Protein AF-A0A0C3H280-F1 (afdb_monomer)

Sequence (490 aa):
MEKLNEVYQDPNLNSKFQFIDCTDPHNAKSWKTRRLVHQQAMKEIGMSRRKSGKLRKPKPAKPIPLDLSALQSLSQEFVRDQTIKMLTKPSWWVGTSGIVDPFVSYPIELDHSGRELIALIFQDKGGQRPLRDAWFATALGDEATFHQVLANSALYQDSLQNGGRMPKESVRSVNHNLHAVQSVKRRLLENQGSVSNGIIGALTAMMVGADLVGAFDRWAVHHSGLKDMVSLRGGIECLDEDERLRVTISWCELRGVYPQDIAPHFPVPKVWAELLLFPQMQSSELPRRNAIRRLWSNCMPGKPGWITIYETLTICSQDLFPFSSAGNELCSAEQSQAGAWINPVVHQLLRFRPLEEFGISSESLIQEGCRIGSILYLAPIWRAFGVQPVYTEVFIGKLRDLLTNNCINWGQLWKLHLWVLFMVAMEAEQFTGIHWYAAKIAILLHEHDVFSWDVAIMYVKEVLWVERIFGGRDQALGREVDRELSKELY

Foldseek 3Di:
DDDDDPDDPPPPPDPPDDDQDPPDVVSCVDPVNVVVVVCVVCVVVVVVVVPPDDDDDDDDDDDDPPPCVVVVVVVVVVVPPPPPPLPDDDPPLQPPVLQGDPPDDAPDDDDPLLSVLVSQCRDLLHDQLQLSVLLVVLLRVAQLLVLLSSLLSVQVVQCVVVVQDQGDRDPRSVVSNVVSVVVLVVCCVVVVNQADLRNLSNLLSVLSSCLSNVVLVVNVVSVVVSVVSQVVCVHLVSCLVSVSSSLSSLVSQLSSCQLVLAARPDDDHPSLVVVLVVLVVVCPPPVVPQPLNVVCCVVPPPDCALVVLLVSVQSLQVVLDPDDPDPDPDDSVVVSNRCVNLSVSSNSLSNRQLCVVPNDDLVSLLSLLLSLLVSLVCLLVSSSSNDPDRRNPVSLVVNVCSVPVDDRDCDVNLLVVLLSLQSSLLVCVVPPCNLVSLLVNLVSCVVVVRQALVVSVVSNVSRDDDCVRCPPSCVVSRVSNNVNNVVVVD

Secondary structure (DSSP, 8-state):
----------TT--S-------SSTTGGG-HHHHHHHHHHHHHHHHHHHHS--S--PPPPPPP----THHHHHHHHHTTS--SS-TT-----SB-TTSPBPTT---SS---HHHHHHHHHHHSTTSS-GGGHHHHHHHHHT-HHHHHHHHHHHHHHHHHHHTTTPPPPPPHHHHHHHHHHHHHHHHHHHHTTT---HHHHHHHHHHHHHHHHTT-HHHHHHHHHHHHHHHHHTT-SGGGTTSHHHHHHHHHHHHHHHHHHT---SSPPPHHHHHHHHHHHHH-SSSTTT-HHHHHHHHHSTT--HHHHHHHHHHHHHHHT--S-SS-----HHHHTTTTTTHHHHHHHHHH--HHHHH-S-HHHHHHHHHHHHHHHHHHHHHHHTT------HHHHHHHHHHHHHS----GGGHHHHHHHHHHHHHHHGGGT-HHHHHHHHHHHHHTTT---HHHHHHHHHHHS--HHHHTTTTHHHHHHHHHHHHHTT-

Mean predicted aligned error: 13.66 Å

InterPro domains:
  IPR021858 Fungal transcription factor [PF11951] (121-250)

Organism: Oidiodendron maius (strain Zn) (NCBI:txid913774)

Solvent-accessible surface area (backbone atoms only — not comparable to full-atom values): 28437 Å² total; per-residue (Å²): 140,77,90,88,82,85,75,85,77,72,93,77,71,72,92,78,78,84,87,81,74,68,92,44,80,63,52,69,69,31,70,68,50,48,50,51,53,50,52,60,70,45,46,62,60,55,54,57,66,70,70,75,78,80,90,79,90,78,78,88,77,76,83,76,78,80,70,61,61,64,60,52,51,54,59,57,62,57,65,74,62,73,88,70,66,93,76,71,75,76,75,62,61,45,35,102,80,61,43,64,36,89,81,65,81,62,66,61,92,70,54,73,68,54,49,52,36,52,44,45,53,58,38,99,82,23,44,49,41,36,52,38,72,28,46,51,50,45,20,55,72,17,53,34,14,35,29,20,50,48,15,36,33,39,36,50,51,49,9,55,76,57,77,65,38,76,28,69,94,41,76,68,22,50,52,27,39,48,54,18,53,52,49,46,55,50,48,37,63,73,49,76,64,55,80,49,71,45,50,52,45,22,47,42,35,48,27,44,45,24,47,53,55,64,37,56,73,58,22,49,54,40,49,52,52,47,52,52,53,33,51,76,60,74,32,71,72,71,37,55,87,43,53,37,53,41,48,34,47,50,51,39,47,47,64,55,28,54,53,68,74,41,58,69,86,70,76,81,43,69,73,50,55,51,54,62,48,56,59,62,72,73,45,85,67,55,79,83,64,43,64,65,60,56,53,43,47,71,78,42,68,93,64,67,66,58,60,54,56,49,54,52,48,54,50,53,57,62,68,61,65,89,81,68,96,51,100,61,87,70,61,69,67,66,63,30,46,53,68,45,58,51,58,52,51,52,50,50,52,42,59,59,47,40,50,78,78,70,35,92,43,69,67,24,52,50,39,41,46,49,43,49,22,51,53,46,55,45,46,64,55,43,41,74,45,23,41,71,81,77,68,55,64,57,52,49,48,52,49,50,50,52,62,71,78,40,91,72,83,54,72,95,44,44,55,57,49,52,35,29,51,48,31,42,31,66,63,28,58,82,72,81,47,37,67,66,41,25,46,52,49,27,54,57,28,54,78,66,78,47,92,44,52,78,60,53,52,50,47,32,50,72,72,68,69,49,65,95,80,52,60,80,65,53,55,68,55,37,58,48,21,50,53,44,51,60,58,76,77,111

Nearest PDB structures (foldseek):
  4wnf-assembly1_A  TM=3.048E-01  e=3.417E+00  Homo sapiens
  9boi-assembly1_A  TM=1.238E-01  e=2.922E+00  Aequorea victoria

Radius of gyration: 30.82 Å; Cα contacts (8 Å, |Δi|>4): 485; chains: 1; bounding box: 84×71×96 Å

Structure (mmCIF, N/CA/C/O backbone):
data_AF-A0A0C3H280-F1
#
_entry.id   AF-A0A0C3H280-F1
#
loop_
_atom_site.group_PDB
_atom_site.id
_atom_site.type_symbol
_atom_site.label_atom_id
_atom_site.label_alt_id
_atom_site.label_comp_id
_atom_site.label_asym_id
_atom_site.label_entity_id
_atom_site.label_seq_id
_atom_site.pdbx_PDB_ins_code
_atom_site.Cartn_x
_atom_site.Cartn_y
_atom_site.Cartn_z
_atom_site.occupancy
_atom_site.B_iso_or_equiv
_atom_site.auth_seq_id
_atom_site.auth_comp_id
_atom_site.auth_asym_id
_atom_site.auth_atom_id
_atom_site.pdbx_PDB_model_num
ATOM 1 N N . MET A 1 1 ? 51.012 -33.736 54.745 1.00 32.38 1 MET A N 1
ATOM 2 C CA . MET A 1 1 ? 51.624 -33.753 53.403 1.00 32.38 1 MET A CA 1
ATOM 3 C C . MET A 1 1 ? 50.490 -33.638 52.398 1.00 32.38 1 MET A C 1
ATOM 5 O O . MET A 1 1 ? 49.784 -34.612 52.232 1.00 32.38 1 MET A O 1
ATOM 9 N N . GLU A 1 2 ? 50.149 -32.521 51.774 1.00 30.50 2 GLU A N 1
ATOM 10 C CA . GLU A 1 2 ? 50.566 -31.122 51.832 1.00 30.50 2 GLU A CA 1
ATOM 11 C C . GLU A 1 2 ? 49.542 -30.355 50.958 1.00 30.50 2 GLU A C 1
ATOM 13 O O . GLU A 1 2 ? 49.122 -30.870 49.930 1.00 30.50 2 GLU A O 1
ATOM 18 N N . LYS A 1 3 ? 49.159 -29.154 51.415 1.00 31.69 3 LYS A N 1
ATOM 19 C CA . LYS A 1 3 ? 48.908 -27.904 50.665 1.00 31.69 3 LYS A CA 1
ATOM 20 C C . LYS A 1 3 ? 48.027 -27.906 49.402 1.00 31.69 3 LYS A C 1
ATOM 22 O O . LYS A 1 3 ? 48.429 -28.405 48.364 1.00 31.69 3 LYS A O 1
ATOM 27 N N . LEU A 1 4 ? 46.938 -27.129 49.449 1.00 32.22 4 LEU A N 1
ATOM 28 C CA . LEU A 1 4 ? 46.797 -25.834 48.745 1.00 32.22 4 LEU A CA 1
ATOM 29 C C . LEU A 1 4 ? 45.333 -25.379 48.813 1.00 32.22 4 LEU A C 1
ATOM 31 O O . LEU A 1 4 ? 44.479 -25.944 48.146 1.00 32.22 4 LEU A O 1
ATOM 35 N N . ASN A 1 5 ? 45.059 -24.371 49.639 1.00 30.23 5 ASN A N 1
ATOM 36 C CA . ASN A 1 5 ? 44.021 -23.365 49.400 1.00 30.23 5 ASN A CA 1
ATOM 37 C C . ASN A 1 5 ? 44.271 -22.211 50.375 1.00 30.23 5 ASN A C 1
ATOM 39 O O . ASN A 1 5 ? 43.578 -22.025 51.374 1.00 30.23 5 ASN A O 1
ATOM 43 N N . GLU A 1 6 ? 45.333 -21.461 50.086 1.00 30.77 6 GLU A N 1
ATOM 44 C CA . GLU A 1 6 ? 45.459 -20.081 50.540 1.00 30.77 6 GLU A CA 1
ATOM 45 C C . GLU A 1 6 ? 44.391 -19.265 49.809 1.00 30.77 6 GLU A C 1
ATOM 47 O O . GLU A 1 6 ? 44.540 -18.903 48.643 1.00 30.77 6 GLU A O 1
ATOM 52 N N . VAL A 1 7 ? 43.276 -19.005 50.488 1.00 36.25 7 VAL A N 1
ATOM 53 C CA . VAL A 1 7 ? 42.364 -17.940 50.078 1.00 36.25 7 VAL A CA 1
ATOM 54 C C . VAL A 1 7 ? 42.984 -16.639 50.562 1.00 36.25 7 VAL A C 1
ATOM 56 O O . VAL A 1 7 ? 43.047 -16.372 51.761 1.00 36.25 7 VAL A O 1
ATOM 59 N N . TYR A 1 8 ? 43.465 -15.863 49.598 1.00 30.44 8 TYR A N 1
ATOM 60 C CA . TYR A 1 8 ? 43.887 -14.475 49.726 1.00 30.44 8 TYR A CA 1
ATOM 61 C C . TYR A 1 8 ? 42.850 -13.689 50.557 1.00 30.44 8 TYR A C 1
ATOM 63 O O . TYR A 1 8 ? 41.775 -13.346 50.066 1.00 30.44 8 TYR A O 1
ATOM 71 N N . GLN A 1 9 ? 43.142 -13.427 51.833 1.00 37.28 9 GLN A N 1
ATOM 72 C CA . GLN A 1 9 ? 42.439 -12.402 52.600 1.00 37.28 9 GLN A CA 1
ATOM 73 C C . GLN A 1 9 ? 43.176 -11.090 52.368 1.00 37.28 9 GLN A C 1
ATOM 75 O O . GLN A 1 9 ? 44.204 -10.824 52.985 1.00 37.28 9 GLN A O 1
ATOM 80 N N . ASP A 1 10 ? 42.657 -10.292 51.440 1.00 35.25 10 ASP A N 1
ATOM 81 C CA . ASP A 1 10 ? 43.077 -8.906 51.265 1.00 35.25 10 ASP A CA 1
ATOM 82 C C . ASP A 1 10 ? 42.722 -8.112 52.543 1.00 35.25 10 ASP A C 1
ATOM 84 O O . ASP A 1 10 ? 41.533 -7.953 52.850 1.00 35.25 10 ASP A O 1
ATOM 88 N N . PRO A 1 11 ? 43.706 -7.614 53.321 1.00 37.84 11 PRO A N 1
ATOM 89 C CA . PRO A 1 11 ? 43.444 -6.920 54.579 1.00 37.84 11 PRO A CA 1
ATOM 90 C C . PRO A 1 11 ? 42.924 -5.486 54.385 1.00 37.84 11 PRO A C 1
ATOM 92 O O . PRO A 1 11 ? 42.683 -4.801 55.377 1.00 37.84 11 PRO A O 1
ATOM 95 N N . ASN A 1 12 ? 42.752 -5.013 53.141 1.00 41.56 12 ASN A N 1
ATOM 96 C CA . ASN A 1 12 ? 42.379 -3.627 52.833 1.00 41.56 12 ASN A CA 1
ATOM 97 C C . ASN A 1 12 ? 41.012 -3.444 52.154 1.00 41.56 12 ASN A C 1
ATOM 99 O O . ASN A 1 12 ? 40.673 -2.335 51.725 1.00 41.56 12 ASN A O 1
ATOM 103 N N . LEU A 1 13 ? 40.155 -4.467 52.141 1.00 37.50 13 LEU A N 1
ATOM 104 C CA . LEU A 1 13 ? 38.742 -4.282 51.805 1.00 37.50 13 LEU A CA 1
ATOM 105 C C . LEU A 1 13 ? 38.000 -3.635 52.979 1.00 37.50 13 LEU A C 1
ATOM 107 O O . LEU A 1 13 ? 37.451 -4.284 53.869 1.00 37.50 13 LEU A O 1
ATOM 111 N N . ASN A 1 14 ? 37.983 -2.302 52.947 1.00 39.47 14 ASN A N 1
ATOM 112 C CA . ASN A 1 14 ? 37.040 -1.453 53.665 1.00 39.47 14 ASN A CA 1
ATOM 113 C C . ASN A 1 14 ? 35.663 -2.143 53.740 1.00 39.47 14 ASN A C 1
ATOM 115 O O . ASN A 1 14 ? 35.070 -2.436 52.703 1.00 39.47 14 ASN A O 1
ATOM 119 N N . SER A 1 15 ? 35.186 -2.396 54.964 1.00 47.84 15 SER A N 1
ATOM 120 C CA . SER A 1 15 ? 33.994 -3.174 55.370 1.00 47.84 15 SER A CA 1
ATOM 121 C C . SER A 1 15 ? 32.634 -2.703 54.807 1.00 47.84 15 SER A C 1
ATOM 123 O O . SER A 1 15 ? 31.666 -2.496 55.541 1.00 47.84 15 SER A O 1
ATOM 125 N N . LYS A 1 16 ? 32.525 -2.496 53.494 1.00 49.94 16 LYS A N 1
ATOM 126 C CA . LYS A 1 16 ? 31.354 -1.878 52.865 1.00 49.94 16 LYS A CA 1
ATOM 127 C C . LYS A 1 16 ? 30.357 -2.876 52.287 1.00 49.94 16 LYS A C 1
ATOM 129 O O . LYS A 1 16 ? 29.215 -2.490 52.057 1.00 49.94 16 LYS A O 1
ATOM 134 N N . PHE A 1 17 ? 30.736 -4.142 52.120 1.00 47.59 17 PHE A N 1
ATOM 135 C CA . PHE A 1 17 ? 29.860 -5.155 51.533 1.00 47.59 17 PHE A CA 1
ATOM 136 C C . PHE A 1 17 ? 29.902 -6.459 52.335 1.00 47.59 17 PHE A C 1
ATOM 138 O O . PHE A 1 17 ? 30.967 -7.012 52.590 1.00 47.59 17 PHE A O 1
ATOM 145 N N . GLN A 1 18 ? 28.723 -6.925 52.753 1.00 56.41 18 GLN A N 1
ATOM 146 C CA . GLN A 1 18 ? 28.498 -8.245 53.342 1.00 56.41 18 GLN A CA 1
ATOM 147 C C . GLN A 1 18 ? 27.563 -9.011 52.409 1.00 56.41 18 GLN A C 1
ATOM 149 O O . GLN A 1 18 ? 26.496 -8.505 52.059 1.00 56.41 18 GLN A O 1
ATOM 154 N N . PHE A 1 19 ? 27.973 -10.208 52.001 1.00 54.12 19 PHE A N 1
ATOM 155 C CA . PHE A 1 19 ? 27.204 -11.064 51.101 1.00 54.12 19 PHE A CA 1
ATOM 156 C C . PHE A 1 19 ? 26.408 -12.095 51.905 1.00 54.12 19 PHE A C 1
ATOM 158 O O . PHE A 1 19 ? 26.882 -12.600 52.922 1.00 54.12 19 PHE A O 1
ATOM 165 N N . ILE A 1 20 ? 25.187 -12.384 51.455 1.00 57.56 20 ILE A N 1
ATOM 166 C CA . ILE A 1 20 ? 24.322 -13.418 52.028 1.00 57.56 20 ILE A CA 1
ATOM 167 C C . ILE A 1 20 ? 24.337 -14.596 51.059 1.00 57.56 20 ILE A C 1
ATOM 169 O O . ILE A 1 20 ? 24.013 -14.427 49.886 1.00 57.56 20 ILE A O 1
ATOM 173 N N . ASP A 1 21 ? 24.722 -15.771 51.550 1.00 55.66 21 ASP A N 1
ATOM 174 C CA . ASP A 1 21 ? 24.675 -17.010 50.778 1.00 55.66 21 ASP A CA 1
ATOM 175 C C . ASP A 1 21 ? 23.221 -17.509 50.672 1.00 55.66 21 ASP A C 1
ATOM 177 O O . ASP A 1 21 ? 22.531 -17.685 51.682 1.00 55.66 21 ASP A O 1
ATOM 181 N N . CYS A 1 22 ? 22.750 -17.691 49.436 1.00 54.19 22 CYS A N 1
ATOM 182 C CA . CYS A 1 22 ? 21.376 -18.071 49.093 1.00 54.19 22 CYS A CA 1
ATOM 183 C C . CYS A 1 22 ? 21.261 -19.520 48.596 1.00 54.19 22 CYS A C 1
ATOM 185 O O . CYS A 1 22 ? 20.241 -19.882 48.014 1.00 54.19 22 CYS A O 1
ATOM 187 N N . THR A 1 23 ? 22.283 -20.349 48.812 1.00 56.84 23 THR A N 1
ATOM 188 C CA . THR A 1 23 ? 22.260 -21.773 48.438 1.00 56.84 23 THR A CA 1
ATOM 189 C C . THR A 1 23 ? 21.180 -22.584 49.170 1.00 56.84 23 THR A C 1
ATOM 191 O O . THR A 1 23 ? 20.716 -23.585 48.631 1.00 56.84 23 THR A O 1
ATOM 194 N N . ASP A 1 24 ? 20.702 -22.120 50.332 1.00 55.16 24 ASP A N 1
ATOM 195 C CA . ASP A 1 24 ? 19.516 -22.650 51.021 1.00 55.16 24 ASP A CA 1
ATOM 196 C C . ASP A 1 24 ? 18.435 -21.550 51.186 1.00 55.16 24 ASP A C 1
ATOM 198 O O . ASP A 1 24 ? 18.672 -20.546 51.875 1.00 55.16 24 ASP A O 1
ATOM 202 N N . PRO A 1 25 ? 17.220 -21.717 50.616 1.00 57.47 25 PRO A N 1
ATOM 203 C CA . PRO A 1 25 ? 16.111 -20.763 50.730 1.00 57.47 25 PRO A CA 1
ATOM 204 C C . PRO A 1 25 ? 15.679 -20.428 52.168 1.00 57.47 25 PRO A C 1
ATOM 206 O O . PRO A 1 25 ? 14.998 -19.419 52.397 1.00 57.47 25 PRO A O 1
ATOM 209 N N . HIS A 1 26 ? 16.028 -21.251 53.159 1.00 57.72 26 HIS A N 1
ATOM 210 C CA . HIS A 1 26 ? 15.728 -20.985 54.567 1.00 57.72 26 HIS A CA 1
ATOM 211 C C . HIS A 1 26 ? 16.714 -20.011 55.231 1.00 57.72 26 HIS A C 1
ATOM 213 O O . HIS A 1 26 ? 16.315 -19.279 56.145 1.00 57.72 26 HIS A O 1
ATOM 219 N N . ASN A 1 27 ? 17.941 -19.870 54.717 1.00 59.72 27 ASN A N 1
ATOM 220 C CA . ASN A 1 27 ? 18.931 -18.926 55.252 1.00 59.72 27 ASN A CA 1
ATOM 221 C C . ASN A 1 27 ? 18.555 -17.455 55.011 1.00 59.72 27 ASN A C 1
ATOM 223 O O . ASN A 1 27 ? 18.793 -16.602 55.875 1.00 59.72 27 ASN A O 1
ATOM 227 N N . ALA A 1 28 ? 17.865 -17.155 53.906 1.00 59.34 28 ALA A N 1
ATOM 228 C CA . ALA A 1 28 ? 17.319 -15.822 53.625 1.00 59.34 28 ALA A CA 1
ATOM 229 C C . ALA A 1 28 ? 16.158 -15.436 54.567 1.00 59.34 28 ALA A C 1
ATOM 231 O O . ALA A 1 28 ? 15.903 -14.255 54.818 1.00 59.34 28 ALA A O 1
ATOM 232 N N . LYS A 1 29 ? 15.457 -16.430 55.130 1.00 63.25 29 LYS A N 1
ATOM 233 C CA . LYS A 1 29 ? 14.366 -16.226 56.098 1.00 63.25 29 LYS A CA 1
ATOM 234 C C . LYS A 1 29 ? 14.847 -16.224 57.551 1.00 63.25 29 LYS A C 1
ATOM 236 O O . LYS A 1 29 ? 14.046 -15.921 58.438 1.00 63.25 29 LYS A O 1
ATOM 241 N N . SER A 1 30 ? 16.127 -16.512 57.803 1.00 73.44 30 SER A N 1
ATOM 242 C CA . SER A 1 30 ? 16.679 -16.544 59.156 1.00 73.44 30 SER A CA 1
ATOM 243 C C . SER A 1 30 ? 16.567 -15.173 59.834 1.00 73.44 30 SER A C 1
ATOM 245 O O . SER A 1 30 ? 16.769 -14.115 59.223 1.00 73.44 30 SER A O 1
ATOM 247 N N . TRP A 1 31 ? 16.253 -15.181 61.132 1.00 71.38 31 TRP A N 1
ATOM 248 C CA . TRP A 1 31 ? 16.103 -13.949 61.908 1.00 71.38 31 TRP A CA 1
ATOM 249 C C . TRP A 1 31 ? 17.398 -13.123 61.934 1.00 71.38 31 TRP A C 1
ATOM 251 O O . TRP A 1 31 ? 17.342 -11.893 61.933 1.00 71.38 31 TRP A O 1
ATOM 261 N N . LYS A 1 32 ? 18.561 -13.792 61.920 1.00 71.69 32 LYS A N 1
ATOM 262 C CA . LYS A 1 32 ? 19.880 -13.147 61.925 1.00 71.69 32 LYS A CA 1
ATOM 263 C C . LYS A 1 32 ? 20.107 -12.380 60.626 1.00 71.69 32 LYS A C 1
ATOM 265 O O . LYS A 1 32 ? 20.459 -11.206 60.680 1.00 71.69 32 LYS A O 1
ATOM 270 N N . THR A 1 33 ? 19.809 -13.003 59.485 1.00 68.81 33 THR A N 1
ATOM 271 C CA . THR A 1 33 ? 19.921 -12.392 58.152 1.00 68.81 33 THR A CA 1
ATOM 272 C C . THR A 1 33 ? 18.986 -11.190 58.017 1.00 68.81 33 THR A C 1
ATOM 274 O O . THR A 1 33 ? 19.416 -10.102 57.640 1.00 68.81 33 THR A O 1
ATOM 277 N N . ARG A 1 34 ? 17.716 -11.340 58.421 1.00 72.50 34 ARG A N 1
ATOM 278 C CA . ARG A 1 34 ? 16.727 -10.247 58.392 1.00 72.50 34 ARG A CA 1
ATOM 279 C C . ARG A 1 34 ? 17.127 -9.068 59.276 1.00 72.50 34 ARG A C 1
ATOM 281 O O . ARG A 1 34 ? 16.992 -7.917 58.865 1.00 72.50 34 ARG A O 1
ATOM 288 N N . ARG A 1 35 ? 17.645 -9.340 60.478 1.00 74.00 35 ARG A N 1
ATOM 289 C CA . ARG A 1 35 ? 18.123 -8.300 61.399 1.00 74.00 35 ARG A CA 1
ATOM 290 C C . ARG A 1 35 ? 19.327 -7.550 60.832 1.00 74.00 35 ARG A C 1
ATOM 292 O O . ARG A 1 35 ? 19.383 -6.333 60.986 1.00 74.00 35 ARG A O 1
ATOM 299 N N . LEU A 1 36 ? 20.244 -8.252 60.167 1.00 74.12 36 LEU A N 1
ATOM 300 C CA . LEU A 1 36 ? 21.417 -7.657 59.525 1.00 74.12 36 LEU A CA 1
ATOM 301 C C . LEU A 1 36 ? 21.003 -6.711 58.385 1.00 74.12 36 LEU A C 1
ATOM 303 O O . LEU A 1 36 ? 21.396 -5.548 58.384 1.00 74.12 36 LEU A O 1
ATOM 307 N N . VAL A 1 37 ? 20.116 -7.168 57.490 1.00 69.69 37 VAL A N 1
ATOM 308 C CA . VAL A 1 37 ? 19.558 -6.353 56.392 1.00 69.69 37 VAL A CA 1
ATOM 309 C C . VAL A 1 37 ? 18.848 -5.114 56.937 1.00 69.69 37 VAL A C 1
ATOM 311 O O . VAL A 1 37 ? 19.083 -4.002 56.465 1.00 69.69 37 VAL A O 1
ATOM 314 N N . HIS A 1 38 ? 18.027 -5.278 57.978 1.00 69.94 38 HIS A N 1
ATOM 315 C CA . HIS A 1 38 ? 17.306 -4.164 58.588 1.00 69.94 38 HIS A CA 1
ATOM 316 C C . HIS A 1 38 ? 18.251 -3.150 59.256 1.00 69.94 38 HIS A C 1
ATOM 318 O O . HIS A 1 38 ? 18.049 -1.943 59.133 1.00 69.94 38 HIS A O 1
ATOM 324 N N . GLN A 1 39 ? 19.309 -3.608 59.933 1.00 71.00 39 GLN A N 1
ATOM 325 C CA . GLN A 1 39 ? 20.326 -2.722 60.510 1.00 71.00 39 GLN A CA 1
ATOM 326 C C . GLN A 1 39 ? 21.106 -1.958 59.437 1.00 71.00 39 GLN A C 1
ATOM 328 O O . GLN A 1 39 ? 21.356 -0.768 59.622 1.00 71.00 39 GLN A O 1
ATOM 333 N N . GLN A 1 40 ? 21.448 -2.607 58.321 1.00 69.75 40 GLN A N 1
ATOM 334 C CA . GLN A 1 40 ? 22.143 -1.972 57.200 1.00 69.75 40 GLN A CA 1
ATOM 335 C C . GLN A 1 40 ? 21.262 -0.894 56.547 1.00 69.75 40 GLN A C 1
ATOM 337 O O . GLN A 1 40 ? 21.698 0.246 56.398 1.00 69.75 40 GLN A O 1
ATOM 342 N N . ALA A 1 41 ? 20.002 -1.228 56.240 1.00 68.19 41 ALA A N 1
ATOM 343 C CA . ALA A 1 41 ? 19.046 -0.326 55.593 1.00 68.19 41 ALA A CA 1
ATOM 344 C C . ALA A 1 41 ? 18.674 0.882 56.473 1.00 68.19 41 ALA A C 1
ATOM 346 O O . ALA A 1 41 ? 18.500 1.992 55.978 1.00 68.19 41 ALA A O 1
ATOM 347 N N . MET A 1 42 ? 18.598 0.698 57.796 1.00 68.69 42 MET A N 1
ATOM 348 C CA . MET A 1 42 ? 18.247 1.772 58.737 1.00 68.69 42 MET A CA 1
ATOM 349 C C . MET A 1 42 ? 19.444 2.624 59.185 1.00 68.69 42 MET A C 1
ATOM 351 O O . MET A 1 42 ? 19.256 3.639 59.862 1.00 68.69 42 MET A O 1
ATOM 355 N N . LYS A 1 43 ? 20.677 2.252 58.814 1.00 69.06 43 LYS A N 1
ATOM 356 C CA . LYS A 1 43 ? 21.904 2.938 59.246 1.00 69.06 43 LYS A CA 1
ATOM 357 C C . LYS A 1 43 ? 21.965 4.381 58.741 1.00 69.06 43 LYS A C 1
ATOM 359 O O . LYS A 1 43 ? 22.250 5.285 59.523 1.00 69.06 43 LYS A O 1
ATOM 364 N N . GLU A 1 44 ? 21.652 4.621 57.469 1.00 58.25 44 GLU A N 1
ATOM 365 C CA . GLU A 1 44 ? 21.687 5.970 56.877 1.00 58.25 44 GLU A CA 1
ATOM 366 C C . GLU A 1 44 ? 20.561 6.871 57.398 1.00 58.25 44 GLU A C 1
ATOM 368 O O . GLU A 1 44 ? 20.792 8.040 57.715 1.00 58.25 44 GLU A O 1
ATOM 373 N N . ILE A 1 45 ? 19.371 6.304 57.615 1.00 63.09 45 ILE A N 1
ATOM 374 C CA . ILE A 1 45 ? 18.223 7.004 58.209 1.00 63.09 45 ILE A CA 1
ATOM 375 C C . ILE A 1 45 ? 18.530 7.408 59.662 1.00 63.09 45 ILE A C 1
ATOM 377 O O . ILE A 1 45 ? 18.249 8.536 60.078 1.00 63.09 45 ILE A O 1
ATOM 381 N N . GLY A 1 46 ? 19.169 6.520 60.431 1.00 64.56 46 GLY A N 1
ATOM 382 C CA . GLY A 1 46 ? 19.624 6.814 61.791 1.00 64.56 46 GLY A CA 1
ATOM 383 C C . GLY A 1 46 ? 20.712 7.895 61.845 1.00 64.56 46 GLY A C 1
ATOM 384 O O . GLY A 1 46 ? 20.686 8.752 62.732 1.00 64.56 46 GLY A O 1
ATOM 385 N N . MET A 1 47 ? 21.639 7.904 60.880 1.00 59.00 47 MET A N 1
ATOM 386 C CA . MET A 1 47 ? 22.680 8.936 60.765 1.00 59.00 47 MET A CA 1
ATOM 387 C C . MET A 1 47 ? 22.112 10.305 60.364 1.00 59.00 47 MET A C 1
ATOM 389 O O . MET A 1 47 ? 22.562 11.323 60.892 1.00 59.00 47 MET A O 1
ATOM 393 N N . SER A 1 48 ? 21.091 10.334 59.503 1.00 55.56 48 SER A N 1
ATOM 394 C CA . SER A 1 48 ? 20.366 11.553 59.121 1.00 55.56 48 SER A CA 1
ATOM 395 C C . SER A 1 48 ? 19.681 12.213 60.328 1.00 55.56 48 SER A C 1
ATOM 397 O O . SER A 1 48 ? 19.842 13.411 60.567 1.00 55.56 48 SER A O 1
ATOM 399 N N . ARG A 1 49 ? 19.030 11.417 61.188 1.00 59.12 49 ARG A N 1
ATOM 400 C CA . ARG A 1 49 ? 18.344 11.916 62.396 1.00 59.12 49 ARG A CA 1
ATOM 401 C C . ARG A 1 49 ? 19.282 12.446 63.486 1.00 59.12 49 ARG A C 1
ATOM 403 O O . ARG A 1 49 ? 18.875 13.298 64.268 1.00 59.12 49 ARG A O 1
ATOM 410 N N . ARG A 1 50 ? 20.539 11.985 63.551 1.00 57.09 50 ARG A N 1
ATOM 411 C CA . ARG A 1 50 ? 21.527 12.471 64.538 1.00 57.09 50 ARG A CA 1
ATOM 412 C C . ARG A 1 50 ? 22.170 13.814 64.172 1.00 57.09 50 ARG A C 1
ATOM 414 O O . ARG A 1 50 ? 22.735 14.451 65.055 1.00 57.09 50 ARG A O 1
ATOM 421 N N . LYS A 1 51 ? 22.091 14.264 62.912 1.00 50.59 51 LYS A N 1
ATOM 422 C CA . LYS A 1 51 ? 22.710 15.529 62.464 1.00 50.59 51 LYS A CA 1
ATOM 423 C C . LYS A 1 51 ? 21.830 16.775 62.644 1.00 50.59 51 LYS A C 1
ATOM 425 O O . LYS A 1 51 ? 22.338 17.883 62.494 1.00 50.59 51 LYS A O 1
ATOM 430 N N . SER A 1 52 ? 20.557 16.645 63.022 1.00 49.31 52 SER A N 1
ATOM 431 C CA . SER A 1 52 ? 19.687 17.798 63.296 1.00 49.31 52 SER A CA 1
ATOM 432 C C . SER A 1 52 ? 19.696 18.158 64.785 1.00 49.31 52 SER A C 1
ATOM 434 O O . SER A 1 52 ? 18.803 17.782 65.542 1.00 49.31 52 SER A O 1
ATOM 436 N N . GLY A 1 53 ? 20.725 18.879 65.224 1.00 42.38 53 GLY A N 1
ATOM 437 C CA . GLY A 1 53 ? 20.840 19.270 66.626 1.00 42.38 53 GLY A CA 1
ATOM 438 C C . GLY A 1 53 ? 21.823 20.404 66.883 1.00 42.38 53 GLY A C 1
ATOM 439 O O . GLY A 1 53 ? 22.797 20.182 67.592 1.00 42.38 53 GLY A O 1
ATOM 440 N N . LYS A 1 54 ? 21.583 21.592 66.304 1.00 40.06 54 LYS A N 1
ATOM 441 C CA . LYS A 1 54 ? 21.776 22.939 66.903 1.00 40.06 54 LYS A CA 1
ATOM 442 C C . LYS A 1 54 ? 21.626 24.040 65.837 1.00 40.06 54 LYS A C 1
ATOM 444 O O . LYS A 1 54 ? 22.093 23.909 64.713 1.00 40.06 54 LYS A O 1
ATOM 449 N N . LEU A 1 55 ? 20.916 25.103 66.213 1.00 44.22 55 LEU A N 1
ATOM 450 C CA . LEU A 1 55 ? 20.395 26.180 65.365 1.00 44.22 55 LEU A CA 1
ATOM 451 C C . LEU A 1 55 ? 21.456 27.074 64.696 1.00 44.22 55 LEU A C 1
ATOM 453 O O . LEU A 1 55 ? 22.401 27.518 65.343 1.00 44.22 55 LEU A O 1
ATOM 457 N N . ARG A 1 56 ? 21.141 27.530 63.474 1.00 34.03 56 ARG A N 1
ATOM 458 C CA . ARG A 1 56 ? 21.382 28.911 63.014 1.00 34.03 56 ARG A CA 1
ATOM 459 C C . ARG A 1 56 ? 20.295 29.292 61.996 1.00 34.03 56 ARG A C 1
ATOM 461 O O . ARG A 1 56 ? 20.209 28.683 60.938 1.00 34.03 56 ARG A O 1
ATOM 468 N N . LYS A 1 57 ? 19.428 30.256 62.337 1.00 42.38 57 LYS A N 1
ATOM 469 C CA . LYS A 1 57 ? 18.376 30.781 61.442 1.00 42.38 57 LYS A CA 1
ATOM 470 C C . LYS A 1 57 ? 19.020 31.505 60.242 1.00 42.38 57 LYS A C 1
ATOM 472 O O . LYS A 1 57 ? 19.769 32.451 60.495 1.00 42.38 57 LYS A O 1
ATOM 477 N N . PRO A 1 58 ? 18.722 31.156 58.975 1.00 39.00 58 PRO A N 1
ATOM 478 C CA . PRO A 1 58 ? 18.999 32.030 57.844 1.00 39.00 58 PRO A CA 1
ATOM 479 C C . PRO A 1 58 ? 17.815 32.982 57.591 1.00 39.00 58 PRO A C 1
ATOM 481 O O . PRO A 1 58 ? 16.661 32.664 57.871 1.00 39.00 58 PRO A O 1
ATOM 484 N N . LYS A 1 59 ? 18.140 34.188 57.116 1.00 40.78 59 LYS A N 1
ATOM 485 C CA . LYS A 1 59 ? 17.230 35.310 56.819 1.00 40.78 59 LYS A CA 1
ATOM 486 C C . LYS A 1 59 ? 16.161 34.938 55.771 1.00 40.78 59 LYS A C 1
ATOM 488 O O . LYS A 1 59 ? 16.432 34.071 54.943 1.00 40.78 59 LYS A O 1
ATOM 493 N N . PRO A 1 60 ? 14.991 35.612 55.748 1.00 38.97 60 PRO A N 1
ATOM 494 C CA . PRO A 1 60 ? 13.975 35.361 54.730 1.00 38.97 60 PRO A CA 1
ATOM 495 C C . PRO A 1 60 ? 14.521 35.749 53.350 1.00 38.97 60 PRO A C 1
ATOM 497 O O . PRO A 1 60 ? 14.869 36.907 53.110 1.00 38.97 60 PRO A O 1
ATOM 500 N N . ALA A 1 61 ? 14.628 34.770 52.453 1.00 42.16 61 ALA A N 1
ATOM 501 C CA . ALA A 1 61 ? 14.887 35.021 51.044 1.00 42.16 61 ALA A CA 1
ATOM 502 C C . ALA A 1 61 ? 13.643 35.681 50.432 1.00 42.16 61 ALA A C 1
ATOM 504 O O . ALA A 1 61 ? 12.519 35.234 50.665 1.00 42.16 61 ALA A O 1
ATOM 505 N N . LYS A 1 62 ? 13.846 36.771 49.687 1.00 44.50 62 LYS A N 1
ATOM 506 C CA . LYS A 1 62 ? 12.781 37.431 48.923 1.00 44.50 62 LYS A CA 1
ATOM 507 C C . LYS A 1 62 ? 12.178 36.420 47.935 1.00 44.50 62 LYS A C 1
ATOM 509 O O . LYS A 1 62 ? 12.950 35.664 47.342 1.00 44.50 62 LYS A O 1
ATOM 514 N N . PRO A 1 63 ? 10.848 36.398 47.738 1.00 37.31 63 PRO A N 1
ATOM 515 C CA . PRO A 1 63 ? 10.245 35.559 46.715 1.00 37.31 63 PRO A CA 1
ATOM 516 C C . PRO A 1 63 ? 10.811 35.978 45.358 1.00 37.31 63 PRO A C 1
ATOM 518 O O . PRO A 1 63 ? 10.720 37.143 44.974 1.00 37.31 63 PRO A O 1
ATOM 521 N N . ILE A 1 64 ? 11.448 35.033 44.672 1.00 43.81 64 ILE A N 1
ATOM 522 C CA . ILE A 1 64 ? 11.799 35.171 43.262 1.00 43.81 64 ILE A CA 1
ATOM 523 C C . ILE A 1 64 ? 10.457 35.136 42.525 1.00 43.81 64 ILE A C 1
ATOM 525 O O . ILE A 1 64 ? 9.764 34.120 42.628 1.00 43.81 64 ILE A O 1
ATOM 529 N N . PRO A 1 65 ? 10.029 36.214 41.848 1.00 40.38 65 PRO A N 1
ATOM 530 C CA . PRO A 1 65 ? 8.842 36.145 41.017 1.00 40.38 65 PRO A CA 1
ATOM 531 C C . PRO A 1 65 ? 9.144 35.142 39.904 1.00 40.38 65 PRO A C 1
ATOM 533 O O . PRO A 1 65 ? 10.109 35.324 39.163 1.00 40.38 65 PRO A O 1
ATOM 536 N N . LEU A 1 66 ? 8.361 34.065 39.811 1.00 45.72 66 LEU A N 1
ATOM 537 C CA . LEU A 1 66 ? 8.339 33.272 38.589 1.00 45.72 66 LEU A CA 1
ATOM 538 C C . LEU A 1 66 ? 7.736 34.175 37.515 1.00 45.72 66 LEU A C 1
ATOM 540 O O . LEU A 1 66 ? 6.531 34.426 37.510 1.00 45.72 66 LEU A O 1
ATOM 544 N N . ASP A 1 67 ? 8.593 34.715 36.659 1.00 50.56 67 ASP A N 1
ATOM 545 C CA . ASP A 1 67 ? 8.167 35.532 35.540 1.00 50.56 67 ASP A CA 1
ATOM 546 C C . ASP A 1 67 ? 7.561 34.629 34.457 1.00 50.56 67 ASP A C 1
ATOM 548 O O . ASP A 1 67 ? 8.250 34.050 33.618 1.00 50.56 67 ASP A O 1
ATOM 552 N N . LEU A 1 68 ? 6.238 34.468 34.524 1.00 49.19 68 LEU A N 1
ATOM 553 C CA . LEU A 1 68 ? 5.439 33.726 33.547 1.00 49.19 68 LEU A CA 1
ATOM 554 C C . LEU A 1 68 ? 5.329 34.462 32.199 1.00 49.19 68 LEU A C 1
ATOM 556 O O . LEU A 1 68 ? 4.786 33.895 31.249 1.00 49.19 68 LEU A O 1
ATOM 560 N N . SER A 1 69 ? 5.856 35.687 32.075 1.00 45.25 69 SER A N 1
ATOM 561 C CA . SER A 1 69 ? 5.827 36.427 30.810 1.00 45.25 69 SER A CA 1
ATOM 562 C C . SER A 1 69 ? 6.685 35.765 29.724 1.00 45.25 69 SER A C 1
ATOM 564 O O . SER A 1 69 ? 6.321 35.825 28.552 1.00 45.25 69 SER A O 1
ATOM 566 N N . ALA A 1 70 ? 7.733 35.019 30.101 1.00 47.94 70 ALA A N 1
ATOM 567 C CA . ALA A 1 70 ? 8.536 34.220 29.170 1.00 47.94 70 ALA A CA 1
ATOM 568 C C . ALA A 1 70 ? 7.763 33.024 28.571 1.00 47.94 70 ALA A C 1
ATOM 570 O O . ALA A 1 70 ? 8.027 32.613 27.445 1.00 47.94 70 ALA A O 1
ATOM 571 N N . LEU A 1 71 ? 6.771 32.477 29.288 1.00 43.69 71 LEU A N 1
ATOM 572 C CA . LEU A 1 71 ? 5.853 31.463 28.743 1.00 43.69 71 LEU A CA 1
ATOM 573 C C . LEU A 1 71 ? 4.797 32.093 27.822 1.00 43.69 71 LEU A C 1
ATOM 575 O O . LEU A 1 71 ? 4.358 31.461 26.863 1.00 43.69 71 LEU A O 1
ATOM 579 N N . GLN A 1 72 ? 4.418 33.349 28.075 1.00 43.62 72 GLN A N 1
ATOM 580 C CA . GLN A 1 72 ? 3.500 34.095 27.213 1.00 43.62 72 GLN A CA 1
ATOM 581 C C . GLN A 1 72 ? 4.173 34.584 25.921 1.00 43.62 72 GLN A C 1
ATOM 583 O O . GLN A 1 72 ? 3.544 34.512 24.866 1.00 43.62 72 GLN A O 1
ATOM 588 N N . SER A 1 73 ? 5.448 34.984 25.947 1.00 39.06 73 SER A N 1
ATOM 589 C CA . SER A 1 73 ? 6.198 35.316 24.726 1.00 39.06 73 SER A CA 1
ATOM 590 C C . SER A 1 73 ? 6.483 34.078 23.869 1.00 39.06 73 SER A C 1
ATOM 592 O O . SER A 1 73 ? 6.315 34.138 22.652 1.00 39.06 73 SER A O 1
ATOM 594 N N . LEU A 1 74 ? 6.767 32.926 24.494 1.00 40.94 74 LEU A N 1
ATOM 595 C CA . LEU A 1 74 ? 6.826 31.633 23.802 1.00 40.94 74 LEU A CA 1
ATOM 596 C C . LEU A 1 74 ? 5.484 31.254 23.164 1.00 40.94 74 LEU A C 1
ATOM 598 O O . LEU A 1 74 ? 5.479 30.676 22.086 1.00 40.94 74 LEU A O 1
ATOM 602 N N . SER A 1 75 ? 4.349 31.621 23.773 1.00 43.03 75 SER A N 1
ATOM 603 C CA . SER A 1 75 ? 3.020 31.383 23.187 1.00 43.03 75 SER A CA 1
ATOM 604 C C . SER A 1 75 ? 2.696 32.290 21.991 1.00 43.03 75 SER A C 1
ATOM 606 O O . SER A 1 75 ? 1.870 31.919 21.160 1.00 43.03 75 SER A O 1
ATOM 608 N N . GLN A 1 76 ? 3.357 33.450 21.873 1.00 37.53 76 GLN A N 1
ATOM 609 C CA . GLN A 1 76 ? 3.165 34.401 20.771 1.00 37.53 76 GLN A CA 1
ATOM 610 C C . GLN A 1 76 ? 4.152 34.198 19.613 1.00 37.53 76 GLN A C 1
ATOM 612 O O . GLN A 1 76 ? 3.758 34.384 18.462 1.00 37.53 76 GLN A O 1
ATOM 617 N N . GLU A 1 77 ? 5.378 33.720 19.857 1.00 33.72 77 GLU A N 1
ATOM 618 C CA . GLU A 1 77 ? 6.250 33.223 18.775 1.00 33.72 77 GLU A CA 1
ATOM 619 C C . GLU A 1 77 ? 5.740 31.897 18.180 1.00 33.72 77 GLU A C 1
ATOM 621 O O . GLU A 1 77 ? 5.919 31.649 16.987 1.00 33.72 77 GLU A O 1
ATOM 626 N N . PHE A 1 78 ? 4.969 31.113 18.947 1.00 36.16 78 PHE A N 1
ATOM 627 C CA . PHE A 1 78 ? 4.260 29.909 18.480 1.00 36.16 78 PHE A CA 1
ATOM 628 C C . PHE A 1 78 ? 3.151 30.184 17.444 1.00 36.16 78 PHE A C 1
ATOM 630 O O . PHE A 1 78 ? 2.579 29.256 16.874 1.00 36.16 78 PHE A O 1
ATOM 637 N N . VAL A 1 79 ? 2.813 31.454 17.191 1.00 36.62 79 VAL A N 1
ATOM 638 C CA . VAL A 1 79 ? 1.767 31.839 16.228 1.00 36.62 79 VAL A CA 1
ATOM 639 C C . VAL A 1 79 ? 2.308 31.924 14.793 1.00 36.62 79 VAL A C 1
ATOM 641 O O . VAL A 1 79 ? 1.519 31.920 13.850 1.00 36.62 79 VAL A O 1
ATOM 644 N N . ARG A 1 80 ? 3.635 31.930 14.589 1.00 32.91 80 ARG A N 1
ATOM 645 C CA . ARG A 1 80 ? 4.237 31.993 13.242 1.00 32.91 80 ARG A CA 1
ATOM 646 C C . ARG A 1 80 ? 4.523 30.640 12.597 1.00 32.91 80 ARG A C 1
ATOM 648 O O . ARG A 1 80 ? 4.718 30.603 11.387 1.00 32.91 80 ARG A O 1
ATOM 655 N N . ASP A 1 81 ? 4.483 29.551 13.360 1.00 34.53 81 ASP A N 1
ATOM 656 C CA . ASP A 1 81 ? 4.711 28.198 12.849 1.00 34.53 81 ASP A CA 1
ATOM 657 C C . ASP A 1 81 ? 3.376 27.459 12.657 1.00 34.53 81 ASP A C 1
ATOM 659 O O . ASP A 1 81 ? 3.001 26.536 13.379 1.00 34.53 81 ASP A O 1
ATOM 663 N N . GLN A 1 82 ? 2.578 27.948 11.705 1.00 36.56 82 GLN A N 1
ATOM 664 C CA . GLN A 1 82 ? 1.325 27.304 11.286 1.00 36.56 82 GLN A CA 1
ATOM 665 C C . GLN A 1 82 ? 1.542 26.208 10.231 1.00 36.56 82 GLN A C 1
ATOM 667 O O . GLN A 1 82 ? 0.581 25.592 9.780 1.00 36.56 82 GLN A O 1
ATOM 672 N N . THR A 1 83 ? 2.789 25.932 9.847 1.00 37.88 83 THR A N 1
ATOM 673 C CA . THR A 1 83 ? 3.111 25.079 8.692 1.00 37.88 83 THR A CA 1
ATOM 674 C C . THR A 1 83 ? 3.222 23.594 9.040 1.00 37.88 83 THR A C 1
ATOM 676 O O . THR A 1 83 ? 3.191 22.753 8.149 1.00 37.88 83 THR A O 1
ATOM 679 N N . ILE A 1 84 ? 3.305 23.249 10.328 1.00 42.47 84 ILE A N 1
ATOM 680 C CA . ILE A 1 84 ? 3.387 21.867 10.807 1.00 42.47 84 ILE A CA 1
ATOM 681 C C . ILE A 1 84 ? 2.476 21.740 12.032 1.00 42.47 84 ILE A C 1
ATOM 683 O O . ILE A 1 84 ? 2.931 21.649 13.160 1.00 42.47 84 ILE A O 1
ATOM 687 N N . LYS A 1 85 ? 1.157 21.796 11.836 1.00 36.38 85 LYS A N 1
ATOM 688 C CA . LYS A 1 85 ? 0.170 21.326 12.834 1.00 36.38 85 LYS A CA 1
ATOM 689 C C . LYS A 1 85 ? -0.509 20.023 12.417 1.00 36.38 85 LYS A C 1
ATOM 691 O O . LYS A 1 85 ? -1.333 19.487 13.148 1.00 36.38 85 LYS A O 1
ATOM 696 N N . MET A 1 86 ? -0.120 19.471 11.274 1.00 41.19 86 MET A N 1
ATOM 697 C CA . MET A 1 86 ? -0.809 18.373 10.598 1.00 41.19 86 MET A CA 1
ATOM 698 C C . MET A 1 86 ? -0.472 16.966 11.108 1.00 41.19 86 MET A C 1
ATOM 700 O O . MET A 1 86 ? -0.439 16.050 10.305 1.00 41.19 86 MET A O 1
ATOM 704 N N . LEU A 1 87 ? -0.212 16.826 12.419 1.00 44.41 87 LEU A N 1
ATOM 705 C CA . LEU A 1 87 ? -0.095 15.590 13.240 1.00 44.41 87 LEU A CA 1
ATOM 706 C C . LEU A 1 87 ? 0.860 15.806 14.447 1.00 44.41 87 LEU A C 1
ATOM 708 O O . LEU A 1 87 ? 1.503 14.876 14.940 1.00 44.41 87 LEU A O 1
ATOM 712 N N . THR A 1 88 ? 1.033 17.038 14.940 1.00 44.28 88 THR A N 1
ATOM 713 C CA . THR A 1 88 ? 2.062 17.356 15.948 1.00 44.28 88 THR A CA 1
ATOM 714 C C . THR A 1 88 ? 1.712 16.908 17.375 1.00 44.28 88 THR A C 1
ATOM 716 O O . THR A 1 88 ? 1.244 17.718 18.168 1.00 44.28 88 THR A O 1
ATOM 719 N N . LYS A 1 89 ? 2.071 15.646 17.681 1.00 44.66 89 LYS A N 1
ATOM 720 C CA . LYS A 1 89 ? 2.462 15.038 18.983 1.00 44.66 89 LYS A CA 1
ATOM 721 C C . LYS A 1 89 ? 1.421 14.980 20.132 1.00 44.66 89 LYS A C 1
ATOM 723 O O . LYS A 1 89 ? 0.546 15.833 20.209 1.00 44.66 89 LYS A O 1
ATOM 728 N N . PRO A 1 90 ? 1.535 14.010 21.082 1.00 47.12 90 PRO A N 1
ATOM 729 C CA . PRO A 1 90 ? 2.776 13.333 21.487 1.00 47.12 90 PRO A CA 1
ATOM 730 C C . PRO A 1 90 ? 2.773 11.802 21.399 1.00 47.12 90 PRO A C 1
ATOM 732 O O . PRO A 1 90 ? 1.810 11.130 21.740 1.00 47.12 90 PRO A O 1
ATOM 735 N N . SER A 1 91 ? 3.938 11.239 21.091 1.00 53.75 91 SER A N 1
ATOM 736 C CA . SER A 1 91 ? 4.307 9.872 21.457 1.00 53.75 91 SER A CA 1
ATOM 737 C C . SER A 1 91 ? 4.564 9.791 22.972 1.00 53.75 91 SER A C 1
ATOM 739 O O . SER A 1 91 ? 5.695 9.574 23.397 1.00 53.75 91 SER A O 1
ATOM 741 N N . TRP A 1 92 ? 3.537 10.044 23.793 1.00 52.53 92 TRP A N 1
ATOM 742 C CA . TRP A 1 92 ? 3.590 9.827 25.248 1.00 52.53 92 TRP A CA 1
ATOM 743 C C . TRP A 1 92 ? 3.322 8.365 25.607 1.00 52.53 92 TRP A C 1
ATOM 745 O O . TRP A 1 92 ? 3.769 7.900 26.642 1.00 52.53 92 TRP A O 1
ATOM 755 N N . TRP A 1 93 ? 2.682 7.614 24.706 1.00 57.31 93 TRP A N 1
ATOM 756 C CA . TRP A 1 93 ? 2.445 6.173 24.841 1.00 57.31 93 TRP A CA 1
ATOM 757 C C . TRP A 1 93 ? 3.732 5.345 24.851 1.00 57.31 93 TRP A C 1
ATOM 759 O O . TRP A 1 93 ? 3.686 4.174 25.208 1.00 57.31 93 TRP A O 1
ATOM 769 N N . VAL A 1 94 ? 4.865 5.920 24.439 1.00 52.16 94 VAL A N 1
ATOM 770 C CA . VAL A 1 94 ? 6.171 5.259 24.415 1.00 52.16 94 VAL A CA 1
ATOM 771 C C . VAL A 1 94 ? 7.035 5.917 25.484 1.00 52.16 94 VAL A C 1
ATOM 773 O O . VAL A 1 94 ? 7.444 7.068 25.344 1.00 52.16 94 VAL A O 1
ATOM 776 N N . GLY A 1 95 ? 7.309 5.192 26.566 1.00 50.69 95 GLY A N 1
ATOM 777 C CA . GLY A 1 95 ? 8.307 5.587 27.550 1.00 50.69 95 GLY A CA 1
ATOM 778 C C . GLY A 1 95 ? 9.692 5.724 26.909 1.00 50.69 95 GLY A C 1
ATOM 779 O O . GLY A 1 95 ? 9.948 5.232 25.811 1.00 50.69 95 GLY A O 1
ATOM 780 N N . THR A 1 96 ? 10.625 6.358 27.618 1.00 44.38 96 THR A N 1
ATOM 781 C CA . THR A 1 96 ? 11.994 6.660 27.147 1.00 44.38 96 THR A CA 1
ATOM 782 C C . THR A 1 96 ? 12.828 5.445 26.705 1.00 44.38 96 THR A C 1
ATOM 784 O O . THR A 1 96 ? 13.912 5.626 26.164 1.00 44.38 96 THR A O 1
ATOM 787 N N . SER A 1 97 ? 12.335 4.220 26.902 1.00 47.00 97 SER A N 1
ATOM 788 C CA . SER A 1 97 ? 12.981 2.948 26.557 1.00 47.00 97 SER A CA 1
ATOM 789 C C . SER A 1 97 ? 12.238 2.113 25.500 1.00 47.00 97 SER A C 1
ATOM 791 O O . SER A 1 97 ? 12.535 0.929 25.355 1.00 47.00 97 SER A O 1
ATOM 793 N N . GLY A 1 98 ? 11.246 2.668 24.790 1.00 49.62 98 GLY A N 1
ATOM 794 C CA . GLY A 1 98 ? 10.453 1.898 23.812 1.00 49.62 98 GLY A CA 1
ATOM 795 C C . GLY A 1 98 ? 9.381 0.995 24.441 1.00 49.62 98 GLY A C 1
ATOM 796 O O . GLY A 1 98 ? 8.726 0.220 23.749 1.00 49.62 98 GLY A O 1
ATOM 797 N N . ILE A 1 99 ? 9.197 1.094 25.760 1.00 56.31 99 ILE A N 1
ATOM 798 C CA . ILE A 1 99 ? 8.172 0.381 26.529 1.00 56.31 99 ILE A CA 1
ATOM 799 C C . ILE A 1 99 ? 6.906 1.235 26.571 1.00 56.31 99 ILE A C 1
ATOM 801 O O . ILE A 1 99 ? 6.991 2.455 26.700 1.00 56.31 99 ILE A O 1
ATOM 805 N N . VAL A 1 100 ? 5.736 0.604 26.485 1.00 63.50 100 VAL A N 1
ATOM 806 C CA . VAL A 1 100 ? 4.458 1.321 26.553 1.00 63.50 100 VAL A CA 1
ATOM 807 C C . VAL A 1 100 ? 4.281 1.978 27.921 1.00 63.50 100 VAL A C 1
ATOM 809 O O . VAL A 1 100 ? 4.546 1.344 28.944 1.00 63.50 100 VAL A O 1
ATOM 812 N N . ASP A 1 101 ? 3.867 3.245 27.936 1.00 66.31 101 ASP A N 1
ATOM 813 C CA . ASP A 1 101 ? 3.719 4.037 29.159 1.00 66.31 101 ASP A CA 1
ATOM 814 C C . ASP A 1 101 ? 2.798 3.312 30.171 1.00 66.31 101 ASP A C 1
ATOM 816 O O . ASP A 1 101 ? 1.635 3.017 29.861 1.00 66.31 101 ASP A O 1
ATOM 820 N N . PRO A 1 102 ? 3.299 2.982 31.382 1.00 65.44 102 PRO A N 1
ATOM 821 C CA . PRO A 1 102 ? 2.535 2.247 32.386 1.00 65.44 102 PRO A CA 1
ATOM 822 C C . PRO A 1 102 ? 1.346 3.034 32.956 1.00 65.44 102 PRO A C 1
ATOM 824 O O . PRO A 1 102 ? 0.525 2.436 33.651 1.00 65.44 102 PRO A O 1
ATOM 827 N N . PHE A 1 103 ? 1.245 4.339 32.684 1.00 71.88 103 PHE A N 1
ATOM 828 C CA . PHE A 1 103 ? 0.156 5.206 33.141 1.00 71.88 103 PHE A CA 1
ATOM 829 C C . PHE A 1 103 ? -0.968 5.380 32.107 1.00 71.88 103 PHE A C 1
ATOM 831 O O . PHE A 1 103 ? -1.939 6.089 32.377 1.00 71.88 103 PHE A O 1
ATOM 838 N N . VAL A 1 104 ? -0.880 4.719 30.946 1.00 76.31 104 VAL A N 1
ATOM 839 C CA . VAL A 1 104 ? -1.971 4.692 29.960 1.00 76.31 104 VAL A CA 1
ATOM 840 C C . VAL A 1 104 ? -3.185 3.976 30.556 1.00 76.31 104 VAL A C 1
ATOM 842 O O . VAL A 1 104 ? -3.099 2.827 30.992 1.00 76.31 104 VAL A O 1
ATOM 845 N N . SER A 1 105 ? -4.336 4.651 30.544 1.00 82.25 105 SER A N 1
ATOM 846 C CA . SER A 1 105 ? -5.622 4.041 30.884 1.00 82.25 105 SER A CA 1
ATOM 847 C C . SER A 1 105 ? -6.133 3.242 29.689 1.00 82.25 105 SER A C 1
ATOM 849 O O . SER A 1 105 ? -6.430 3.816 28.641 1.00 82.25 105 SER A O 1
ATOM 851 N N . TYR A 1 106 ? -6.243 1.924 29.844 1.00 89.88 106 TYR A N 1
ATOM 852 C CA . TYR A 1 106 ? -6.735 1.033 28.795 1.00 89.88 106 TYR A CA 1
ATOM 853 C C . TYR A 1 106 ? -8.245 0.789 28.926 1.00 89.88 106 TYR A C 1
ATOM 855 O O . TYR A 1 106 ? -8.751 0.776 30.048 1.00 89.88 106 TYR A O 1
ATOM 863 N N . PRO A 1 107 ? -8.967 0.544 27.813 1.00 92.62 107 PRO A N 1
ATOM 864 C CA . PRO A 1 107 ? -10.405 0.245 27.841 1.00 92.62 107 PRO A CA 1
ATOM 865 C C . PRO A 1 107 ? -10.776 -1.035 28.595 1.00 92.62 107 PRO A C 1
ATOM 867 O O . PRO A 1 107 ? -11.931 -1.209 28.969 1.00 92.62 107 PRO A O 1
ATOM 870 N N . ILE A 1 108 ? -9.807 -1.933 28.793 1.00 93.06 108 ILE A N 1
ATOM 871 C CA . ILE A 1 108 ? -9.967 -3.203 29.503 1.00 93.06 108 ILE A CA 1
ATOM 872 C C . ILE A 1 108 ? -8.826 -3.407 30.495 1.00 93.06 108 ILE A C 1
ATOM 874 O O . ILE A 1 108 ? -7.727 -2.868 30.327 1.00 93.06 108 ILE A O 1
ATOM 878 N N . GLU A 1 109 ? -9.057 -4.262 31.487 1.00 90.38 109 GLU A N 1
ATOM 879 C CA . GLU A 1 109 ? -7.983 -4.758 32.340 1.00 90.38 109 GLU A CA 1
ATOM 880 C C . GLU A 1 109 ? -7.038 -5.663 31.541 1.00 90.38 109 GLU A C 1
ATOM 882 O O . GLU A 1 109 ? -7.453 -6.622 30.890 1.00 90.38 109 GLU A O 1
ATOM 887 N N . LEU A 1 110 ? -5.744 -5.344 31.592 1.00 88.31 110 LEU A N 1
ATOM 888 C CA . LEU A 1 110 ? -4.712 -6.078 30.872 1.00 88.31 110 LEU A CA 1
ATOM 889 C C . LEU A 1 110 ? -4.009 -7.089 31.771 1.00 88.31 110 LEU A C 1
ATOM 891 O O . LEU A 1 110 ? -3.283 -6.712 32.704 1.00 88.31 110 LEU A O 1
ATOM 895 N N . ASP A 1 111 ? -4.148 -8.360 31.408 1.00 89.06 111 ASP A N 1
ATOM 896 C CA . ASP A 1 111 ? -3.302 -9.436 31.902 1.00 89.06 111 ASP A CA 1
ATOM 897 C C . ASP A 1 111 ? -1.891 -9.375 31.279 1.00 89.06 111 ASP A C 1
ATOM 899 O O . ASP A 1 111 ? -1.535 -8.457 30.530 1.00 89.06 111 ASP A O 1
ATOM 903 N N . HIS A 1 112 ? -1.039 -10.342 31.627 1.00 85.75 112 HIS A N 1
ATOM 904 C CA . HIS A 1 112 ? 0.318 -10.403 31.085 1.00 85.75 112 HIS A CA 1
ATOM 905 C C . HIS A 1 112 ? 0.316 -10.533 29.555 1.00 85.75 112 HIS A C 1
ATOM 907 O O . HIS A 1 112 ? 1.040 -9.802 28.882 1.00 85.75 112 HIS A O 1
ATOM 913 N N . SER A 1 113 ? -0.556 -11.390 29.012 1.00 89.50 113 SER A N 1
ATOM 914 C CA . SER A 1 113 ? -0.658 -11.624 27.571 1.00 89.50 113 SER A CA 1
ATOM 915 C C . SER A 1 113 ? -1.081 -10.360 26.819 1.00 89.50 113 SER A C 1
ATOM 917 O O . SER A 1 113 ? -0.505 -10.044 25.783 1.00 89.50 113 SER A O 1
ATOM 919 N N . GLY A 1 114 ? -2.053 -9.602 27.327 1.00 89.62 114 GLY A N 1
ATOM 920 C CA . GLY A 1 114 ? -2.501 -8.353 26.716 1.00 89.62 114 GLY A CA 1
ATOM 921 C C . GLY A 1 114 ? -1.391 -7.302 26.667 1.00 89.62 114 GLY A C 1
ATOM 922 O O . GLY A 1 114 ? -1.225 -6.622 25.655 1.00 89.62 114 GLY A O 1
ATOM 923 N N . ARG A 1 115 ? -0.566 -7.212 27.719 1.00 88.25 115 ARG A N 1
ATOM 924 C CA . ARG A 1 115 ? 0.600 -6.309 27.746 1.00 88.25 115 ARG A CA 1
ATOM 925 C C . ARG A 1 115 ? 1.666 -6.708 26.731 1.00 88.25 115 ARG A C 1
ATOM 927 O O . ARG A 1 115 ? 2.240 -5.825 26.101 1.00 88.25 115 ARG A O 1
ATOM 934 N N . GLU A 1 116 ? 1.910 -8.005 26.542 1.00 88.44 116 GLU A N 1
ATOM 935 C CA . GLU A 1 116 ? 2.824 -8.500 25.502 1.00 88.44 116 GLU A CA 1
ATOM 936 C C . GLU A 1 116 ? 2.341 -8.120 24.094 1.00 88.44 116 GLU A C 1
ATOM 938 O O . GLU A 1 116 ? 3.119 -7.612 23.284 1.00 88.44 116 GLU A O 1
ATOM 943 N N . LEU A 1 117 ? 1.047 -8.306 23.814 1.00 90.62 117 LEU A N 1
ATOM 944 C CA . LEU A 1 117 ? 0.436 -7.965 22.523 1.00 90.62 117 LEU A CA 1
ATOM 945 C C . LEU A 1 117 ? 0.467 -6.461 22.230 1.00 90.62 117 LEU A C 1
ATOM 947 O O . LEU A 1 117 ? 0.612 -6.052 21.078 1.00 90.62 117 LEU A O 1
ATOM 951 N N . ILE A 1 118 ? 0.354 -5.634 23.267 1.00 88.94 118 ILE A N 1
ATOM 952 C CA . ILE A 1 118 ? 0.504 -4.182 23.157 1.00 88.94 118 ILE A CA 1
ATOM 953 C C . ILE A 1 118 ? 1.965 -3.807 22.944 1.00 88.94 118 ILE A C 1
ATOM 955 O O . ILE A 1 118 ? 2.256 -3.009 22.062 1.00 88.94 118 ILE A O 1
ATOM 959 N N . ALA A 1 119 ? 2.901 -4.406 23.680 1.00 84.38 119 ALA A N 1
ATOM 960 C CA . ALA A 1 119 ? 4.324 -4.148 23.479 1.00 84.38 119 ALA A CA 1
ATOM 961 C C . ALA A 1 119 ? 4.753 -4.434 22.030 1.00 84.38 119 ALA A C 1
ATOM 963 O O . ALA A 1 119 ? 5.533 -3.669 21.465 1.00 84.38 119 ALA A O 1
ATOM 964 N N . LEU A 1 120 ? 4.187 -5.469 21.396 1.00 84.69 120 LEU A N 1
ATOM 965 C CA . LEU A 1 120 ? 4.447 -5.808 19.994 1.00 84.69 120 LEU A CA 1
ATOM 966 C C . LEU A 1 120 ? 4.126 -4.665 19.013 1.00 84.69 120 LEU A C 1
ATOM 968 O O . LEU A 1 120 ? 4.837 -4.500 18.027 1.00 84.69 120 LEU A O 1
ATOM 972 N N . ILE A 1 121 ? 3.104 -3.849 19.290 1.00 84.19 121 ILE A N 1
ATOM 973 C CA . ILE A 1 121 ? 2.707 -2.696 18.457 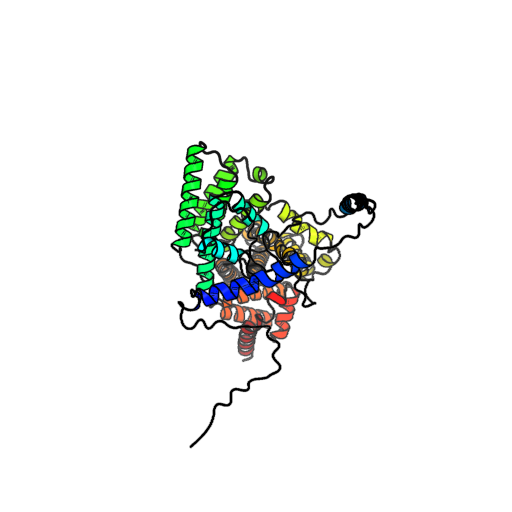1.00 84.19 121 ILE A CA 1
ATOM 974 C C . ILE A 1 121 ? 3.796 -1.611 18.419 1.00 84.19 121 ILE A C 1
ATOM 976 O O . ILE A 1 121 ? 3.923 -0.865 17.442 1.00 84.19 121 ILE A O 1
ATOM 980 N N . PHE A 1 122 ? 4.571 -1.495 19.498 1.00 78.75 122 PHE A N 1
ATOM 981 C CA . PHE A 1 122 ? 5.528 -0.406 19.686 1.00 78.75 122 PHE A CA 1
ATOM 982 C C . PHE A 1 122 ? 6.981 -0.795 19.401 1.00 78.75 122 PHE A C 1
ATOM 984 O O . PHE A 1 122 ? 7.842 0.080 19.390 1.00 78.75 122 PHE A O 1
ATOM 991 N N . GLN A 1 123 ? 7.249 -2.065 19.094 1.00 74.31 123 GLN A N 1
ATOM 992 C CA . GLN A 1 123 ? 8.566 -2.526 18.651 1.00 74.31 123 GLN A CA 1
ATOM 993 C C . GLN A 1 123 ? 8.927 -1.979 17.258 1.00 74.31 123 GLN A C 1
ATOM 995 O O . GLN A 1 123 ? 8.052 -1.743 16.427 1.00 74.31 123 GLN A O 1
ATOM 1000 N N . ASP A 1 124 ? 10.224 -1.848 16.956 1.00 60.28 124 ASP A N 1
ATOM 1001 C CA . ASP A 1 124 ? 10.725 -1.269 15.691 1.00 60.28 124 ASP A CA 1
ATOM 1002 C C . ASP A 1 124 ? 10.253 -1.989 14.419 1.00 60.28 124 ASP A C 1
ATOM 1004 O O . ASP A 1 124 ? 10.189 -1.389 13.344 1.00 60.28 124 ASP A O 1
ATOM 1008 N N . LYS A 1 125 ? 9.911 -3.277 14.537 1.00 60.09 125 LYS A N 1
ATOM 1009 C CA . LYS A 1 125 ? 9.365 -4.115 13.456 1.00 60.09 125 LYS A CA 1
ATOM 1010 C C . LYS A 1 125 ? 7.852 -4.352 13.587 1.00 60.09 125 LYS A C 1
ATOM 1012 O O . LYS A 1 125 ? 7.301 -5.201 12.890 1.00 60.09 125 LYS A O 1
ATOM 1017 N N . GLY A 1 126 ? 7.189 -3.663 14.510 1.00 56.09 126 GLY A N 1
ATOM 1018 C CA . GLY A 1 126 ? 5.781 -3.849 14.838 1.00 56.09 126 GLY A CA 1
ATOM 1019 C C . GLY A 1 126 ? 4.863 -2.840 14.152 1.00 56.09 126 GLY A C 1
ATOM 1020 O O . GLY A 1 126 ? 5.038 -1.636 14.320 1.00 56.09 126 GLY A O 1
ATOM 1021 N N . GLY A 1 127 ? 3.850 -3.347 13.441 1.00 61.25 127 GLY A N 1
ATOM 1022 C CA . GLY A 1 127 ? 2.699 -2.580 12.954 1.00 61.25 127 GLY A CA 1
ATOM 1023 C C . GLY A 1 127 ? 2.996 -1.495 11.912 1.00 61.25 127 GLY A C 1
ATOM 1024 O O . GLY A 1 127 ? 4.138 -1.145 11.625 1.00 61.25 127 GLY A O 1
ATOM 1025 N N . GLN A 1 128 ? 1.932 -0.922 11.341 1.00 69.75 128 GLN A N 1
ATOM 1026 C CA . GLN A 1 128 ? 2.055 0.223 10.440 1.00 69.75 128 GLN A CA 1
ATOM 1027 C C . GLN A 1 128 ? 2.388 1.464 11.280 1.00 69.75 128 GLN A C 1
ATOM 1029 O O . GLN A 1 128 ? 1.522 2.022 11.957 1.00 69.75 128 GLN A O 1
ATOM 1034 N N . ARG A 1 129 ? 3.671 1.844 11.279 1.00 72.56 129 ARG A N 1
ATOM 1035 C CA . ARG A 1 129 ? 4.207 2.937 12.107 1.00 72.56 129 ARG A CA 1
ATOM 1036 C C . ARG A 1 129 ? 3.631 4.308 11.721 1.00 72.56 129 ARG A C 1
ATOM 1038 O O . ARG A 1 129 ? 3.251 5.031 12.639 1.00 72.56 129 ARG A O 1
ATOM 1045 N N . PRO A 1 130 ? 3.485 4.648 10.419 1.00 74.31 130 PRO A N 1
ATOM 1046 C CA . PRO A 1 130 ? 3.063 5.991 10.016 1.00 74.31 130 PRO A CA 1
ATOM 1047 C C . PRO A 1 130 ? 1.670 6.447 10.486 1.00 74.31 130 PRO A C 1
ATOM 1049 O O . PRO A 1 130 ? 1.391 7.638 10.533 1.00 74.31 130 PRO A O 1
ATOM 1052 N N . LEU A 1 131 ? 0.769 5.511 10.789 1.00 81.50 131 LEU A N 1
ATOM 1053 C CA . LEU A 1 131 ? -0.623 5.755 11.182 1.00 81.50 131 LEU A CA 1
ATOM 1054 C C . LEU A 1 131 ? -0.935 5.165 12.561 1.00 81.50 131 LEU A C 1
ATOM 1056 O O . LEU A 1 131 ? -2.100 5.143 12.959 1.00 81.50 131 LEU A O 1
ATOM 1060 N N . ARG A 1 132 ? 0.087 4.697 13.296 1.00 83.50 132 ARG A N 1
ATOM 1061 C CA . ARG A 1 132 ? -0.069 4.071 14.617 1.00 83.50 132 ARG A CA 1
ATOM 1062 C C . ARG A 1 132 ? -0.845 4.931 15.591 1.00 83.50 132 ARG A C 1
ATOM 1064 O O . ARG A 1 132 ? -1.751 4.427 16.247 1.00 83.50 132 ARG A O 1
ATOM 1071 N N . ASP A 1 133 ? -0.547 6.223 15.629 1.00 80.69 133 ASP A N 1
ATOM 1072 C CA . ASP A 1 133 ? -1.250 7.157 16.503 1.00 80.69 133 ASP A CA 1
ATOM 1073 C C . ASP A 1 133 ? -2.747 7.246 16.177 1.00 80.69 133 ASP A C 1
ATOM 1075 O O . ASP A 1 133 ? -3.557 7.368 17.091 1.00 80.69 133 ASP A O 1
ATOM 1079 N N . ALA A 1 134 ? -3.137 7.140 14.902 1.00 86.31 134 ALA A N 1
ATOM 1080 C CA . ALA A 1 134 ? -4.541 7.189 14.507 1.00 86.31 134 ALA A CA 1
ATOM 1081 C C . ALA A 1 134 ? -5.288 5.927 14.954 1.00 86.31 134 ALA A C 1
ATOM 1083 O O . ALA A 1 134 ? -6.226 6.017 15.748 1.00 86.31 134 ALA A O 1
ATOM 1084 N N . TRP A 1 135 ? -4.845 4.748 14.504 1.00 88.56 135 TRP A N 1
ATOM 1085 C CA . TRP A 1 135 ? -5.586 3.510 14.755 1.00 88.56 135 TRP A CA 1
ATOM 1086 C C . TRP A 1 135 ? -5.499 3.042 16.209 1.00 88.56 135 TRP A C 1
ATOM 1088 O O . TRP A 1 135 ? -6.465 2.477 16.727 1.00 88.56 135 TRP A O 1
ATOM 1098 N N . PHE A 1 136 ? -4.391 3.310 16.910 1.00 89.31 136 PHE A N 1
ATOM 1099 C CA . PHE A 1 136 ? -4.271 2.955 18.324 1.00 89.31 136 PHE A CA 1
ATOM 1100 C C . PHE A 1 136 ? -5.125 3.870 19.206 1.00 89.31 136 PHE A C 1
ATOM 1102 O O . PHE A 1 136 ? -5.789 3.391 20.123 1.00 89.31 136 PHE A O 1
ATOM 1109 N N . ALA A 1 137 ? -5.195 5.170 18.902 1.00 88.25 137 ALA A N 1
ATOM 1110 C CA . ALA A 1 137 ? -6.078 6.082 19.624 1.00 88.25 137 ALA A CA 1
ATOM 1111 C C . ALA A 1 137 ? -7.564 5.770 19.380 1.00 88.25 137 ALA A C 1
ATOM 1113 O O . ALA A 1 137 ? -8.352 5.834 20.322 1.00 88.25 137 ALA A O 1
ATOM 1114 N N . THR A 1 138 ? -7.948 5.366 18.162 1.00 91.12 138 THR A N 1
ATOM 1115 C CA . THR A 1 138 ? -9.302 4.848 17.899 1.00 91.12 138 THR A CA 1
ATOM 1116 C C . THR A 1 138 ? -9.601 3.622 18.765 1.00 91.12 138 THR A C 1
ATOM 1118 O O . THR A 1 138 ? -10.690 3.520 19.324 1.00 91.12 138 THR A O 1
ATOM 1121 N N . ALA A 1 139 ? -8.628 2.726 18.948 1.00 93.19 139 ALA A N 1
ATOM 1122 C CA . ALA A 1 139 ? -8.782 1.562 19.814 1.00 93.19 139 ALA A CA 1
ATOM 1123 C C . ALA A 1 139 ? -8.921 1.926 21.298 1.00 93.19 139 ALA A C 1
ATOM 1125 O O . ALA A 1 139 ? -9.750 1.346 21.986 1.00 93.19 139 ALA A O 1
ATOM 1126 N N . LEU A 1 140 ? -8.175 2.915 21.795 1.00 91.56 140 LEU A N 1
ATOM 1127 C CA . LEU A 1 140 ? -8.320 3.401 23.173 1.00 91.56 140 LEU A CA 1
ATOM 1128 C C . LEU A 1 140 ? -9.680 4.067 23.446 1.00 91.56 140 LEU A C 1
ATOM 1130 O O . LEU A 1 140 ? -10.077 4.187 24.602 1.00 91.56 140 LEU A O 1
ATOM 1134 N N . GLY A 1 141 ? -10.397 4.498 22.407 1.00 90.31 141 GLY A N 1
ATOM 1135 C CA . GLY A 1 141 ? -11.725 5.095 22.540 1.00 90.31 141 GLY A CA 1
ATOM 1136 C C . GLY A 1 141 ? -12.866 4.091 22.734 1.00 90.31 141 GLY A C 1
ATOM 1137 O O . GLY A 1 141 ? -13.972 4.508 23.073 1.00 90.31 141 GLY A O 1
ATOM 1138 N N . ASP A 1 142 ? -12.642 2.790 22.507 1.00 94.88 142 ASP A N 1
ATOM 1139 C CA . ASP A 1 142 ? -13.712 1.788 22.502 1.00 94.88 142 ASP A CA 1
ATOM 1140 C C . ASP A 1 142 ? -13.227 0.378 22.872 1.00 94.88 142 ASP A C 1
ATOM 1142 O O . ASP A 1 142 ? -12.324 -0.175 22.252 1.00 94.88 142 ASP A O 1
ATOM 1146 N N . GLU A 1 143 ? -13.906 -0.254 23.830 1.00 95.69 143 GLU A N 1
ATOM 1147 C CA . GLU A 1 143 ? -13.579 -1.593 24.339 1.00 95.69 143 GLU A CA 1
ATOM 1148 C C . GLU A 1 143 ? -13.549 -2.680 23.248 1.00 95.69 143 GLU A C 1
ATOM 1150 O O . GLU A 1 143 ? -12.622 -3.489 23.186 1.00 95.69 143 GLU A O 1
ATOM 1155 N N . ALA A 1 144 ? -14.543 -2.701 22.352 1.00 96.75 144 ALA A N 1
ATOM 1156 C CA . ALA A 1 144 ? -14.617 -3.720 21.304 1.00 96.75 144 ALA A CA 1
ATOM 1157 C C . ALA A 1 144 ? -13.525 -3.514 20.250 1.00 96.75 144 ALA A C 1
ATOM 1159 O O . ALA A 1 144 ? -12.930 -4.478 19.768 1.00 96.75 144 ALA A O 1
ATOM 1160 N N . THR A 1 145 ? -13.237 -2.257 19.917 1.00 97.12 145 THR A N 1
ATOM 1161 C CA . THR A 1 145 ? -12.134 -1.896 19.023 1.00 97.12 145 THR A CA 1
ATOM 1162 C C . THR A 1 145 ? -10.797 -2.302 19.633 1.00 97.12 145 THR A C 1
ATOM 1164 O O . THR A 1 145 ? -9.961 -2.897 18.953 1.00 97.12 145 THR A O 1
ATOM 1167 N N . PHE A 1 146 ? -10.613 -2.066 20.931 1.00 96.62 146 PHE A N 1
ATOM 1168 C CA . PHE A 1 146 ? -9.411 -2.459 21.653 1.00 96.62 146 PHE A CA 1
ATOM 1169 C C . PHE A 1 146 ? -9.206 -3.976 21.676 1.00 96.62 146 PHE A C 1
ATOM 1171 O O . PHE A 1 146 ? -8.113 -4.459 21.379 1.00 96.62 146 PHE A O 1
ATOM 1178 N N . HIS A 1 147 ? -10.267 -4.744 21.932 1.00 97.75 147 HIS A N 1
ATOM 1179 C CA . HIS A 1 147 ? -10.223 -6.197 21.798 1.00 97.75 147 HIS A CA 1
ATOM 1180 C C . HIS A 1 147 ? -9.815 -6.638 20.385 1.00 97.75 147 HIS A C 1
ATOM 1182 O O . HIS A 1 147 ? -8.971 -7.519 20.252 1.00 97.75 147 HIS A O 1
ATOM 1188 N N . GLN A 1 148 ? -10.326 -6.010 19.323 1.00 97.12 148 GLN A N 1
ATOM 1189 C CA . GLN A 1 148 ? -9.894 -6.343 17.959 1.00 97.12 148 GLN A CA 1
ATOM 1190 C C . GLN A 1 148 ? -8.426 -6.006 17.695 1.00 97.12 148 GLN A C 1
ATOM 1192 O O . GLN A 1 148 ? -7.743 -6.782 17.034 1.00 97.12 148 GLN A O 1
ATOM 1197 N N . VAL A 1 149 ? -7.899 -4.909 18.243 1.00 95.00 149 VAL A N 1
ATOM 1198 C CA . VAL A 1 149 ? -6.458 -4.627 18.154 1.00 95.00 149 VAL A CA 1
ATOM 1199 C C . VAL A 1 149 ? -5.639 -5.732 18.818 1.00 95.00 149 VAL A C 1
ATOM 1201 O O . VAL A 1 149 ? -4.673 -6.195 18.219 1.00 95.00 149 VAL A O 1
ATOM 1204 N N . LEU A 1 150 ? -6.046 -6.229 19.990 1.00 96.12 150 LEU A N 1
ATOM 1205 C CA . LEU A 1 150 ? -5.376 -7.371 20.624 1.00 96.12 150 LEU A CA 1
ATOM 1206 C C . LEU A 1 150 ? -5.502 -8.654 19.792 1.00 96.12 150 LEU A C 1
ATOM 1208 O O . LEU A 1 150 ? -4.525 -9.390 19.652 1.00 96.12 150 LEU A O 1
ATOM 1212 N N . ALA A 1 151 ? -6.671 -8.908 19.198 1.00 96.75 151 ALA A N 1
ATOM 1213 C CA . ALA A 1 151 ? -6.872 -10.041 18.297 1.00 96.75 151 ALA A CA 1
ATOM 1214 C C . ALA A 1 151 ? -5.920 -9.977 17.090 1.00 96.75 151 ALA A C 1
ATOM 1216 O O . ALA A 1 151 ? -5.242 -10.956 16.778 1.00 96.75 151 ALA A O 1
ATOM 1217 N N . ASN A 1 152 ? -5.814 -8.803 16.465 1.00 95.06 152 ASN A N 1
ATOM 1218 C CA . ASN A 1 152 ? -4.935 -8.549 15.326 1.00 95.06 152 ASN A CA 1
ATOM 1219 C C . ASN A 1 152 ? -3.455 -8.635 15.718 1.00 95.06 152 ASN A C 1
ATOM 1221 O O . ASN A 1 152 ? -2.665 -9.218 14.978 1.00 95.06 152 ASN A O 1
ATOM 1225 N N . SER A 1 153 ? -3.072 -8.124 16.892 1.00 93.50 153 SER A N 1
ATOM 1226 C CA . SER A 1 153 ? -1.716 -8.280 17.429 1.00 93.50 153 SER A CA 1
ATOM 1227 C C . SER A 1 153 ? -1.359 -9.744 17.665 1.00 93.50 153 SER A C 1
ATOM 1229 O O . SER A 1 153 ? -0.228 -10.135 17.391 1.00 93.50 153 SER A O 1
ATOM 1231 N N . ALA A 1 154 ? -2.301 -10.567 18.140 1.00 94.75 154 ALA A N 1
ATOM 1232 C CA . ALA A 1 154 ? -2.069 -11.998 18.324 1.00 94.75 154 ALA A CA 1
ATOM 1233 C C . ALA A 1 154 ? -1.838 -12.698 16.977 1.00 94.75 154 ALA A C 1
ATOM 1235 O O . ALA A 1 154 ? -0.848 -13.407 16.825 1.00 94.75 154 ALA A O 1
ATOM 1236 N N . LEU A 1 155 ? -2.672 -12.416 15.970 1.00 93.81 155 LEU A N 1
ATOM 1237 C CA . LEU A 1 155 ? -2.467 -12.921 14.607 1.00 93.81 155 LEU A CA 1
ATOM 1238 C C . LEU A 1 155 ? -1.123 -12.465 14.023 1.00 93.81 155 LEU A C 1
ATOM 1240 O O . LEU A 1 155 ? -0.412 -13.249 13.398 1.00 93.81 155 LEU A O 1
ATOM 1244 N N . TYR A 1 156 ? -0.747 -11.205 14.243 1.00 90.31 156 TYR A N 1
ATOM 1245 C CA . TYR A 1 156 ? 0.536 -10.682 13.788 1.00 90.31 156 TYR A CA 1
ATOM 1246 C C . TYR A 1 156 ? 1.714 -11.380 14.480 1.00 90.31 156 TYR A C 1
ATOM 1248 O O . TYR A 1 156 ? 2.679 -11.767 13.821 1.00 90.31 156 TYR A O 1
ATOM 1256 N N . GLN A 1 157 ? 1.620 -11.611 15.791 1.00 90.25 157 GLN A N 1
ATOM 1257 C CA . GLN A 1 157 ? 2.606 -12.382 16.543 1.00 90.25 157 GLN A CA 1
ATOM 1258 C C . GLN A 1 157 ? 2.752 -13.801 15.980 1.00 90.25 157 GLN A C 1
ATOM 1260 O O . GLN A 1 157 ? 3.873 -14.251 15.739 1.00 90.25 157 GLN A O 1
ATOM 1265 N N . ASP A 1 158 ? 1.6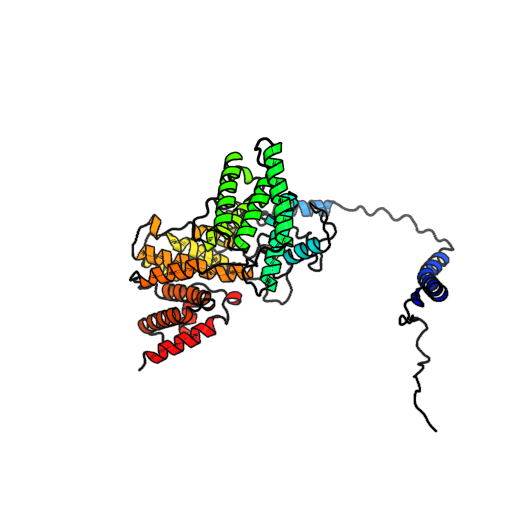30 -14.474 15.720 1.00 90.69 158 ASP A N 1
ATOM 1266 C CA . ASP A 1 158 ? 1.600 -15.815 15.133 1.00 90.69 158 ASP A CA 1
ATOM 1267 C C . ASP A 1 158 ? 2.237 -15.823 13.728 1.00 90.69 158 ASP A C 1
ATOM 1269 O O . ASP A 1 158 ? 2.960 -16.754 13.371 1.00 90.69 158 ASP A O 1
ATOM 1273 N N . SER A 1 159 ? 2.036 -14.769 12.931 1.00 87.56 159 SER A N 1
ATOM 1274 C CA . SER A 1 159 ? 2.681 -14.611 11.621 1.00 87.56 159 SER A CA 1
ATOM 1275 C C . SER A 1 159 ? 4.201 -14.495 11.751 1.00 87.56 159 SER A C 1
ATOM 1277 O O . SER A 1 159 ? 4.941 -15.223 11.084 1.00 87.56 159 SER A O 1
ATOM 1279 N N . LEU A 1 160 ? 4.680 -13.639 12.661 1.00 85.62 160 LEU A N 1
ATOM 1280 C CA . LEU A 1 160 ? 6.110 -13.448 12.913 1.00 85.62 160 LEU A CA 1
ATOM 1281 C C . LEU A 1 160 ? 6.786 -14.746 13.369 1.00 85.62 160 LEU A C 1
ATOM 1283 O O . LEU A 1 160 ? 7.857 -15.091 12.868 1.00 85.62 160 LEU A O 1
ATOM 1287 N N . GLN A 1 161 ? 6.146 -15.492 14.273 1.00 87.06 161 GLN A N 1
ATOM 1288 C CA . GLN A 1 161 ? 6.645 -16.786 14.751 1.00 87.06 161 GLN A CA 1
ATOM 1289 C C . GLN A 1 161 ? 6.733 -17.834 13.633 1.00 87.06 161 GLN A C 1
ATOM 1291 O O . GLN A 1 161 ? 7.594 -18.710 13.678 1.00 87.06 161 GLN A O 1
ATOM 1296 N N . ASN A 1 162 ? 5.899 -17.712 12.599 1.00 84.06 162 ASN A N 1
ATOM 1297 C CA . ASN A 1 162 ? 5.882 -18.596 11.435 1.00 84.06 162 ASN A CA 1
ATOM 1298 C C . ASN A 1 162 ? 6.659 -18.031 10.231 1.00 84.06 162 ASN A C 1
ATOM 1300 O O . ASN A 1 162 ? 6.379 -18.387 9.084 1.00 84.06 162 ASN A O 1
ATOM 1304 N N . GLY A 1 163 ? 7.636 -17.151 10.473 1.00 79.19 163 GLY A N 1
ATOM 1305 C CA . GLY A 1 163 ? 8.509 -16.608 9.429 1.00 79.19 163 GLY A CA 1
ATOM 1306 C C . GLY A 1 163 ? 7.815 -15.618 8.491 1.00 79.19 163 GLY A C 1
ATOM 1307 O O . GLY A 1 163 ? 8.157 -15.560 7.314 1.00 79.19 163 GLY A O 1
ATOM 1308 N N . GLY A 1 164 ? 6.820 -14.876 8.987 1.00 76.38 164 GLY A N 1
ATOM 1309 C CA . GLY A 1 164 ? 6.053 -13.895 8.210 1.00 76.38 164 GLY A CA 1
ATOM 1310 C C . GLY A 1 164 ? 4.991 -14.511 7.297 1.00 76.38 164 GLY A C 1
ATOM 1311 O O . GLY A 1 164 ? 4.459 -13.834 6.421 1.00 76.38 164 GLY A O 1
ATOM 1312 N N . ARG A 1 165 ? 4.682 -15.801 7.476 1.00 79.38 165 ARG A N 1
ATOM 1313 C CA . ARG A 1 165 ? 3.604 -16.480 6.749 1.00 79.38 165 ARG A CA 1
ATOM 1314 C C . ARG A 1 165 ? 2.244 -16.063 7.286 1.00 79.38 165 ARG A C 1
ATOM 1316 O O . ARG A 1 165 ? 2.121 -15.629 8.432 1.00 79.38 165 ARG A O 1
ATOM 1323 N N . MET A 1 166 ? 1.219 -16.249 6.462 1.00 84.56 166 MET A N 1
ATOM 1324 C CA . MET A 1 166 ? -0.162 -16.017 6.867 1.00 84.56 166 MET A CA 1
ATOM 1325 C C . MET A 1 166 ? -0.492 -16.812 8.142 1.00 84.56 166 MET A C 1
ATOM 1327 O O . MET A 1 166 ? -0.314 -18.037 8.159 1.00 84.56 166 MET A O 1
ATOM 1331 N N . PRO A 1 167 ? -0.927 -16.137 9.218 1.00 88.50 167 PRO A N 1
ATOM 1332 C CA . PRO A 1 167 ? -1.290 -16.790 10.458 1.00 88.50 167 PRO A CA 1
ATOM 1333 C C . PRO A 1 167 ? -2.589 -17.579 10.293 1.00 88.50 167 PRO A C 1
ATOM 1335 O O . PRO A 1 167 ? -3.437 -17.282 9.451 1.00 88.50 167 PRO A O 1
ATOM 1338 N N . LYS A 1 168 ? -2.759 -18.580 11.155 1.00 88.19 168 LYS A N 1
ATOM 1339 C CA . LYS A 1 168 ? -4.062 -19.199 11.407 1.00 88.19 168 LYS A CA 1
ATOM 1340 C C . LYS A 1 168 ? -4.670 -18.564 12.648 1.00 88.19 168 LYS A C 1
ATOM 1342 O O . LYS A 1 168 ? -3.942 -18.110 13.525 1.00 88.19 168 LYS A O 1
ATOM 1347 N N . GLU A 1 169 ? -5.994 -18.582 12.738 1.00 88.50 169 GLU A N 1
ATOM 1348 C CA . GLU A 1 169 ? -6.700 -18.123 13.932 1.00 88.50 169 GLU A CA 1
ATOM 1349 C C . GLU A 1 169 ? -6.256 -18.928 15.162 1.00 88.50 169 GLU A C 1
ATOM 1351 O O . GLU A 1 169 ? -6.455 -20.142 15.245 1.00 88.50 169 GLU A O 1
ATOM 1356 N N . SER A 1 170 ? -5.635 -18.246 16.123 1.00 90.06 170 SER A N 1
ATOM 1357 C CA . SER A 1 170 ? -5.251 -18.814 17.413 1.00 90.06 170 SER A CA 1
ATOM 1358 C C . SER A 1 170 ? -6.339 -18.597 18.459 1.00 90.06 170 SER A C 1
ATOM 1360 O O . SER A 1 170 ? -7.111 -17.641 18.379 1.00 90.06 170 SER A O 1
ATOM 1362 N N . VAL A 1 171 ? -6.365 -19.436 19.501 1.00 92.19 171 VAL A N 1
ATOM 1363 C CA . VAL A 1 171 ? -7.319 -19.310 20.623 1.00 92.19 171 VAL A CA 1
ATOM 1364 C C . VAL A 1 171 ? -7.308 -17.896 21.215 1.00 92.19 171 VAL A C 1
ATOM 1366 O O . VAL A 1 171 ? -8.366 -17.350 21.522 1.00 92.19 171 VAL A O 1
ATOM 1369 N N . ARG A 1 172 ? -6.124 -17.274 21.319 1.00 91.69 172 ARG A N 1
ATOM 1370 C CA . ARG A 1 172 ? -5.966 -15.895 21.807 1.00 91.69 172 ARG A CA 1
ATOM 1371 C C . ARG A 1 172 ? -6.671 -14.890 20.897 1.00 91.69 172 ARG A C 1
ATOM 1373 O O . ARG A 1 172 ? -7.470 -14.090 21.382 1.00 91.69 172 ARG A O 1
ATOM 1380 N N . SER A 1 173 ? -6.413 -14.963 19.588 1.00 94.88 173 SER A N 1
ATOM 1381 C CA . SER A 1 173 ? -7.052 -14.078 18.608 1.00 94.88 173 SER A CA 1
ATOM 1382 C C . SER A 1 173 ? -8.576 -14.244 18.588 1.00 94.88 173 SER A C 1
ATOM 1384 O O . SER A 1 173 ? -9.308 -13.256 18.637 1.00 94.88 173 SER A O 1
ATOM 1386 N N . VAL A 1 174 ? -9.061 -15.490 18.622 1.00 95.19 174 VAL A N 1
ATOM 1387 C CA . VAL A 1 174 ? -10.490 -15.826 18.595 1.00 95.19 174 VAL A CA 1
ATOM 1388 C C . VAL A 1 174 ? -11.200 -15.334 19.851 1.00 95.19 174 VAL A C 1
ATOM 1390 O O . VAL A 1 174 ? -12.298 -14.794 19.747 1.00 95.19 174 VAL A O 1
ATOM 1393 N N . ASN A 1 175 ? -10.584 -15.465 21.029 1.00 95.56 175 ASN A N 1
ATOM 1394 C CA . ASN A 1 175 ? -11.197 -15.017 22.277 1.00 95.56 175 ASN A CA 1
ATOM 1395 C C . ASN A 1 175 ? -11.453 -13.503 22.269 1.00 95.56 175 ASN A C 1
ATOM 1397 O O . ASN A 1 175 ? -12.567 -13.049 22.525 1.00 95.56 175 ASN A O 1
ATOM 1401 N N . HIS A 1 176 ? -10.443 -12.710 21.905 1.00 97.00 176 HIS A N 1
ATOM 1402 C CA . HIS A 1 176 ? -10.609 -11.264 21.775 1.00 97.00 176 HIS A CA 1
ATOM 1403 C C . HIS A 1 176 ? -11.590 -10.881 20.661 1.00 97.00 176 HIS A C 1
ATOM 1405 O O . HIS A 1 176 ? -12.416 -9.985 20.851 1.00 97.00 176 HIS A O 1
ATOM 1411 N N . ASN A 1 177 ? -11.559 -11.588 19.528 1.00 96.19 177 ASN A N 1
ATOM 1412 C CA . ASN A 1 177 ? -12.520 -11.359 18.457 1.00 96.19 177 ASN A CA 1
ATOM 1413 C C . ASN A 1 177 ? -13.965 -11.580 18.940 1.00 96.19 177 ASN A C 1
ATOM 1415 O O . ASN A 1 177 ? -14.830 -10.733 18.709 1.00 96.19 177 ASN A O 1
ATOM 1419 N N . LEU A 1 178 ? -14.203 -12.664 19.684 1.00 96.56 178 LEU A N 1
ATOM 1420 C CA . LEU A 1 178 ? -15.509 -13.008 20.235 1.00 96.56 178 LEU A CA 1
ATOM 1421 C C . LEU A 1 178 ? -16.041 -11.920 21.176 1.00 96.56 178 LEU A C 1
ATOM 1423 O O . LEU A 1 178 ? -17.198 -11.522 21.032 1.00 96.56 178 LEU A O 1
ATOM 1427 N N . HIS A 1 179 ? -15.209 -11.395 22.082 1.00 96.50 179 HIS A N 1
ATOM 1428 C CA . HIS A 1 179 ? -15.591 -10.283 22.963 1.00 96.50 179 HIS A CA 1
ATOM 1429 C C . HIS A 1 179 ? -16.056 -9.058 22.169 1.00 96.50 179 HIS A C 1
ATOM 1431 O O . HIS A 1 179 ? -17.116 -8.487 22.441 1.00 96.50 179 HIS A O 1
ATOM 1437 N N . ALA A 1 180 ? -15.304 -8.682 21.136 1.00 96.81 180 ALA A N 1
ATOM 1438 C CA . ALA A 1 180 ? -15.652 -7.548 20.295 1.00 96.81 180 ALA A CA 1
ATOM 1439 C C . ALA A 1 180 ? -16.948 -7.775 19.498 1.00 96.81 180 ALA A C 1
ATOM 1441 O O . ALA A 1 180 ? -17.805 -6.891 19.466 1.00 96.81 180 ALA A O 1
ATOM 1442 N N . VAL A 1 181 ? -17.135 -8.959 18.900 1.00 95.75 181 VAL A N 1
ATOM 1443 C CA . VAL A 1 181 ? -18.366 -9.313 18.168 1.00 95.75 181 VAL A CA 1
ATOM 1444 C C . VAL A 1 181 ? -19.580 -9.293 19.096 1.00 95.75 181 VAL A C 1
ATOM 1446 O O . VAL A 1 181 ? -20.616 -8.726 18.744 1.00 95.75 181 VAL A O 1
ATOM 1449 N N . GLN A 1 182 ? -19.461 -9.863 20.298 1.00 96.38 182 GLN A N 1
ATOM 1450 C CA . GLN A 1 182 ? -20.530 -9.850 21.298 1.00 96.38 182 GLN A CA 1
ATOM 1451 C C . GLN A 1 182 ? -20.874 -8.422 21.736 1.00 96.38 182 GLN A C 1
ATOM 1453 O O . GLN A 1 182 ? -22.053 -8.071 21.794 1.00 96.38 182 GLN A O 1
ATOM 1458 N N . SER A 1 183 ? -19.863 -7.583 21.979 1.00 95.69 183 SER A N 1
ATOM 1459 C CA . SER A 1 183 ? -20.051 -6.176 22.341 1.00 95.69 183 SER A CA 1
ATOM 1460 C C . SER A 1 183 ? -20.738 -5.378 21.229 1.00 95.69 183 SER A C 1
ATOM 1462 O O . SER A 1 183 ? -21.702 -4.659 21.493 1.00 95.69 183 SER A O 1
ATOM 1464 N N . VAL A 1 184 ? -20.311 -5.529 19.970 1.00 94.38 184 VAL A N 1
ATOM 1465 C CA . VAL A 1 184 ? -20.956 -4.873 18.819 1.00 94.38 184 VAL A CA 1
ATOM 1466 C C . VAL A 1 184 ? -22.404 -5.338 18.667 1.00 94.38 184 VAL A C 1
ATOM 1468 O O . VAL A 1 184 ? -23.307 -4.505 18.598 1.00 94.38 184 VAL A O 1
ATOM 1471 N N . LYS A 1 185 ? -22.649 -6.654 18.687 1.00 93.31 185 LYS A N 1
ATOM 1472 C CA . LYS A 1 185 ? -23.997 -7.222 18.553 1.00 93.31 185 LYS A CA 1
ATOM 1473 C C . LYS A 1 185 ? -24.936 -6.713 19.644 1.00 93.31 185 LYS A C 1
ATOM 1475 O O . LYS A 1 185 ? -26.046 -6.285 19.343 1.00 93.31 185 LYS A O 1
ATOM 1480 N N . ARG A 1 186 ? -24.488 -6.741 20.901 1.00 94.81 186 ARG A N 1
ATOM 1481 C CA . ARG A 1 186 ? -25.261 -6.254 22.048 1.00 94.81 186 ARG A CA 1
ATOM 1482 C C . ARG A 1 186 ? -25.625 -4.777 21.883 1.00 94.81 186 ARG A C 1
ATOM 1484 O O . ARG A 1 186 ? -26.795 -4.431 21.991 1.00 94.81 186 ARG A O 1
ATOM 1491 N N . ARG A 1 187 ? -24.652 -3.924 21.548 1.00 93.50 187 ARG A N 1
ATOM 1492 C CA . ARG A 1 187 ? -24.866 -2.474 21.410 1.00 93.50 187 ARG A CA 1
ATOM 1493 C C . ARG A 1 187 ? -25.778 -2.106 20.243 1.00 93.50 187 ARG A C 1
ATOM 1495 O O . ARG A 1 187 ? -26.571 -1.181 20.375 1.00 93.50 187 ARG A O 1
ATOM 1502 N N . LEU A 1 188 ? -25.705 -2.833 19.128 1.00 90.06 188 LEU A N 1
ATOM 1503 C CA . LEU A 1 188 ? -26.625 -2.632 18.003 1.00 90.06 188 LEU A CA 1
ATOM 1504 C C . LEU A 1 188 ? -28.077 -2.967 18.379 1.00 90.06 188 LEU A C 1
ATOM 1506 O O . LEU A 1 188 ? -28.989 -2.262 17.954 1.00 90.06 188 LEU A O 1
ATOM 1510 N N . LEU A 1 189 ? -28.288 -4.006 19.196 1.00 90.88 189 LEU A N 1
ATOM 1511 C CA . LEU A 1 189 ? -29.616 -4.385 19.691 1.00 90.88 189 LEU A CA 1
ATOM 1512 C C . LEU A 1 189 ? -30.153 -3.387 20.727 1.00 90.88 189 LEU A C 1
ATOM 1514 O O . LEU A 1 189 ? -31.308 -2.979 20.640 1.00 90.88 189 LEU A O 1
ATOM 1518 N N . GLU A 1 190 ? -29.322 -2.980 21.689 1.00 90.50 190 GLU A N 1
ATOM 1519 C CA . GLU A 1 190 ? -29.708 -2.055 22.765 1.00 90.50 190 GLU A CA 1
ATOM 1520 C C . GLU A 1 190 ? -30.009 -0.644 22.244 1.00 90.50 190 GLU A C 1
ATOM 1522 O O . GLU A 1 190 ? -30.987 -0.026 22.658 1.00 90.50 190 GLU A O 1
ATOM 1527 N N . ASN A 1 191 ? -29.209 -0.144 21.298 1.00 84.12 191 ASN A N 1
ATOM 1528 C CA . ASN A 1 191 ? -29.334 1.221 20.784 1.00 84.12 191 ASN A CA 1
ATOM 1529 C C . ASN A 1 191 ? -30.302 1.345 19.595 1.00 84.12 191 ASN A C 1
ATOM 1531 O O . ASN A 1 191 ? -30.205 2.309 18.836 1.00 84.12 191 ASN A O 1
ATOM 1535 N N . GLN A 1 192 ? -31.198 0.369 19.394 1.00 81.00 192 GLN A N 1
ATOM 1536 C CA . GLN A 1 192 ? -32.173 0.341 18.291 1.00 81.00 192 GLN A CA 1
ATOM 1537 C C . GLN A 1 192 ? -31.537 0.598 16.908 1.00 81.00 192 GLN A C 1
ATOM 1539 O O . GLN A 1 192 ? -32.103 1.290 16.066 1.00 81.00 192 GLN A O 1
ATOM 1544 N N . GLY A 1 193 ? -30.332 0.068 16.677 1.00 75.06 193 GLY A N 1
ATOM 1545 C CA . GLY A 1 193 ? -29.597 0.257 15.425 1.00 75.06 193 GLY A CA 1
ATOM 1546 C C . GLY A 1 193 ? -28.794 1.558 15.307 1.00 75.06 193 GLY A C 1
ATOM 1547 O O . GLY A 1 193 ? -28.175 1.772 14.268 1.00 75.06 193 GLY A O 1
ATOM 1548 N N . SER A 1 194 ? -28.736 2.409 16.340 1.00 86.62 194 SER A N 1
ATOM 1549 C CA . SER A 1 194 ? -27.843 3.577 16.339 1.00 86.62 194 SER A CA 1
ATOM 1550 C C . SER A 1 194 ? -26.368 3.155 16.344 1.00 86.62 194 SER A C 1
ATOM 1552 O O . SER A 1 194 ? -25.937 2.306 17.132 1.00 86.62 194 SER A O 1
ATOM 1554 N N . VAL A 1 195 ? -25.584 3.764 15.451 1.00 91.31 195 VAL A N 1
ATOM 1555 C CA . VAL A 1 195 ? -24.199 3.378 15.153 1.00 91.31 195 VAL A CA 1
ATOM 1556 C C . VAL A 1 195 ? -23.219 4.388 15.754 1.00 91.31 195 VAL A C 1
ATOM 1558 O O . VAL A 1 195 ? -23.072 5.506 15.264 1.00 91.31 195 VAL A O 1
ATOM 1561 N N . SER A 1 196 ? -22.484 4.005 16.796 1.00 92.69 196 SER A N 1
ATOM 1562 C CA . SER A 1 196 ? -21.439 4.860 17.379 1.00 92.69 196 SER A CA 1
ATOM 1563 C C . SER A 1 196 ? -20.105 4.762 16.622 1.00 92.69 196 SER A C 1
ATOM 1565 O O . SER A 1 196 ? -19.847 3.787 15.914 1.00 92.69 196 SER A O 1
ATOM 1567 N N . ASN A 1 197 ? -19.214 5.743 16.821 1.00 93.81 197 ASN A N 1
ATOM 1568 C CA . ASN A 1 197 ? -17.833 5.689 16.313 1.00 93.81 197 ASN A CA 1
ATOM 1569 C C . ASN A 1 197 ? -17.093 4.432 16.798 1.00 93.81 197 ASN A C 1
ATOM 1571 O O . ASN A 1 197 ? -16.354 3.828 16.031 1.00 93.81 197 ASN A O 1
ATOM 1575 N N . GLY A 1 198 ? -17.347 3.992 18.035 1.00 93.94 198 GLY A N 1
ATOM 1576 C CA . GLY A 1 198 ? -16.768 2.763 18.580 1.00 93.94 198 GLY A CA 1
ATOM 1577 C C . GLY A 1 198 ? -17.244 1.489 17.872 1.00 93.94 198 GLY A C 1
ATOM 1578 O O . GLY A 1 198 ? -16.449 0.584 17.639 1.00 93.94 198 GLY A O 1
ATOM 1579 N N . ILE A 1 199 ? -18.515 1.420 17.451 1.00 95.31 199 ILE A N 1
ATOM 1580 C CA . ILE A 1 199 ? -19.016 0.294 16.641 1.00 95.31 199 ILE A CA 1
ATOM 1581 C C . ILE A 1 199 ? -18.326 0.270 15.270 1.00 95.31 199 ILE A C 1
ATOM 1583 O O . ILE A 1 199 ? -17.886 -0.790 14.822 1.00 95.31 199 ILE A O 1
ATOM 1587 N N . ILE A 1 200 ? -18.187 1.438 14.634 1.00 96.62 200 ILE A N 1
ATOM 1588 C CA . ILE A 1 200 ? -17.491 1.584 13.347 1.00 96.62 200 ILE A CA 1
ATOM 1589 C C . ILE A 1 200 ? -16.015 1.198 13.485 1.00 96.62 200 ILE A C 1
ATOM 1591 O O . ILE A 1 200 ? -15.507 0.436 12.664 1.00 96.62 200 ILE A O 1
ATOM 1595 N N . GLY A 1 201 ? -15.339 1.668 14.537 1.00 96.44 201 GLY A N 1
ATOM 1596 C CA . GLY A 1 201 ? -13.952 1.319 14.847 1.00 96.44 201 GLY A CA 1
ATOM 1597 C C . GLY A 1 201 ? -13.761 -0.187 15.020 1.00 96.44 201 GLY A C 1
ATOM 1598 O O . GLY A 1 201 ? -12.861 -0.767 14.413 1.00 96.44 201 GLY A O 1
ATOM 1599 N N . ALA A 1 202 ? -14.657 -0.847 15.757 1.00 96.88 202 ALA A N 1
ATOM 1600 C CA . ALA A 1 202 ? -14.583 -2.284 15.991 1.00 96.88 202 ALA A CA 1
ATOM 1601 C C . ALA A 1 202 ? -14.748 -3.086 14.694 1.00 96.88 202 ALA A C 1
ATOM 1603 O O . ALA A 1 202 ? -13.959 -3.993 14.434 1.00 96.88 202 ALA A O 1
ATOM 1604 N N . LEU A 1 203 ? -15.723 -2.730 13.850 1.00 96.56 203 LEU A N 1
ATOM 1605 C CA . LEU A 1 203 ? -15.916 -3.377 12.548 1.00 96.56 203 LEU A CA 1
ATOM 1606 C C . LEU A 1 203 ? -14.724 -3.134 11.606 1.00 96.56 203 LEU A C 1
ATOM 1608 O O . LEU A 1 203 ? -14.250 -4.055 10.944 1.00 96.56 203 LEU A O 1
ATOM 1612 N N . THR A 1 204 ? -14.195 -1.911 11.605 1.00 96.56 204 THR A N 1
ATOM 1613 C CA . THR A 1 204 ? -13.000 -1.527 10.842 1.00 96.56 204 THR A CA 1
ATOM 1614 C C . THR A 1 204 ? -11.776 -2.347 11.268 1.00 96.56 204 THR A C 1
ATOM 1616 O O . THR A 1 204 ? -10.987 -2.777 10.430 1.00 96.56 204 THR A O 1
ATOM 1619 N N . ALA A 1 205 ? -11.621 -2.628 12.564 1.00 96.06 205 ALA A N 1
ATOM 1620 C CA . ALA A 1 205 ? -10.545 -3.472 13.077 1.00 96.06 205 ALA A CA 1
ATOM 1621 C C . ALA A 1 205 ? -10.759 -4.972 12.778 1.00 96.06 205 ALA A C 1
ATOM 1623 O O . ALA A 1 205 ? -9.780 -5.678 12.532 1.00 96.06 205 ALA A O 1
ATOM 1624 N N . MET A 1 206 ? -12.010 -5.455 12.717 1.00 96.25 206 MET A N 1
ATOM 1625 C CA . MET A 1 206 ? -12.333 -6.828 12.279 1.00 96.25 206 MET A CA 1
ATOM 1626 C C . MET A 1 206 ? -11.910 -7.091 10.829 1.00 96.25 206 MET A C 1
ATOM 1628 O O . MET A 1 206 ? -11.454 -8.190 10.512 1.00 96.25 206 MET A O 1
ATOM 1632 N N . MET A 1 207 ? -12.016 -6.086 9.952 1.00 96.31 207 MET A N 1
ATOM 1633 C CA . MET A 1 207 ? -11.533 -6.183 8.570 1.00 96.31 207 MET A CA 1
ATOM 1634 C C . MET A 1 207 ? -10.034 -6.501 8.518 1.00 96.31 207 MET A C 1
ATOM 1636 O O . MET A 1 207 ? -9.621 -7.352 7.737 1.00 96.31 207 MET A O 1
ATOM 1640 N N . VAL A 1 208 ? -9.222 -5.879 9.380 1.00 93.50 208 VAL A N 1
ATOM 1641 C CA . VAL A 1 208 ? -7.779 -6.167 9.453 1.00 93.50 208 VAL A CA 1
ATOM 1642 C C . VAL A 1 208 ? -7.529 -7.615 9.869 1.00 93.50 208 VAL A C 1
ATOM 1644 O O . VAL A 1 208 ? -6.676 -8.272 9.284 1.00 93.50 208 VAL A O 1
ATOM 1647 N N . GLY A 1 209 ? -8.302 -8.147 10.818 1.00 93.81 209 GLY A N 1
ATOM 1648 C CA . GLY A 1 209 ? -8.205 -9.555 11.207 1.00 93.81 209 GLY A CA 1
ATOM 1649 C C . GLY A 1 209 ? -8.479 -10.507 10.041 1.00 93.81 209 GLY A C 1
ATOM 1650 O O . GLY A 1 209 ? -7.735 -11.465 9.845 1.00 93.81 209 GLY A O 1
ATOM 1651 N N . ALA A 1 210 ? -9.503 -10.216 9.228 1.00 94.38 210 ALA A N 1
ATOM 1652 C CA . ALA A 1 210 ? -9.819 -10.992 8.028 1.00 94.38 210 ALA A CA 1
ATOM 1653 C C . ALA A 1 210 ? -8.712 -10.909 6.958 1.00 94.38 210 ALA A C 1
ATOM 1655 O O . ALA A 1 210 ? -8.366 -11.928 6.366 1.00 94.38 210 ALA A O 1
ATOM 1656 N N . ASP A 1 211 ? -8.128 -9.726 6.748 1.00 92.81 211 ASP A N 1
ATOM 1657 C CA . ASP A 1 211 ? -6.989 -9.504 5.842 1.00 92.81 211 ASP A CA 1
ATOM 1658 C C . ASP A 1 211 ? -5.727 -10.270 6.280 1.00 92.81 211 ASP A C 1
ATOM 1660 O O . ASP A 1 211 ? -5.087 -10.945 5.469 1.00 92.81 211 ASP A O 1
ATOM 1664 N N . LEU A 1 212 ? -5.394 -10.236 7.576 1.00 91.62 212 LEU A N 1
ATOM 1665 C CA . LEU A 1 212 ? -4.221 -10.928 8.118 1.00 91.62 212 LEU A CA 1
ATOM 1666 C C . LEU A 1 212 ? -4.253 -12.430 7.810 1.00 91.62 212 LEU A C 1
ATOM 1668 O O . LEU A 1 212 ? -3.224 -12.990 7.450 1.00 91.62 212 LEU A O 1
ATOM 1672 N N . VAL A 1 213 ? -5.422 -13.068 7.900 1.00 92.75 213 VAL A N 1
ATOM 1673 C CA . VAL A 1 213 ? -5.600 -14.501 7.594 1.00 92.75 213 VAL A CA 1
ATOM 1674 C C . VAL A 1 213 ? -5.998 -14.774 6.135 1.00 92.75 213 VAL A C 1
ATOM 1676 O O . VAL A 1 213 ? -6.247 -15.925 5.783 1.00 92.75 213 VAL A O 1
ATOM 1679 N N . GLY A 1 214 ? -6.083 -13.742 5.284 1.00 91.06 214 GLY A N 1
ATOM 1680 C CA . GLY A 1 214 ? -6.473 -13.837 3.866 1.00 91.06 214 GLY A CA 1
ATOM 1681 C C . GLY A 1 214 ? -7.910 -14.267 3.607 1.00 91.06 214 GLY A C 1
ATOM 1682 O O . GLY A 1 214 ? -8.222 -14.765 2.528 1.00 91.06 214 GLY A O 1
ATOM 1683 N N . ALA A 1 215 ? -8.801 -14.098 4.581 1.00 93.75 215 ALA A N 1
ATOM 1684 C CA . ALA A 1 215 ? -10.217 -14.404 4.438 1.00 93.75 215 ALA A CA 1
ATOM 1685 C C . ALA A 1 215 ? -10.947 -13.244 3.739 1.00 93.75 215 ALA A C 1
ATOM 1687 O O . ALA A 1 215 ? -11.770 -12.560 4.353 1.00 93.75 215 ALA A O 1
ATOM 1688 N N . PHE A 1 216 ? -10.651 -13.009 2.456 1.00 94.00 216 PHE A N 1
ATOM 1689 C CA . PHE A 1 216 ? -11.194 -11.863 1.712 1.00 94.00 216 PHE A CA 1
ATOM 1690 C C . PHE A 1 216 ? -12.719 -11.902 1.537 1.00 94.00 216 PHE A C 1
ATOM 1692 O O . PHE A 1 216 ? -13.350 -10.848 1.562 1.00 94.00 216 PHE A O 1
ATOM 1699 N N . ASP A 1 217 ? -13.336 -13.086 1.515 1.00 95.50 217 ASP A N 1
ATOM 1700 C CA . ASP A 1 217 ? -14.801 -13.216 1.561 1.00 95.50 217 ASP A CA 1
ATOM 1701 C C . ASP A 1 217 ? -15.378 -12.636 2.862 1.00 95.50 217 ASP A C 1
ATOM 1703 O O . ASP A 1 217 ? -16.374 -11.911 2.865 1.00 95.50 217 ASP A O 1
ATOM 1707 N N . ARG A 1 218 ? -14.715 -12.903 3.995 1.00 95.19 218 ARG A N 1
ATOM 1708 C CA . ARG A 1 218 ? -15.101 -12.353 5.302 1.00 95.19 218 ARG A CA 1
ATOM 1709 C C . ARG A 1 218 ? -14.817 -10.856 5.373 1.00 95.19 218 ARG A C 1
ATOM 1711 O O . ARG A 1 218 ? -15.628 -10.103 5.910 1.00 95.19 218 ARG A O 1
ATOM 1718 N N . TRP A 1 219 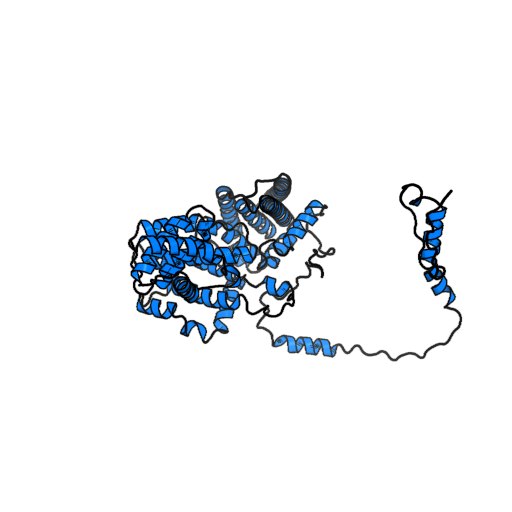? -13.688 -10.420 4.816 1.00 96.44 219 TRP A N 1
ATOM 1719 C CA . TRP A 1 219 ? -13.371 -9.002 4.688 1.00 96.44 219 TRP A CA 1
ATOM 1720 C C . TRP A 1 219 ? -14.466 -8.264 3.908 1.00 96.44 219 TRP A C 1
ATOM 1722 O O . TRP A 1 219 ? -14.921 -7.220 4.367 1.00 96.44 219 TRP A O 1
ATOM 1732 N N . ALA A 1 220 ? -14.955 -8.830 2.799 1.00 96.75 220 ALA A N 1
ATOM 1733 C CA . ALA A 1 220 ? -16.007 -8.232 1.978 1.00 96.75 220 ALA A CA 1
ATOM 1734 C C . ALA A 1 220 ? -17.331 -8.081 2.744 1.00 96.75 220 ALA A C 1
ATOM 1736 O O . ALA A 1 220 ? -17.986 -7.042 2.646 1.00 96.75 220 ALA A O 1
ATOM 1737 N N . VAL A 1 221 ? -17.696 -9.066 3.574 1.00 96.81 221 VAL A N 1
ATOM 1738 C CA . VAL A 1 221 ? -18.863 -8.963 4.469 1.00 96.81 221 VAL A CA 1
ATOM 1739 C C . VAL A 1 221 ? -18.695 -7.807 5.462 1.00 96.81 221 VAL A C 1
ATOM 1741 O O . VAL A 1 221 ? -19.610 -6.998 5.626 1.00 96.81 221 VAL A O 1
ATOM 1744 N N . HIS A 1 222 ? -17.528 -7.688 6.102 1.00 96.38 222 HIS A N 1
ATOM 1745 C CA . HIS A 1 222 ? -17.256 -6.586 7.029 1.00 96.38 222 HIS A CA 1
ATOM 1746 C C . HIS A 1 222 ? -17.217 -5.221 6.326 1.00 96.38 222 HIS A C 1
ATOM 1748 O O . HIS A 1 222 ? -17.757 -4.253 6.857 1.00 96.38 222 HIS A O 1
ATOM 1754 N N . HIS A 1 223 ? -16.640 -5.145 5.125 1.00 97.31 223 HIS A N 1
ATOM 1755 C CA . HIS A 1 223 ? -16.591 -3.929 4.311 1.00 97.31 223 HIS A CA 1
ATOM 1756 C C . HIS A 1 223 ? -17.987 -3.474 3.877 1.00 97.31 223 HIS A C 1
ATOM 1758 O O . HIS A 1 223 ? -18.307 -2.293 4.000 1.00 97.31 223 HIS A O 1
ATOM 1764 N N . SER A 1 224 ? -18.855 -4.402 3.461 1.00 97.75 224 SER A N 1
ATOM 1765 C CA . SER A 1 224 ? -20.258 -4.089 3.165 1.00 97.75 224 SER A CA 1
ATOM 1766 C C . SER A 1 224 ? -20.973 -3.534 4.396 1.00 97.75 224 SER A C 1
ATOM 1768 O O . SER A 1 224 ? -21.588 -2.474 4.319 1.00 97.75 224 SER A O 1
ATOM 1770 N N . GLY A 1 225 ? -20.821 -4.187 5.553 1.00 95.69 225 GLY A N 1
ATOM 1771 C CA . GLY A 1 225 ? -21.399 -3.691 6.803 1.00 95.69 225 GLY A CA 1
ATOM 1772 C C . GLY A 1 225 ? -20.868 -2.308 7.197 1.00 95.69 225 GLY A C 1
ATOM 1773 O O . GLY A 1 225 ? -21.622 -1.479 7.702 1.00 95.69 225 GLY A O 1
ATOM 1774 N N . LEU A 1 226 ? -19.589 -2.023 6.926 1.00 96.88 226 LEU A N 1
ATOM 1775 C CA . LEU A 1 226 ? -18.988 -0.715 7.178 1.00 96.88 226 LEU A CA 1
ATOM 1776 C C . LEU A 1 226 ? -19.624 0.363 6.295 1.00 96.88 226 LEU A C 1
ATOM 1778 O O . LEU A 1 226 ? -19.947 1.440 6.791 1.00 96.88 226 LEU A O 1
ATOM 1782 N N . LYS A 1 227 ? -19.859 0.072 5.012 1.00 97.50 227 LYS A N 1
ATOM 1783 C CA . LYS A 1 227 ? -20.562 0.988 4.103 1.00 97.50 227 LYS A CA 1
ATOM 1784 C C . LYS A 1 227 ? -21.981 1.291 4.576 1.00 97.50 227 LYS A C 1
ATOM 1786 O O . LYS A 1 227 ? -22.379 2.457 4.572 1.00 97.50 227 LYS A O 1
ATOM 1791 N N . ASP A 1 228 ? -22.714 0.277 5.025 1.00 95.62 228 ASP A N 1
ATOM 1792 C CA . ASP A 1 228 ? -24.072 0.450 5.549 1.00 95.62 228 ASP A CA 1
ATOM 1793 C C . ASP A 1 228 ? -24.060 1.321 6.814 1.00 95.62 228 ASP A C 1
ATOM 1795 O O . ASP A 1 228 ? -24.816 2.284 6.924 1.00 95.62 228 ASP A O 1
ATOM 1799 N N . MET A 1 229 ? -23.135 1.052 7.741 1.00 94.94 229 MET A N 1
ATOM 1800 C CA . MET A 1 229 ? -22.960 1.827 8.974 1.00 94.94 229 MET A CA 1
ATOM 1801 C C . MET A 1 229 ? -22.580 3.291 8.723 1.00 94.94 229 MET A C 1
ATOM 1803 O O . MET A 1 229 ? -23.116 4.187 9.376 1.00 94.94 229 MET A O 1
ATOM 1807 N N . VAL A 1 230 ? -21.678 3.548 7.774 1.00 96.06 230 VAL A N 1
ATOM 1808 C CA . VAL A 1 230 ? -21.303 4.910 7.361 1.00 96.06 230 VAL A CA 1
ATOM 1809 C C . VAL A 1 230 ? -22.490 5.622 6.707 1.00 96.06 230 VAL A C 1
ATOM 1811 O O . VAL A 1 230 ? -22.746 6.791 6.994 1.00 96.06 230 VAL A O 1
ATOM 1814 N N . SER A 1 231 ? -23.269 4.913 5.889 1.00 95.50 231 SER A N 1
ATOM 1815 C CA . SER A 1 231 ? -24.473 5.464 5.255 1.00 95.50 231 SER A CA 1
ATOM 1816 C C . SER A 1 231 ? -25.537 5.840 6.292 1.00 95.50 231 SER A C 1
ATOM 1818 O O . SER A 1 231 ? -26.105 6.927 6.221 1.00 95.50 231 SER A O 1
ATOM 1820 N N . LEU A 1 232 ? -25.745 5.003 7.316 1.00 92.94 232 LEU A N 1
ATOM 1821 C CA . LEU A 1 232 ? -26.640 5.298 8.446 1.00 92.94 232 LEU A CA 1
ATOM 1822 C C . LEU A 1 232 ? -26.205 6.528 9.256 1.00 92.94 232 LEU A C 1
ATOM 1824 O O . LEU A 1 232 ? -27.034 7.157 9.910 1.00 92.94 232 LEU A O 1
ATOM 1828 N N . ARG A 1 233 ? -24.919 6.888 9.207 1.00 92.75 233 ARG A N 1
ATOM 1829 C CA . ARG A 1 233 ? -24.374 8.095 9.844 1.00 92.75 233 ARG A CA 1
ATOM 1830 C C . ARG A 1 233 ? -24.487 9.358 8.998 1.00 92.75 233 ARG A C 1
ATOM 1832 O O . ARG A 1 233 ? -24.111 10.416 9.489 1.00 92.75 233 ARG A O 1
ATOM 1839 N N . GLY A 1 234 ? -25.039 9.258 7.790 1.00 92.88 234 GLY A N 1
ATOM 1840 C CA . GLY A 1 234 ? -25.211 10.386 6.876 1.00 92.88 234 GLY A CA 1
ATOM 1841 C C . GLY A 1 234 ? -24.074 10.561 5.870 1.00 92.88 234 GLY A C 1
ATOM 1842 O O . GLY A 1 234 ? -24.066 11.559 5.158 1.00 92.88 234 GLY A O 1
ATOM 1843 N N . GLY A 1 235 ? -23.144 9.603 5.782 1.00 94.94 235 GLY A N 1
ATOM 1844 C CA . GLY A 1 235 ? -22.004 9.656 4.867 1.00 94.94 235 GLY A CA 1
ATOM 1845 C C . GLY A 1 235 ? -20.657 9.610 5.583 1.00 94.94 235 GLY A C 1
ATOM 1846 O O . GLY A 1 235 ? -20.565 9.678 6.811 1.00 94.94 235 GLY A O 1
ATOM 1847 N N . ILE A 1 236 ? -19.590 9.466 4.798 1.00 95.56 236 ILE A N 1
ATOM 1848 C CA . ILE A 1 236 ? -18.221 9.354 5.321 1.00 95.56 236 ILE A CA 1
ATOM 1849 C C . ILE A 1 236 ? -17.717 10.695 5.869 1.00 95.56 236 ILE A C 1
ATOM 1851 O O . ILE A 1 236 ? -16.925 10.728 6.807 1.00 95.56 236 ILE A O 1
ATOM 1855 N N . GLU A 1 237 ? -18.229 11.797 5.327 1.00 94.06 237 GLU A N 1
ATOM 1856 C CA . GLU A 1 237 ? -17.923 13.174 5.704 1.00 94.06 237 GLU A CA 1
ATOM 1857 C C . GLU A 1 237 ? -18.378 13.482 7.137 1.00 94.06 237 GLU A C 1
ATOM 1859 O O . GLU A 1 237 ? -17.737 14.265 7.833 1.00 94.06 237 GLU A O 1
ATOM 1864 N N . CYS A 1 238 ? -19.430 12.815 7.627 1.00 92.25 238 CYS A N 1
ATOM 1865 C CA . CYS A 1 238 ? -19.883 12.926 9.018 1.00 92.25 238 CYS A CA 1
ATOM 1866 C C . CYS A 1 238 ? -18.880 12.351 10.031 1.00 92.25 238 CYS A C 1
ATOM 1868 O O . CYS A 1 238 ? -19.046 12.543 11.235 1.00 92.25 238 CYS A O 1
ATOM 1870 N N . LEU A 1 239 ? -17.860 11.624 9.567 1.00 92.81 239 LEU A N 1
ATOM 1871 C CA . LEU A 1 239 ? -16.782 11.096 10.402 1.00 92.81 239 LEU A CA 1
ATOM 1872 C C . LEU A 1 239 ? -15.512 11.954 10.336 1.00 92.81 239 LEU A C 1
ATOM 1874 O O . LEU A 1 239 ? -14.554 11.641 11.036 1.00 92.81 239 LEU A O 1
ATOM 1878 N N . ASP A 1 240 ? -15.489 13.036 9.548 1.00 89.19 240 ASP A N 1
ATOM 1879 C CA . ASP A 1 240 ? -14.312 13.908 9.425 1.00 89.19 240 ASP A CA 1
ATOM 1880 C C . ASP A 1 240 ? -13.990 14.672 10.725 1.00 89.19 240 ASP A C 1
ATOM 1882 O O . ASP A 1 240 ? -12.849 15.089 10.910 1.00 89.19 240 ASP A O 1
ATOM 1886 N N . GLU A 1 241 ? -14.959 14.840 11.635 1.00 88.19 241 GLU A N 1
ATOM 1887 C CA . GLU A 1 241 ? -14.719 15.410 12.974 1.00 88.19 241 GLU A CA 1
ATOM 1888 C C . GLU A 1 241 ? -13.803 14.515 13.830 1.00 88.19 241 GLU A C 1
ATOM 1890 O O . GLU A 1 241 ? -13.068 15.005 14.687 1.00 88.19 241 GLU A O 1
ATOM 1895 N N . ASP A 1 242 ? -13.816 13.203 13.577 1.00 91.25 242 ASP A N 1
ATOM 1896 C CA . ASP A 1 242 ? -12.924 12.221 14.191 1.00 91.25 242 ASP A CA 1
ATOM 1897 C C . ASP A 1 242 ? -11.865 11.784 13.170 1.00 91.25 242 ASP A C 1
ATOM 1899 O O . ASP A 1 242 ? -11.911 10.694 12.593 1.00 91.25 242 ASP A O 1
ATOM 1903 N N . GLU A 1 243 ? -10.888 12.665 12.937 1.00 89.62 243 GLU A N 1
ATOM 1904 C CA . GLU A 1 243 ? -9.814 12.459 11.957 1.00 89.62 243 GLU A CA 1
ATOM 1905 C C . GLU A 1 243 ? -9.100 11.107 12.135 1.00 89.62 243 GLU A C 1
ATOM 1907 O O . GLU A 1 243 ? -8.771 10.430 11.158 1.00 89.62 243 GLU A O 1
ATOM 1912 N N . ARG A 1 244 ? -8.908 10.663 13.383 1.00 90.12 244 ARG A N 1
ATOM 1913 C CA . ARG A 1 244 ? -8.244 9.391 13.702 1.00 90.12 244 ARG A CA 1
ATOM 1914 C C . ARG A 1 244 ? -9.053 8.197 13.218 1.00 90.12 244 ARG A C 1
ATOM 1916 O O . ARG A 1 244 ? -8.503 7.310 12.560 1.00 90.12 244 ARG A O 1
ATOM 1923 N N . LEU A 1 245 ? -10.358 8.192 13.487 1.00 93.81 245 LEU A N 1
ATOM 1924 C CA . LEU A 1 245 ? -11.253 7.170 12.954 1.00 93.81 245 LEU A CA 1
ATOM 1925 C C . LEU A 1 245 ? -11.288 7.222 11.422 1.00 93.81 245 LEU A C 1
ATOM 1927 O O . LEU A 1 245 ? -11.194 6.182 10.771 1.00 93.81 245 LEU A O 1
ATOM 1931 N N . ARG A 1 246 ? -11.355 8.420 10.833 1.00 94.81 246 ARG A N 1
ATOM 1932 C CA . ARG A 1 246 ? -11.401 8.617 9.378 1.00 94.81 246 ARG A CA 1
ATOM 1933 C C . ARG A 1 246 ? -10.164 8.067 8.659 1.00 94.81 246 ARG A C 1
ATOM 1935 O O . ARG A 1 246 ? -10.288 7.410 7.617 1.00 94.81 246 ARG A O 1
ATOM 1942 N N . VAL A 1 247 ? -8.980 8.303 9.222 1.00 92.44 247 VAL A N 1
ATOM 1943 C CA . VAL A 1 247 ? -7.705 7.733 8.758 1.00 92.44 247 VAL A CA 1
ATOM 1944 C C . VAL A 1 247 ? -7.696 6.215 8.920 1.00 92.44 247 VAL A C 1
ATOM 1946 O O . VAL A 1 247 ? -7.324 5.506 7.985 1.00 92.44 247 VAL A O 1
ATOM 1949 N N . THR A 1 248 ? -8.157 5.712 10.066 1.00 93.75 248 THR A N 1
ATOM 1950 C CA . THR A 1 248 ? -8.206 4.272 10.363 1.00 93.75 248 THR A CA 1
ATOM 1951 C C . THR A 1 248 ? -9.109 3.519 9.388 1.00 93.75 248 THR A C 1
ATOM 1953 O O . THR A 1 248 ? -8.681 2.518 8.822 1.00 93.75 248 THR A O 1
ATOM 1956 N N . ILE A 1 249 ? -10.313 4.034 9.112 1.00 96.44 249 ILE A N 1
ATOM 1957 C CA . ILE A 1 249 ? -11.243 3.487 8.107 1.00 96.44 249 ILE A CA 1
ATOM 1958 C C . ILE A 1 249 ? -10.558 3.361 6.748 1.00 96.44 249 ILE A C 1
ATOM 1960 O O . ILE A 1 249 ? -10.579 2.295 6.135 1.00 96.44 249 ILE A O 1
ATOM 1964 N N . SER A 1 250 ? -9.914 4.438 6.300 1.00 95.38 250 SER A N 1
ATOM 1965 C CA . SER A 1 250 ? -9.291 4.489 4.973 1.00 95.38 250 SER A CA 1
ATOM 1966 C C . SER A 1 250 ? -8.115 3.527 4.864 1.00 95.38 250 SER A C 1
ATOM 1968 O O . SER A 1 250 ? -7.945 2.871 3.843 1.00 95.38 250 SER A O 1
ATOM 1970 N N . TRP A 1 251 ? -7.311 3.407 5.922 1.00 93.12 251 TRP A N 1
ATOM 1971 C CA . TRP A 1 251 ? -6.198 2.465 5.965 1.00 93.12 251 TRP A CA 1
ATOM 1972 C C . TRP A 1 251 ? -6.664 1.006 5.977 1.00 93.12 251 TRP A C 1
ATOM 1974 O O . TRP A 1 251 ? -6.154 0.199 5.201 1.00 93.12 251 TRP A O 1
ATOM 1984 N N . CYS A 1 252 ? -7.650 0.662 6.807 1.00 94.31 252 CYS A N 1
ATOM 1985 C CA . CYS A 1 252 ? -8.184 -0.697 6.875 1.00 94.31 252 CYS A CA 1
ATOM 1986 C C . CYS A 1 252 ? -8.916 -1.108 5.590 1.00 94.31 252 CYS A C 1
ATOM 1988 O O . CYS A 1 252 ? -8.825 -2.267 5.184 1.00 94.31 252 CYS A O 1
ATOM 1990 N N . GLU A 1 253 ? -9.606 -0.173 4.926 1.00 96.69 253 GLU A N 1
ATOM 1991 C CA . GLU A 1 253 ? -10.133 -0.404 3.580 1.00 96.69 253 GLU A CA 1
ATOM 1992 C C . GLU A 1 253 ? -8.987 -0.685 2.608 1.00 96.69 253 GLU A C 1
ATOM 1994 O O . GLU A 1 253 ? -8.995 -1.726 1.952 1.00 96.69 253 GLU A O 1
ATOM 1999 N N . LEU A 1 254 ? -7.982 0.200 2.570 1.00 95.31 254 LEU A N 1
ATOM 2000 C CA . LEU A 1 254 ? -6.846 0.108 1.654 1.00 95.31 254 LEU A CA 1
ATOM 2001 C C . LEU A 1 254 ? -6.143 -1.252 1.741 1.00 95.31 254 LEU A C 1
ATOM 2003 O O . LEU A 1 254 ? -5.811 -1.837 0.712 1.00 95.31 254 LEU A O 1
ATOM 2007 N N . ARG A 1 255 ? -5.973 -1.780 2.961 1.00 92.50 255 ARG A N 1
ATOM 2008 C CA . ARG A 1 255 ? -5.374 -3.101 3.200 1.00 92.50 255 ARG A CA 1
ATOM 2009 C C . ARG A 1 255 ? -6.109 -4.237 2.503 1.00 92.50 255 ARG A C 1
ATOM 2011 O O . ARG A 1 255 ? -5.450 -5.118 1.976 1.00 92.50 255 ARG A O 1
ATOM 2018 N N . GLY A 1 256 ? -7.440 -4.227 2.490 1.00 94.56 256 GLY A N 1
ATOM 2019 C CA . GLY A 1 256 ? -8.202 -5.312 1.874 1.00 94.56 256 GLY A CA 1
ATOM 2020 C C . GLY A 1 256 ? -8.481 -5.115 0.389 1.00 94.56 256 GLY A C 1
ATOM 2021 O O . GLY A 1 256 ? -8.529 -6.096 -0.349 1.00 94.56 256 GLY A O 1
ATOM 2022 N N . VAL A 1 257 ? -8.607 -3.873 -0.085 1.00 96.81 257 VAL A N 1
ATOM 2023 C CA . VAL A 1 257 ? -8.806 -3.602 -1.522 1.00 96.81 257 VAL A CA 1
ATOM 2024 C C . VAL A 1 257 ? -7.528 -3.796 -2.341 1.00 96.81 257 VAL A C 1
ATOM 2026 O O . VAL A 1 257 ? -7.599 -4.217 -3.493 1.00 96.81 257 VAL A O 1
ATOM 2029 N N . TYR A 1 258 ? -6.361 -3.536 -1.743 1.00 96.56 258 TYR A N 1
ATOM 2030 C CA . TYR A 1 258 ? -5.051 -3.707 -2.374 1.00 96.56 258 TYR A CA 1
ATOM 2031 C C . TYR A 1 258 ? -4.801 -5.124 -2.921 1.00 96.56 258 TYR A C 1
ATOM 2033 O O . TYR A 1 258 ? -4.607 -5.244 -4.127 1.00 96.56 258 TYR A O 1
ATOM 2041 N N . PRO A 1 259 ? -4.851 -6.206 -2.117 1.00 94.88 259 PRO A N 1
ATOM 2042 C CA . PRO A 1 259 ? -4.594 -7.569 -2.591 1.00 94.88 259 PRO A CA 1
ATOM 2043 C C . PRO A 1 259 ? -5.586 -8.042 -3.656 1.00 94.88 259 PRO A C 1
ATOM 2045 O O . PRO A 1 259 ? -5.274 -8.941 -4.426 1.00 94.88 259 PRO A O 1
ATOM 2048 N N . GLN A 1 260 ? -6.775 -7.440 -3.706 1.00 95.38 260 GLN A N 1
ATOM 2049 C CA . GLN A 1 260 ? -7.826 -7.765 -4.669 1.00 95.38 260 GLN A CA 1
ATOM 2050 C C . GLN A 1 260 ? -7.759 -6.884 -5.932 1.00 95.38 260 GLN A C 1
ATOM 2052 O O . GLN A 1 260 ? -8.483 -7.130 -6.89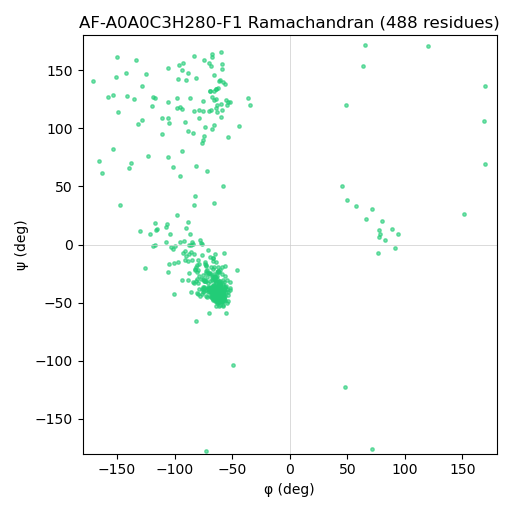4 1.00 95.38 260 GLN A O 1
ATOM 2057 N N . ASP A 1 261 ? -6.891 -5.864 -5.941 1.00 96.69 261 ASP A N 1
ATOM 2058 C CA . ASP A 1 261 ? -6.812 -4.810 -6.956 1.00 96.69 261 ASP A CA 1
ATOM 2059 C C . ASP A 1 261 ? -8.193 -4.242 -7.328 1.00 96.69 261 ASP A C 1
ATOM 2061 O O . ASP A 1 261 ? -8.547 -4.137 -8.503 1.00 96.69 261 ASP A O 1
ATOM 2065 N N . ILE A 1 262 ? -8.971 -3.872 -6.308 1.00 95.69 262 ILE A N 1
ATOM 2066 C CA . ILE A 1 262 ? -10.259 -3.183 -6.463 1.00 95.69 262 ILE A CA 1
ATOM 2067 C C . ILE A 1 262 ? -10.124 -1.709 -6.074 1.00 95.69 262 ILE A C 1
ATOM 2069 O O . ILE A 1 262 ? -9.267 -1.330 -5.273 1.00 95.69 262 ILE A O 1
ATOM 2073 N N . ALA A 1 263 ? -10.951 -0.850 -6.668 1.00 96.25 263 ALA A N 1
ATOM 2074 C CA . ALA A 1 263 ? -10.956 0.568 -6.330 1.00 96.25 263 ALA A CA 1
ATOM 2075 C C . ALA A 1 263 ? -11.508 0.782 -4.901 1.00 96.25 263 ALA A C 1
ATOM 2077 O O . ALA A 1 263 ? -12.573 0.245 -4.583 1.00 96.25 263 ALA A O 1
ATOM 2078 N N . PRO A 1 264 ? -10.828 1.572 -4.044 1.00 96.88 264 PRO A N 1
ATOM 2079 C CA . PRO A 1 264 ? -11.356 1.966 -2.740 1.00 96.88 264 PRO A CA 1
ATOM 2080 C C . PRO A 1 264 ? -12.720 2.656 -2.873 1.00 96.88 264 PRO A C 1
ATOM 2082 O O . PRO A 1 264 ? -12.906 3.492 -3.763 1.00 96.88 264 PRO A O 1
ATOM 2085 N N . HIS A 1 265 ? -13.664 2.336 -1.984 1.00 96.56 265 HIS A N 1
ATOM 2086 C CA . HIS A 1 265 ? -14.988 2.953 -1.985 1.00 96.56 265 HIS A CA 1
ATOM 2087 C C . HIS A 1 265 ? -14.955 4.337 -1.337 1.00 96.56 265 HIS A C 1
ATOM 2089 O O . HIS A 1 265 ? -15.558 5.276 -1.864 1.00 96.56 265 HIS A O 1
ATOM 2095 N N . PHE A 1 266 ? -14.245 4.487 -0.215 1.00 96.50 266 PHE A N 1
ATOM 2096 C CA . PHE A 1 266 ? -14.189 5.763 0.485 1.00 96.50 266 PHE A CA 1
ATOM 2097 C C . PHE A 1 266 ? -13.163 6.717 -0.158 1.00 96.50 266 PHE A C 1
ATOM 2099 O O . PHE A 1 266 ? -12.096 6.297 -0.625 1.00 96.50 266 PHE A O 1
ATOM 2106 N N . PRO A 1 267 ? -13.447 8.033 -0.197 1.00 95.38 267 PRO A N 1
ATOM 2107 C CA . PRO A 1 267 ? -12.471 9.027 -0.628 1.00 95.38 267 PRO A CA 1
ATOM 2108 C C . PRO A 1 267 ? -11.313 9.124 0.374 1.00 95.38 267 PRO A C 1
ATOM 2110 O O . PRO A 1 267 ? -11.444 8.726 1.536 1.00 95.38 267 PRO A O 1
ATOM 2113 N N . VAL A 1 268 ? -10.185 9.690 -0.060 1.00 92.06 268 VAL A N 1
ATOM 2114 C CA . VAL A 1 268 ? -9.053 9.950 0.840 1.00 92.06 268 VAL A CA 1
ATOM 2115 C C . VAL A 1 268 ? -9.460 10.908 1.974 1.00 92.06 268 VAL A C 1
ATOM 2117 O O . VAL A 1 268 ? -10.224 11.845 1.730 1.00 92.06 268 VAL A O 1
ATOM 2120 N N . PRO A 1 269 ? -8.974 10.704 3.211 1.00 91.94 269 PRO A N 1
ATOM 2121 C CA . PRO A 1 269 ? -9.098 11.688 4.286 1.00 91.94 269 PRO A CA 1
ATOM 2122 C C . PRO A 1 269 ? -8.447 13.026 3.917 1.00 91.94 269 PRO A C 1
ATOM 2124 O O . PRO A 1 269 ? -7.435 13.040 3.213 1.00 91.94 269 PRO A O 1
ATOM 2127 N N . LYS A 1 270 ? -8.959 14.136 4.464 1.00 88.31 270 LYS A N 1
ATOM 2128 C CA . LYS A 1 270 ? -8.396 15.488 4.261 1.00 88.31 270 LYS A CA 1
ATOM 2129 C C . LYS A 1 270 ? -6.908 15.550 4.609 1.00 88.31 270 LYS A C 1
ATOM 2131 O O . LYS A 1 270 ? -6.100 15.906 3.759 1.00 88.31 270 LYS A O 1
ATOM 2136 N N . VAL A 1 271 ? -6.538 15.019 5.776 1.00 84.19 271 VAL A N 1
ATOM 2137 C CA . VAL A 1 271 ? -5.138 14.912 6.213 1.00 84.19 271 VAL A CA 1
ATOM 2138 C C . VAL A 1 271 ? -4.246 14.183 5.202 1.00 84.19 271 VAL A C 1
ATOM 2140 O O . VAL A 1 271 ? -3.119 14.599 4.963 1.00 84.19 271 VAL A O 1
ATOM 2143 N N . TRP A 1 272 ? -4.740 13.135 4.537 1.00 86.50 272 TRP A N 1
ATOM 2144 C CA . TRP A 1 272 ? -3.975 12.430 3.503 1.00 86.50 272 TRP A CA 1
ATOM 2145 C C . TRP A 1 272 ? -3.873 13.212 2.196 1.00 86.50 272 TRP A C 1
ATOM 2147 O O . TRP A 1 272 ? -2.838 13.148 1.537 1.00 86.50 272 TRP A O 1
ATOM 2157 N N . ALA A 1 273 ? -4.926 13.933 1.812 1.00 85.50 273 ALA A N 1
ATOM 2158 C CA . ALA A 1 273 ? -4.873 14.817 0.654 1.00 85.50 273 ALA A CA 1
ATOM 2159 C C . ALA A 1 273 ? -3.841 15.931 0.875 1.00 85.50 273 ALA A C 1
ATOM 2161 O O . ALA A 1 273 ? -3.025 16.204 -0.000 1.00 85.50 273 ALA A O 1
ATOM 2162 N N . GLU A 1 274 ? -3.822 16.510 2.073 1.00 82.19 274 GLU A N 1
ATOM 2163 C CA . GLU A 1 274 ? -2.873 17.549 2.463 1.00 82.19 274 GLU A CA 1
ATOM 2164 C C . GLU A 1 274 ? -1.428 17.018 2.471 1.00 82.19 274 GLU A C 1
ATOM 2166 O O . GLU A 1 274 ? -0.546 17.683 1.928 1.00 82.19 274 GLU A O 1
ATOM 2171 N N . LEU A 1 275 ? -1.188 15.780 2.933 1.00 76.44 275 LEU A N 1
ATOM 2172 C CA . LEU A 1 275 ? 0.129 15.118 2.855 1.00 76.44 275 LEU A CA 1
ATOM 2173 C C . LEU A 1 275 ? 0.718 15.062 1.435 1.00 76.44 275 LEU A C 1
ATOM 2175 O O . LEU A 1 275 ? 1.939 15.085 1.293 1.00 76.44 275 LEU A O 1
ATOM 2179 N N . LEU A 1 276 ? -0.113 14.992 0.391 1.00 76.06 276 LEU A N 1
ATOM 2180 C CA . LEU A 1 276 ? 0.365 15.002 -0.996 1.00 76.06 276 LEU A CA 1
ATOM 2181 C C . LEU A 1 276 ? 0.711 16.408 -1.508 1.00 76.06 276 LEU A C 1
ATOM 2183 O O . LEU A 1 276 ? 1.492 16.538 -2.449 1.00 76.06 276 LEU A O 1
ATOM 2187 N N . LEU A 1 277 ? 0.154 17.459 -0.900 1.00 70.50 277 LEU A N 1
ATOM 2188 C CA . LEU A 1 277 ? 0.347 18.847 -1.328 1.00 70.50 277 LEU A CA 1
ATOM 2189 C C . LEU A 1 277 ? 1.649 19.452 -0.781 1.00 70.50 277 LEU A C 1
ATOM 2191 O O . LEU A 1 277 ? 2.282 20.255 -1.466 1.00 70.50 277 LEU A O 1
ATOM 2195 N N . PHE A 1 278 ? 2.084 19.070 0.425 1.00 60.50 278 PHE A N 1
ATOM 2196 C CA . PHE A 1 278 ? 3.284 19.654 1.050 1.00 60.50 278 PHE A CA 1
ATOM 2197 C C . PHE A 1 278 ? 4.574 19.471 0.245 1.00 60.50 278 PHE A C 1
ATOM 2199 O O . PHE A 1 278 ? 5.263 20.472 0.022 1.00 60.50 278 PHE A O 1
ATOM 2206 N N . PRO A 1 279 ? 4.901 18.259 -0.243 1.00 59.59 279 PRO A N 1
ATOM 2207 C CA . PRO A 1 279 ? 6.119 18.052 -1.019 1.00 59.59 279 PRO A CA 1
ATOM 2208 C C . PRO A 1 279 ? 6.105 18.862 -2.321 1.00 59.59 279 PRO A C 1
ATOM 2210 O O . PRO A 1 279 ? 7.121 19.419 -2.734 1.00 59.59 279 PRO A O 1
ATOM 2213 N N . GLN A 1 280 ? 4.928 19.009 -2.940 1.00 56.41 280 GLN A N 1
ATOM 2214 C CA . GLN A 1 280 ? 4.737 19.755 -4.188 1.00 56.41 280 GLN A CA 1
ATOM 2215 C C . GLN A 1 280 ? 4.954 21.268 -4.020 1.00 56.41 280 GLN A C 1
ATOM 2217 O O . GLN A 1 280 ? 5.417 21.928 -4.947 1.00 56.41 280 GLN A O 1
ATOM 2222 N N . MET A 1 281 ? 4.666 21.825 -2.838 1.00 53.62 281 MET A N 1
ATOM 2223 C CA . MET A 1 281 ? 4.886 23.250 -2.554 1.00 53.62 281 MET A CA 1
ATOM 2224 C C . MET A 1 281 ? 6.363 23.602 -2.326 1.00 53.62 281 MET A C 1
ATOM 2226 O O . MET A 1 281 ? 6.775 24.721 -2.628 1.00 53.62 281 MET A O 1
ATOM 2230 N N . GLN A 1 282 ? 7.166 22.668 -1.807 1.00 54.47 282 GLN A N 1
ATOM 2231 C CA . GLN A 1 282 ? 8.593 22.894 -1.531 1.00 54.47 282 GLN A CA 1
ATOM 2232 C C . GLN A 1 282 ? 9.494 22.593 -2.744 1.00 54.47 282 GLN A C 1
ATOM 2234 O O . GLN A 1 282 ? 10.572 23.171 -2.883 1.00 54.47 282 GLN A O 1
ATOM 2239 N N . SER A 1 283 ? 9.045 21.735 -3.663 1.00 55.62 283 SER A N 1
ATOM 2240 C CA . SER A 1 283 ? 9.834 21.221 -4.791 1.00 55.62 283 SER A CA 1
ATOM 2241 C C . SER A 1 283 ? 9.625 22.003 -6.103 1.00 55.62 283 SER A C 1
ATOM 2243 O O . SER A 1 283 ? 9.264 21.450 -7.139 1.00 55.62 283 SER A O 1
ATOM 2245 N N . SER A 1 284 ? 9.902 23.312 -6.114 1.00 51.06 284 SER A N 1
ATOM 2246 C CA . SER A 1 284 ? 9.666 24.170 -7.299 1.00 51.06 284 SER A CA 1
ATOM 2247 C C . SER A 1 284 ? 10.551 23.861 -8.533 1.00 51.06 284 SER A C 1
ATOM 2249 O O . SER A 1 284 ? 10.250 24.305 -9.647 1.00 51.06 284 SER A O 1
ATOM 2251 N N . GLU A 1 285 ? 11.620 23.073 -8.369 1.00 51.31 285 GLU A N 1
ATOM 2252 C CA . GLU A 1 285 ? 12.624 22.762 -9.408 1.00 51.31 285 GLU A CA 1
ATOM 2253 C C . GLU A 1 285 ? 12.520 21.337 -9.995 1.00 51.31 285 GLU A C 1
ATOM 2255 O O . GLU A 1 285 ? 12.967 21.096 -11.119 1.00 51.31 285 GLU A O 1
ATOM 2260 N N . LEU A 1 286 ? 11.938 20.380 -9.264 1.00 52.97 286 LEU A N 1
ATOM 2261 C CA . LEU A 1 286 ? 12.033 18.941 -9.565 1.00 52.97 286 LEU A CA 1
ATOM 2262 C C . LEU A 1 286 ? 11.121 18.451 -10.706 1.00 52.97 286 LEU A C 1
ATOM 2264 O O . LEU A 1 286 ? 11.628 17.759 -11.597 1.00 52.97 286 LEU A O 1
ATOM 2268 N N . PRO A 1 287 ? 9.832 18.849 -10.793 1.00 50.66 287 PRO A N 1
ATOM 2269 C CA . PRO A 1 287 ? 8.953 18.413 -11.884 1.00 50.66 287 PRO A CA 1
ATOM 2270 C C . PRO A 1 287 ? 9.495 18.783 -13.274 1.00 50.66 287 PRO A C 1
ATOM 2272 O O . PRO A 1 287 ? 9.308 18.052 -14.245 1.00 50.66 287 PRO A O 1
ATOM 2275 N N . ARG A 1 288 ? 10.245 19.893 -13.367 1.00 47.88 288 ARG A N 1
ATOM 2276 C CA . ARG A 1 288 ? 10.851 20.380 -14.618 1.00 47.88 288 ARG A CA 1
ATOM 2277 C C . ARG A 1 288 ? 12.037 19.531 -15.100 1.00 47.88 288 ARG A C 1
ATOM 2279 O O . ARG A 1 288 ? 12.383 19.616 -16.278 1.00 47.88 288 ARG A O 1
ATOM 2286 N N . ARG A 1 289 ? 12.661 18.712 -14.239 1.00 54.88 289 ARG A N 1
ATOM 2287 C CA . ARG A 1 289 ? 13.854 17.909 -14.585 1.00 54.88 289 ARG A CA 1
ATOM 2288 C C . ARG A 1 289 ? 13.561 16.440 -14.899 1.00 54.88 289 ARG A C 1
ATOM 2290 O O . ARG A 1 289 ? 14.392 15.810 -15.557 1.00 54.88 289 ARG A O 1
ATOM 2297 N N . ASN A 1 290 ? 12.389 15.915 -14.537 1.00 75.38 290 ASN A N 1
ATOM 2298 C CA . ASN A 1 290 ? 12.044 14.504 -14.741 1.00 75.38 290 ASN A CA 1
ATOM 2299 C C . ASN A 1 290 ? 12.092 14.116 -16.233 1.00 75.38 290 ASN A C 1
ATOM 2301 O O . ASN A 1 290 ? 11.262 14.536 -17.042 1.00 75.38 290 ASN A O 1
ATOM 2305 N N . ALA A 1 291 ? 13.089 13.310 -16.617 1.00 85.06 291 ALA A N 1
ATOM 2306 C CA . ALA A 1 291 ? 13.270 12.840 -17.993 1.00 85.06 291 ALA A CA 1
ATOM 2307 C C . ALA A 1 291 ? 12.051 12.041 -18.481 1.00 85.06 291 ALA A C 1
ATOM 2309 O O . ALA A 1 291 ? 11.581 12.258 -19.597 1.00 85.06 291 ALA A O 1
ATOM 2310 N N . ILE A 1 292 ? 11.474 11.214 -17.604 1.00 89.81 292 ILE A N 1
ATOM 2311 C CA . ILE A 1 292 ? 10.264 10.434 -17.889 1.00 89.81 292 ILE A CA 1
ATOM 2312 C C . ILE A 1 292 ? 9.064 11.333 -18.192 1.00 89.81 292 ILE A C 1
ATOM 2314 O O . ILE A 1 292 ? 8.341 11.063 -19.143 1.00 89.81 292 ILE A O 1
ATOM 2318 N N . ARG A 1 293 ? 8.886 12.457 -17.485 1.00 88.69 293 ARG A N 1
ATOM 2319 C CA . ARG A 1 293 ? 7.797 13.414 -17.761 1.00 88.69 293 ARG A CA 1
ATOM 2320 C C . ARG A 1 293 ? 7.898 14.040 -19.151 1.00 88.69 293 ARG A C 1
ATOM 2322 O O . ARG A 1 293 ? 6.885 14.189 -19.841 1.00 88.69 293 ARG A O 1
ATOM 2329 N N . ARG A 1 294 ? 9.117 14.389 -19.567 1.00 89.00 294 ARG A N 1
ATOM 2330 C CA . ARG A 1 294 ? 9.388 14.946 -20.900 1.00 89.00 294 ARG A CA 1
ATOM 2331 C C . ARG A 1 294 ? 9.137 13.907 -21.991 1.00 89.00 294 ARG A C 1
ATOM 2333 O O . ARG A 1 294 ? 8.409 14.193 -22.934 1.00 89.00 294 ARG A O 1
ATOM 2340 N N . LEU A 1 295 ? 9.662 12.692 -21.820 1.00 91.31 295 LEU A N 1
ATOM 2341 C CA . LEU A 1 295 ? 9.423 11.582 -22.749 1.00 91.31 295 LEU A CA 1
ATOM 2342 C C . LEU A 1 295 ? 7.934 11.230 -22.843 1.00 91.31 295 LEU A C 1
ATOM 2344 O O . LEU A 1 295 ? 7.419 11.061 -23.945 1.00 91.31 295 LEU A O 1
ATOM 2348 N N . TRP A 1 296 ? 7.229 11.202 -21.710 1.00 92.12 296 TRP A N 1
ATOM 2349 C CA . TRP A 1 296 ? 5.790 10.958 -21.661 1.00 92.12 296 TRP A CA 1
ATOM 2350 C C . TRP A 1 296 ? 5.014 11.994 -22.466 1.00 92.12 296 TRP A C 1
ATOM 2352 O O . TRP A 1 296 ? 4.192 11.633 -23.296 1.00 92.12 296 TRP A O 1
ATOM 2362 N N . SER A 1 297 ? 5.302 13.281 -22.264 1.00 90.69 297 SER A N 1
ATOM 2363 C CA . SER A 1 297 ? 4.618 14.367 -22.982 1.00 90.69 297 SER A CA 1
ATOM 2364 C C . SER A 1 297 ? 4.837 14.298 -24.496 1.00 90.69 297 SER A C 1
ATOM 2366 O O . SER A 1 297 ? 3.937 14.652 -25.252 1.00 90.69 297 SER A O 1
ATOM 2368 N N . ASN A 1 298 ? 6.003 13.811 -24.932 1.00 89.88 298 ASN A N 1
ATOM 2369 C CA . ASN A 1 298 ? 6.310 13.615 -26.348 1.00 89.88 298 ASN A CA 1
ATOM 2370 C C . ASN A 1 298 ? 5.598 12.388 -26.936 1.00 89.88 298 ASN A C 1
ATOM 2372 O O . ASN A 1 298 ? 5.110 12.449 -28.060 1.00 89.88 298 ASN A O 1
ATOM 2376 N N . CYS A 1 299 ? 5.543 11.280 -26.191 1.00 90.06 299 CYS A N 1
ATOM 2377 C CA . CYS A 1 299 ? 4.937 10.031 -26.662 1.00 90.06 299 CYS A CA 1
ATOM 2378 C C . CYS A 1 299 ? 3.405 10.031 -26.546 1.00 90.06 299 CYS A C 1
ATOM 2380 O O . CYS A 1 299 ? 2.737 9.352 -27.317 1.00 90.06 299 CYS A O 1
ATOM 2382 N N . MET A 1 300 ? 2.853 10.761 -25.573 1.00 88.69 300 MET A N 1
ATOM 2383 C CA . MET A 1 300 ? 1.430 10.776 -25.211 1.00 88.69 300 MET A CA 1
ATOM 2384 C C . MET A 1 300 ? 0.955 12.210 -24.896 1.00 88.69 300 MET A C 1
ATOM 2386 O O . MET A 1 300 ? 0.626 12.532 -23.744 1.00 88.69 300 MET A O 1
ATOM 2390 N N . PRO A 1 301 ? 0.936 13.113 -25.894 1.00 85.25 301 PRO A N 1
ATOM 2391 C CA . PRO A 1 301 ? 0.567 14.508 -25.681 1.00 85.25 301 PRO A CA 1
ATOM 2392 C C . PRO A 1 301 ? -0.883 14.641 -25.192 1.00 85.25 301 PRO A C 1
ATOM 2394 O O . PRO A 1 301 ? -1.802 14.023 -25.725 1.00 85.25 301 PRO A O 1
ATOM 2397 N N . GLY A 1 302 ? -1.095 15.471 -24.166 1.00 79.31 302 GLY A N 1
ATOM 2398 C CA . GLY A 1 302 ? -2.432 15.775 -23.637 1.00 79.31 302 GLY A CA 1
ATOM 2399 C C . GLY A 1 302 ? -3.050 14.709 -22.724 1.00 79.31 302 GLY A C 1
ATOM 2400 O O . GLY A 1 302 ? -4.214 14.849 -22.358 1.00 79.31 302 GLY A O 1
ATOM 2401 N N . LYS A 1 303 ? -2.302 13.671 -22.318 1.00 79.38 303 LYS A N 1
ATOM 2402 C CA . LYS A 1 303 ? -2.795 12.600 -21.431 1.00 79.38 303 LYS A CA 1
ATOM 2403 C C . LYS A 1 303 ? -2.143 12.665 -20.042 1.00 79.38 303 LYS A C 1
ATOM 2405 O O . LYS A 1 303 ? -1.048 12.125 -19.859 1.00 79.38 303 LYS A O 1
ATOM 2410 N N . PRO A 1 304 ? -2.784 13.310 -19.044 1.00 77.31 304 PRO A N 1
ATOM 2411 C CA . PRO A 1 304 ? -2.218 13.475 -17.704 1.00 77.31 304 PRO A CA 1
ATOM 2412 C C . PRO A 1 304 ? -2.304 12.225 -16.808 1.00 77.31 304 PRO A C 1
ATOM 2414 O O . PRO A 1 304 ? -1.883 12.327 -15.664 1.00 77.31 304 PRO A O 1
ATOM 2417 N N . GLY A 1 305 ? -2.803 11.079 -17.299 1.00 86.88 305 GLY A N 1
ATOM 2418 C CA . GLY A 1 305 ? -3.196 9.890 -16.518 1.00 86.88 305 GLY A CA 1
ATOM 2419 C C . GLY A 1 305 ? -2.177 9.384 -15.487 1.00 86.88 305 GLY A C 1
ATOM 2420 O O . GLY A 1 305 ? -2.039 9.967 -14.418 1.00 86.88 305 GLY A O 1
ATOM 2421 N N . TRP A 1 306 ? -1.455 8.294 -15.761 1.00 94.44 306 TRP A N 1
ATOM 2422 C CA . TRP A 1 306 ? -0.500 7.750 -14.772 1.00 94.44 306 TRP A CA 1
ATOM 2423 C C . TRP A 1 306 ? 0.614 8.746 -14.396 1.00 94.44 306 TRP A C 1
ATOM 2425 O O . TRP A 1 306 ? 1.100 8.764 -13.266 1.00 94.44 306 TRP A O 1
ATOM 2435 N N . ILE A 1 307 ? 1.013 9.603 -15.337 1.00 92.69 307 ILE A N 1
ATOM 2436 C CA . ILE A 1 307 ? 2.179 10.476 -15.183 1.00 92.69 307 ILE A CA 1
ATOM 2437 C C . ILE A 1 307 ? 2.051 11.492 -14.034 1.00 92.69 307 ILE A C 1
ATOM 2439 O O . ILE A 1 307 ? 3.056 11.838 -13.421 1.00 92.69 307 ILE A O 1
ATOM 2443 N N . THR A 1 308 ? 0.840 11.942 -13.701 1.00 90.81 308 THR A N 1
ATOM 2444 C CA . THR A 1 308 ? 0.613 12.840 -12.550 1.00 90.81 308 THR A CA 1
ATOM 2445 C C . THR A 1 308 ? 0.836 12.131 -11.213 1.00 90.81 308 THR A C 1
ATOM 2447 O O . THR A 1 308 ? 1.411 12.696 -10.278 1.00 90.81 308 THR A O 1
ATOM 2450 N N . ILE A 1 309 ? 0.447 10.856 -11.135 1.00 92.94 309 ILE A N 1
ATOM 2451 C CA . ILE A 1 309 ? 0.715 10.002 -9.975 1.00 92.94 309 ILE A CA 1
ATOM 2452 C C . ILE A 1 309 ? 2.220 9.734 -9.874 1.00 92.94 309 ILE A C 1
ATOM 2454 O O . ILE A 1 309 ? 2.787 9.826 -8.787 1.00 92.94 309 ILE A O 1
ATOM 2458 N N . TYR A 1 310 ? 2.888 9.476 -11.004 1.00 92.12 310 TYR A N 1
ATOM 2459 C CA . TYR A 1 310 ? 4.342 9.312 -11.058 1.00 92.12 310 TYR A CA 1
ATOM 2460 C C . TYR A 1 310 ? 5.092 10.541 -10.532 1.00 92.12 310 TYR A C 1
ATOM 2462 O O . TYR A 1 310 ? 6.015 10.382 -9.744 1.00 92.12 310 TYR A O 1
ATOM 2470 N N . GLU A 1 311 ? 4.687 11.759 -10.901 1.00 87.94 311 GLU A N 1
ATOM 2471 C CA . GLU A 1 311 ? 5.311 12.986 -10.381 1.00 87.94 311 GLU A CA 1
ATOM 2472 C C . GLU A 1 311 ? 5.203 13.071 -8.854 1.00 87.94 311 GLU A C 1
ATOM 2474 O O . GLU A 1 311 ? 6.196 13.345 -8.179 1.00 87.94 311 GLU A O 1
ATOM 2479 N N . THR A 1 312 ? 4.023 12.764 -8.308 1.00 87.00 312 THR A N 1
ATOM 2480 C CA . THR A 1 312 ? 3.804 12.706 -6.855 1.00 87.00 312 THR A CA 1
ATOM 2481 C C . THR A 1 312 ? 4.697 11.645 -6.211 1.00 87.00 312 THR A C 1
ATOM 2483 O O . THR A 1 312 ? 5.368 11.917 -5.219 1.00 87.00 312 THR A O 1
ATOM 2486 N N . LEU A 1 313 ? 4.772 10.458 -6.818 1.00 88.75 313 LEU A N 1
ATOM 2487 C CA . LEU A 1 313 ? 5.616 9.357 -6.367 1.00 88.75 313 LEU A CA 1
ATOM 2488 C C . LEU A 1 313 ? 7.103 9.739 -6.366 1.00 88.75 313 LEU A C 1
ATOM 2490 O O . LEU A 1 313 ? 7.792 9.459 -5.393 1.00 88.75 313 LEU A O 1
ATOM 2494 N N . THR A 1 314 ? 7.601 10.410 -7.408 1.00 86.19 314 THR A N 1
ATOM 2495 C CA . THR A 1 314 ? 8.997 10.865 -7.479 1.00 86.19 314 THR A CA 1
ATOM 2496 C C . THR A 1 314 ? 9.330 11.843 -6.361 1.00 86.19 314 THR A C 1
ATOM 2498 O O . THR A 1 314 ? 10.354 11.669 -5.704 1.00 86.19 314 THR A O 1
ATOM 2501 N N . ILE A 1 315 ? 8.474 12.842 -6.129 1.00 81.12 315 ILE A N 1
ATOM 2502 C CA . ILE A 1 315 ? 8.703 13.851 -5.089 1.00 81.12 315 ILE A CA 1
ATOM 2503 C C . ILE A 1 315 ? 8.691 13.177 -3.711 1.00 81.12 315 ILE A C 1
ATOM 2505 O O . ILE A 1 315 ? 9.662 13.268 -2.961 1.00 81.12 315 ILE A O 1
ATOM 2509 N N . CYS A 1 316 ? 7.639 12.414 -3.404 1.00 80.06 316 CYS A N 1
ATOM 2510 C CA . CYS A 1 316 ? 7.516 11.756 -2.108 1.00 80.06 316 CYS A CA 1
ATOM 2511 C C . CYS A 1 316 ? 8.630 10.729 -1.852 1.00 80.06 316 CYS A C 1
ATOM 2513 O O . CYS A 1 316 ? 9.109 10.619 -0.725 1.00 80.06 316 CYS A O 1
ATOM 2515 N N . SER A 1 317 ? 9.074 9.996 -2.879 1.00 79.62 317 SER A N 1
ATOM 2516 C CA . SER A 1 317 ? 10.156 9.015 -2.746 1.00 79.62 317 SER A CA 1
ATOM 2517 C C . SER A 1 317 ? 11.535 9.636 -2.524 1.00 79.62 317 SER A C 1
ATOM 2519 O O . SER A 1 317 ? 12.406 8.976 -1.961 1.00 79.62 317 SER A O 1
ATOM 2521 N N . GLN A 1 318 ? 11.753 10.882 -2.945 1.00 71.88 318 GLN A N 1
ATOM 2522 C CA . GLN A 1 318 ? 12.990 11.619 -2.671 1.00 71.88 318 GLN A CA 1
ATOM 2523 C C . GLN A 1 318 ? 12.993 12.184 -1.245 1.00 71.88 318 GLN A C 1
ATOM 2525 O O . GLN A 1 318 ? 14.004 12.094 -0.546 1.00 71.88 318 GLN A O 1
ATOM 2530 N N . ASP A 1 319 ? 11.835 12.655 -0.780 1.00 62.22 319 ASP A N 1
ATOM 2531 C CA . ASP A 1 319 ? 11.636 13.172 0.579 1.00 62.22 319 ASP A CA 1
ATOM 2532 C C . ASP A 1 319 ? 11.546 12.068 1.644 1.00 62.22 319 ASP A C 1
ATOM 2534 O O . ASP A 1 319 ? 11.584 12.344 2.843 1.00 62.22 319 ASP A O 1
ATOM 2538 N N . LEU A 1 320 ? 11.472 10.797 1.231 1.00 59.53 320 LEU A N 1
ATOM 2539 C CA . LEU A 1 320 ? 11.423 9.646 2.132 1.00 59.53 320 LEU A CA 1
ATOM 2540 C C . LEU A 1 320 ? 12.609 9.572 3.113 1.00 59.53 320 LEU A C 1
ATOM 2542 O O . LEU A 1 320 ? 12.450 8.950 4.164 1.00 59.53 320 LEU A O 1
ATOM 2546 N N . PHE A 1 321 ? 13.791 10.119 2.783 1.00 55.38 321 PHE A N 1
ATOM 2547 C CA . PHE A 1 321 ? 15.024 9.818 3.531 1.00 55.38 321 PHE A CA 1
ATOM 2548 C C . PHE A 1 321 ? 16.114 10.912 3.668 1.00 55.38 321 PHE A C 1
ATOM 2550 O O . PHE A 1 321 ? 17.284 10.540 3.795 1.00 55.38 321 PHE A O 1
ATOM 2557 N N . PRO A 1 322 ? 15.851 12.228 3.761 1.00 42.91 322 PRO A N 1
ATOM 2558 C CA . PRO A 1 322 ? 16.902 13.169 4.145 1.00 42.91 322 PRO A CA 1
ATOM 2559 C C . PRO A 1 322 ? 17.115 13.245 5.675 1.00 42.91 322 PRO A C 1
ATOM 2561 O O . PRO A 1 322 ? 17.316 14.331 6.184 1.00 42.91 322 PRO A O 1
ATOM 2564 N N . PHE A 1 323 ? 17.106 12.135 6.435 1.00 39.22 323 PHE A N 1
ATOM 2565 C CA . PHE A 1 323 ? 17.495 12.131 7.865 1.00 39.22 323 PHE A CA 1
ATOM 2566 C C . PHE A 1 323 ? 18.030 10.764 8.343 1.00 39.22 323 PHE A C 1
ATOM 2568 O O . PHE A 1 323 ? 17.304 9.954 8.911 1.00 39.22 323 PHE A O 1
ATOM 2575 N N . SER A 1 324 ? 19.316 10.499 8.085 1.00 40.16 324 SER A N 1
ATOM 2576 C CA . SER A 1 324 ? 20.288 9.864 9.008 1.00 40.16 324 SER A CA 1
ATOM 2577 C C . SER A 1 324 ? 21.561 9.509 8.224 1.00 40.16 324 SER A C 1
ATOM 2579 O O . SER A 1 324 ? 21.877 8.355 7.955 1.00 40.16 324 SER A O 1
ATOM 2581 N N . SER A 1 325 ? 22.299 10.540 7.813 1.00 36.41 325 SER A N 1
ATOM 2582 C CA . SER A 1 325 ? 23.732 10.437 7.502 1.00 36.41 325 SER A CA 1
ATOM 2583 C C . SER A 1 325 ? 24.603 10.659 8.749 1.00 36.41 325 SER A C 1
ATOM 2585 O O . SER A 1 325 ? 25.824 10.556 8.685 1.00 36.41 325 SER A O 1
ATOM 2587 N N . ALA A 1 326 ? 23.983 10.908 9.904 1.00 35.62 326 ALA A N 1
ATOM 2588 C CA . ALA A 1 326 ? 24.629 10.899 11.205 1.00 35.62 326 ALA A CA 1
ATOM 2589 C C . ALA A 1 326 ? 23.962 9.813 12.051 1.00 35.62 326 ALA A C 1
ATOM 2591 O O . ALA A 1 326 ? 22.737 9.806 12.182 1.00 35.62 326 ALA A O 1
ATOM 2592 N N . GLY A 1 327 ? 24.764 8.903 12.607 1.00 36.66 327 GLY A N 1
ATOM 2593 C CA . GLY A 1 327 ? 24.350 7.784 13.461 1.00 36.66 327 GLY A CA 1
ATOM 2594 C C . GLY A 1 327 ? 23.752 8.183 14.814 1.00 36.66 327 GLY A C 1
ATOM 2595 O O . GLY A 1 327 ? 23.977 7.492 15.799 1.00 36.66 327 GLY A O 1
ATOM 2596 N N . ASN A 1 328 ? 23.004 9.284 14.868 1.00 34.59 328 ASN A N 1
ATOM 2597 C CA . ASN A 1 328 ? 22.122 9.599 15.974 1.00 34.59 328 ASN A CA 1
ATOM 2598 C C . ASN A 1 328 ? 20.720 9.109 15.617 1.00 34.59 328 ASN A C 1
ATOM 2600 O O . ASN A 1 328 ? 20.117 9.562 14.643 1.00 34.59 328 ASN A O 1
ATOM 2604 N N . GLU A 1 329 ? 20.220 8.184 16.429 1.00 40.19 329 GLU A N 1
ATOM 2605 C CA . GLU A 1 329 ? 18.814 7.804 16.511 1.00 40.19 329 GLU A CA 1
ATOM 2606 C C . GLU A 1 329 ? 17.966 9.065 16.744 1.00 40.19 329 GLU A C 1
ATOM 2608 O O . GLU A 1 329 ? 17.787 9.533 17.867 1.00 40.19 329 GLU A O 1
ATOM 2613 N N . LEU A 1 330 ? 17.484 9.673 15.660 1.00 34.56 330 LEU A N 1
ATOM 2614 C CA . LEU A 1 330 ? 16.487 10.734 15.730 1.00 34.56 330 LEU A CA 1
ATOM 2615 C C . LEU A 1 330 ? 15.195 10.156 16.314 1.00 34.56 330 LEU A C 1
ATOM 2617 O O . LEU A 1 330 ? 14.748 9.082 15.906 1.00 34.56 330 LEU A O 1
ATOM 2621 N N . CYS A 1 331 ? 14.625 10.889 17.271 1.00 36.88 331 CYS A N 1
ATOM 2622 C CA . CYS A 1 331 ? 13.414 10.576 18.019 1.00 36.88 331 CYS A CA 1
ATOM 2623 C C . CYS A 1 331 ? 12.346 9.861 17.171 1.00 36.88 331 CYS A C 1
ATOM 2625 O O . CYS A 1 331 ? 11.877 10.381 16.158 1.00 36.88 331 CYS A O 1
ATOM 2627 N N . SER A 1 332 ? 11.893 8.705 17.661 1.00 47.72 332 SER A N 1
ATOM 2628 C CA . SER A 1 332 ? 10.875 7.814 17.075 1.00 47.72 332 SER A CA 1
ATOM 2629 C C . SER A 1 332 ? 9.596 8.498 16.563 1.00 47.72 332 SER A C 1
ATOM 2631 O O . SER A 1 332 ? 8.912 7.956 15.699 1.00 47.72 332 SER A O 1
ATOM 2633 N N . ALA A 1 333 ? 9.276 9.696 17.054 1.00 37.75 333 ALA A N 1
ATOM 2634 C CA . ALA A 1 333 ? 8.093 10.455 16.669 1.00 37.75 333 ALA A CA 1
ATOM 2635 C C . ALA A 1 333 ? 8.167 11.103 15.270 1.00 37.75 333 ALA A C 1
ATOM 2637 O O . ALA A 1 333 ? 7.137 11.226 14.620 1.00 37.75 333 ALA A O 1
ATOM 2638 N N . GLU A 1 334 ? 9.350 11.494 14.782 1.00 40.69 334 GLU A N 1
ATOM 2639 C CA . GLU A 1 334 ? 9.515 12.056 13.422 1.00 40.69 334 GLU A CA 1
ATOM 2640 C C . GLU A 1 334 ? 9.578 10.940 12.363 1.00 40.69 334 GLU A C 1
ATOM 2642 O O . GLU A 1 334 ? 9.044 11.071 11.263 1.00 40.69 334 GLU A O 1
ATOM 2647 N N . GLN A 1 335 ? 10.107 9.769 12.739 1.00 48.56 335 GLN A N 1
ATOM 2648 C CA . GLN A 1 335 ? 10.032 8.541 11.935 1.00 48.56 335 GLN A CA 1
ATOM 2649 C C . GLN A 1 335 ? 8.602 7.976 11.841 1.00 48.56 335 GLN A C 1
ATOM 2651 O O . GLN A 1 335 ? 8.302 7.210 10.928 1.00 48.56 335 GLN A O 1
ATOM 2656 N N . SER A 1 336 ? 7.713 8.366 12.762 1.00 48.38 336 SER A N 1
ATOM 2657 C CA . SER A 1 336 ? 6.321 7.906 12.838 1.00 48.38 336 SER A CA 1
ATOM 2658 C C . SER A 1 336 ? 5.387 8.559 11.815 1.00 48.38 336 SER A C 1
ATOM 2660 O O . SER A 1 336 ? 4.201 8.267 11.844 1.00 48.38 336 SER A O 1
ATOM 2662 N N . GLN A 1 337 ? 5.871 9.442 10.936 1.00 52.81 337 GLN A N 1
ATOM 2663 C CA . GLN A 1 337 ? 5.075 10.026 9.839 1.00 52.81 337 GLN A CA 1
ATOM 2664 C C . GLN A 1 337 ? 5.726 9.832 8.466 1.00 52.81 337 GLN A C 1
ATOM 2666 O O . GLN A 1 337 ? 5.035 9.859 7.443 1.00 52.81 337 GLN A O 1
ATOM 2671 N N . ALA A 1 338 ? 7.039 9.576 8.434 1.00 58.09 338 ALA A N 1
ATOM 2672 C CA . ALA A 1 338 ? 7.735 9.143 7.232 1.00 58.09 338 ALA A CA 1
ATOM 2673 C C . ALA A 1 338 ? 6.996 7.932 6.638 1.00 58.09 338 ALA A C 1
ATOM 2675 O O . ALA A 1 338 ? 6.759 6.949 7.329 1.00 58.09 338 ALA A O 1
ATOM 2676 N N . GLY A 1 339 ? 6.558 8.027 5.381 1.00 71.06 339 GLY A N 1
ATOM 2677 C CA . GLY A 1 339 ? 5.804 6.965 4.705 1.00 71.06 339 GLY A CA 1
ATOM 2678 C C . GLY A 1 339 ? 4.274 7.047 4.811 1.00 71.06 339 GLY A C 1
ATOM 2679 O O . GLY A 1 339 ? 3.595 6.252 4.163 1.00 71.06 339 GLY A O 1
ATOM 2680 N N . ALA A 1 340 ? 3.689 8.004 5.545 1.00 76.62 340 ALA A N 1
ATOM 2681 C CA . ALA A 1 340 ? 2.229 8.186 5.565 1.00 76.62 340 ALA A CA 1
ATOM 2682 C C . ALA A 1 340 ? 1.659 8.524 4.173 1.00 76.62 340 ALA A C 1
ATOM 2684 O O . ALA A 1 340 ? 0.561 8.074 3.841 1.00 76.62 340 ALA A O 1
ATOM 2685 N N . TRP A 1 341 ? 2.444 9.223 3.343 1.00 84.38 341 TRP A N 1
ATOM 2686 C CA . TRP A 1 341 ? 2.142 9.569 1.949 1.00 84.38 341 TRP A CA 1
ATOM 2687 C C . TRP A 1 341 ? 1.930 8.345 1.039 1.00 84.38 341 TRP A C 1
ATOM 2689 O O . TRP A 1 341 ? 1.260 8.455 0.015 1.00 84.38 341 TRP A O 1
ATOM 2699 N N . ILE A 1 342 ? 2.444 7.164 1.410 1.00 88.25 342 ILE A N 1
ATOM 2700 C CA . ILE A 1 342 ? 2.291 5.940 0.608 1.00 88.25 342 ILE A CA 1
ATOM 2701 C C . ILE A 1 342 ? 0.809 5.599 0.465 1.00 88.25 342 ILE A C 1
ATOM 2703 O O . ILE A 1 342 ? 0.358 5.251 -0.619 1.00 88.25 342 ILE A O 1
ATOM 2707 N N . ASN A 1 343 ? 0.034 5.736 1.544 1.00 90.75 343 ASN A N 1
ATOM 2708 C CA . ASN A 1 343 ? -1.371 5.336 1.558 1.00 90.75 343 ASN A CA 1
ATOM 2709 C C . ASN A 1 343 ? -2.231 6.129 0.552 1.00 90.75 343 ASN A C 1
ATOM 2711 O O . ASN A 1 343 ? -2.923 5.490 -0.242 1.00 90.75 343 ASN A O 1
ATOM 2715 N N . PRO A 1 344 ? -2.186 7.478 0.498 1.00 92.12 344 PRO A N 1
ATOM 2716 C CA . PRO A 1 344 ? -2.906 8.214 -0.535 1.00 92.12 344 PRO A CA 1
ATOM 2717 C C . PRO A 1 344 ? -2.382 7.966 -1.957 1.00 92.12 344 PRO A C 1
ATOM 2719 O O . PRO A 1 344 ? -3.188 7.970 -2.883 1.00 92.12 344 PRO A O 1
ATOM 2722 N N . VAL A 1 345 ? -1.088 7.681 -2.161 1.00 93.56 345 VAL A N 1
ATOM 2723 C CA . VAL A 1 345 ? -0.586 7.311 -3.502 1.00 93.56 345 VAL A CA 1
ATOM 2724 C C . VAL A 1 345 ? -1.097 5.933 -3.935 1.00 93.56 345 VAL A C 1
ATOM 2726 O O . VAL A 1 345 ? -1.564 5.779 -5.062 1.00 93.56 345 VAL A O 1
ATOM 2729 N N . VAL A 1 346 ? -1.080 4.933 -3.047 1.00 95.31 346 VAL A N 1
ATOM 2730 C CA . VAL A 1 346 ? -1.678 3.614 -3.324 1.00 95.31 346 VAL A CA 1
ATOM 2731 C C . VAL A 1 346 ? -3.175 3.760 -3.605 1.00 95.31 346 VAL A C 1
ATOM 2733 O O . VAL A 1 346 ? -3.681 3.146 -4.540 1.00 95.31 346 VAL A O 1
ATOM 2736 N N . HIS A 1 347 ? -3.882 4.613 -2.858 1.00 96.25 347 HIS A N 1
ATOM 2737 C CA . HIS A 1 347 ? -5.293 4.913 -3.117 1.00 96.25 347 HIS A CA 1
ATOM 2738 C C . HIS A 1 347 ? -5.510 5.472 -4.531 1.00 96.25 347 HIS A C 1
ATOM 2740 O O . HIS A 1 347 ? -6.354 4.953 -5.262 1.00 96.25 347 HIS A O 1
ATOM 2746 N N . GLN A 1 348 ? -4.702 6.449 -4.962 1.00 95.50 348 GLN A N 1
ATOM 2747 C CA . GLN A 1 348 ? -4.749 6.985 -6.329 1.00 95.50 348 GLN A CA 1
ATOM 2748 C C . GLN A 1 348 ? -4.474 5.908 -7.388 1.00 95.50 348 GLN A C 1
ATOM 2750 O O . GLN A 1 348 ? -5.223 5.803 -8.357 1.00 95.50 348 GLN A O 1
ATOM 2755 N N . LEU A 1 349 ? -3.453 5.069 -7.187 1.00 97.38 349 LEU A N 1
ATOM 2756 C CA . LEU A 1 349 ? -3.101 3.979 -8.106 1.00 97.38 349 LEU A CA 1
ATOM 2757 C C . LEU A 1 349 ? -4.188 2.902 -8.212 1.00 97.38 349 LEU A C 1
ATOM 2759 O O . LEU A 1 349 ? -4.342 2.297 -9.268 1.00 97.38 349 LEU A O 1
ATOM 2763 N N . LEU A 1 350 ? -4.938 2.638 -7.141 1.00 97.31 350 LEU A N 1
ATOM 2764 C CA . LEU A 1 350 ? -6.056 1.691 -7.171 1.00 97.31 350 LEU A CA 1
ATOM 2765 C C . LEU A 1 350 ? -7.345 2.308 -7.727 1.00 97.31 350 LEU A C 1
ATOM 2767 O O . LEU A 1 350 ? -8.229 1.573 -8.166 1.00 97.31 350 LEU A O 1
ATOM 2771 N N . ARG A 1 351 ? -7.490 3.635 -7.703 1.00 96.25 351 ARG A N 1
ATOM 2772 C CA . ARG A 1 351 ? -8.626 4.319 -8.338 1.00 96.25 351 ARG A CA 1
ATOM 2773 C C . ARG A 1 351 ? -8.423 4.564 -9.823 1.00 96.25 351 ARG A C 1
ATOM 2775 O O . ARG A 1 351 ? -9.406 4.563 -10.547 1.00 96.25 351 ARG A O 1
ATOM 2782 N N . PHE A 1 352 ? -7.187 4.779 -10.253 1.00 96.38 352 PHE A N 1
ATOM 2783 C CA . PHE A 1 352 ? -6.857 4.983 -11.655 1.00 96.38 352 PHE A CA 1
ATOM 2784 C C . PHE A 1 352 ? -7.027 3.674 -12.436 1.00 96.38 352 PHE A C 1
ATOM 2786 O O . PHE A 1 352 ? -6.303 2.713 -12.182 1.00 96.38 352 PHE A O 1
ATOM 2793 N N . ARG A 1 353 ? -7.979 3.612 -13.376 1.00 95.50 353 ARG A N 1
ATOM 2794 C CA . ARG A 1 353 ? -8.296 2.392 -14.142 1.00 95.50 353 ARG A CA 1
ATOM 2795 C C . ARG A 1 353 ? -8.175 2.652 -15.644 1.00 95.50 353 ARG A C 1
ATOM 2797 O O . ARG A 1 353 ? -9.186 2.771 -16.331 1.00 95.50 353 ARG A O 1
ATOM 2804 N N . PRO A 1 354 ? -6.953 2.715 -16.203 1.00 94.06 354 PRO A N 1
ATOM 2805 C CA . PRO A 1 354 ? -6.743 3.173 -17.577 1.00 94.06 354 PRO A CA 1
ATOM 2806 C C . PRO A 1 354 ? -7.447 2.314 -18.634 1.00 94.06 354 PRO A C 1
ATOM 2808 O O . PRO A 1 354 ? -7.893 2.849 -19.647 1.00 94.06 354 PRO A O 1
ATOM 2811 N N . LEU A 1 355 ? -7.565 1.000 -18.417 1.00 94.00 355 LEU A N 1
ATOM 2812 C CA . LEU A 1 355 ? -8.264 0.111 -19.352 1.00 94.00 355 LEU A CA 1
ATOM 2813 C C . LEU A 1 355 ? -9.790 0.274 -19.301 1.00 94.00 355 LEU A C 1
ATOM 2815 O O . LEU A 1 355 ? -10.448 0.109 -20.325 1.00 94.00 355 LEU A O 1
ATOM 2819 N N . GLU A 1 356 ? -10.346 0.611 -18.135 1.00 93.31 356 GLU A N 1
ATOM 2820 C CA . GLU A 1 356 ? -11.786 0.840 -17.952 1.00 93.31 356 GLU A CA 1
ATOM 2821 C C . GLU A 1 356 ? -12.183 2.248 -18.416 1.00 93.31 356 GLU A C 1
ATOM 2823 O O . GLU A 1 356 ? -13.193 2.420 -19.093 1.00 93.31 356 GLU A O 1
ATOM 2828 N N . GLU A 1 357 ? -11.364 3.252 -18.094 1.00 90.81 357 GLU A N 1
ATOM 2829 C CA . GLU A 1 357 ? -11.620 4.665 -18.390 1.00 90.81 357 GLU A CA 1
ATOM 2830 C C . GLU A 1 357 ? -11.398 5.016 -19.868 1.00 90.81 357 GLU A C 1
ATOM 2832 O O . GLU A 1 357 ? -12.142 5.820 -20.430 1.00 90.81 357 GLU A O 1
ATOM 2837 N N . PHE A 1 358 ? -10.378 4.430 -20.508 1.00 88.56 358 PHE A N 1
ATOM 2838 C CA . PHE A 1 358 ? -9.960 4.802 -21.869 1.00 88.56 358 PHE A CA 1
ATOM 2839 C C . PHE A 1 358 ? -10.098 3.670 -22.897 1.00 88.56 358 PHE A C 1
ATOM 2841 O O . PHE A 1 358 ? -9.778 3.872 -24.070 1.00 88.56 358 PHE A O 1
ATOM 2848 N N . GLY A 1 359 ? -10.564 2.487 -22.485 1.00 89.75 359 GLY A N 1
ATOM 2849 C CA . GLY A 1 359 ? -10.633 1.299 -23.335 1.00 89.75 359 GLY A CA 1
ATOM 2850 C C . GLY A 1 359 ? -9.259 0.698 -23.648 1.00 89.75 359 GLY A C 1
ATOM 2851 O O . GLY A 1 359 ? -8.225 1.142 -23.146 1.00 89.75 359 GLY A O 1
ATOM 2852 N N . ILE A 1 360 ? -9.228 -0.335 -24.493 1.00 92.25 360 ILE A N 1
ATOM 2853 C CA . ILE A 1 360 ? -7.988 -1.024 -24.879 1.00 92.25 360 ILE A CA 1
ATOM 2854 C C . ILE A 1 360 ? -7.299 -0.250 -26.009 1.00 92.25 360 ILE A C 1
ATOM 2856 O O . ILE A 1 360 ? -7.809 -0.152 -27.122 1.00 92.25 360 ILE A O 1
ATOM 2860 N N . SER A 1 361 ? -6.117 0.285 -25.719 1.00 91.88 361 SER A N 1
ATOM 2861 C CA . SER A 1 361 ? -5.239 0.988 -26.657 1.00 91.88 361 SER A CA 1
ATOM 2862 C C . SER A 1 361 ? -3.784 0.792 -26.228 1.00 91.88 361 SER A C 1
ATOM 2864 O O . SER A 1 361 ? -3.522 0.488 -25.066 1.00 91.88 361 SER A O 1
ATOM 2866 N N . SER A 1 362 ? -2.813 1.013 -27.121 1.00 91.12 362 SER A N 1
ATOM 2867 C CA . SER A 1 362 ? -1.390 0.915 -26.743 1.00 91.12 362 SER A CA 1
ATOM 2868 C C . SER A 1 362 ? -1.039 1.829 -25.561 1.00 91.12 362 SER A C 1
ATOM 2870 O O . SER A 1 362 ? -0.246 1.463 -24.701 1.00 91.12 362 SER A O 1
ATOM 2872 N N . GLU A 1 363 ? -1.650 3.012 -25.484 1.00 92.25 363 GLU A N 1
ATOM 2873 C CA . GLU A 1 363 ? -1.365 3.992 -24.433 1.00 92.25 363 GLU A CA 1
ATOM 2874 C C . GLU A 1 363 ? -2.011 3.616 -23.096 1.00 92.25 363 GLU A C 1
ATOM 2876 O O . GLU A 1 363 ? -1.404 3.812 -22.045 1.00 92.25 363 GLU A O 1
ATOM 2881 N N . SER A 1 364 ? -3.233 3.074 -23.107 1.00 94.12 364 SER A N 1
ATOM 2882 C CA . SER A 1 364 ? -3.882 2.583 -21.885 1.00 94.12 364 SER A CA 1
ATOM 2883 C C . SER A 1 364 ? -3.217 1.308 -21.362 1.00 94.12 364 SER A C 1
ATOM 2885 O O . SER A 1 364 ? -3.088 1.162 -20.151 1.00 94.12 364 SER A O 1
ATOM 2887 N N . LEU A 1 365 ? -2.699 0.446 -22.246 1.00 96.12 365 LEU A N 1
ATOM 2888 C CA . LEU A 1 365 ? -1.887 -0.718 -21.874 1.00 96.12 365 LEU A CA 1
ATOM 2889 C C . LEU A 1 365 ? -0.566 -0.305 -21.203 1.00 96.12 365 LEU A C 1
ATOM 2891 O O . LEU A 1 365 ? -0.211 -0.858 -20.165 1.00 96.12 365 LEU A O 1
ATOM 2895 N N . ILE A 1 366 ? 0.135 0.699 -21.744 1.00 96.12 366 ILE A N 1
ATOM 2896 C CA . ILE A 1 366 ? 1.339 1.262 -21.106 1.00 96.12 366 ILE A CA 1
ATOM 2897 C C . ILE A 1 366 ? 0.987 1.860 -19.741 1.00 96.12 366 ILE A C 1
ATOM 2899 O O . ILE A 1 366 ? 1.652 1.557 -18.754 1.00 96.12 366 ILE A O 1
ATOM 2903 N N . GLN A 1 367 ? -0.078 2.664 -19.660 1.00 96.56 367 GLN A N 1
ATOM 2904 C CA . GLN A 1 367 ? -0.532 3.246 -18.393 1.00 96.56 367 GLN A CA 1
ATOM 2905 C C . GLN A 1 367 ? -0.889 2.181 -17.354 1.00 96.56 367 GLN A C 1
ATOM 2907 O O . GLN A 1 367 ? -0.563 2.361 -16.183 1.00 96.56 367 GLN A O 1
ATOM 2912 N N . GLU A 1 368 ? -1.503 1.072 -17.767 1.00 97.25 368 GLU A N 1
ATOM 2913 C CA . GLU A 1 368 ? -1.800 -0.053 -16.879 1.00 97.25 368 GLU A CA 1
ATOM 2914 C C . GLU A 1 368 ? -0.525 -0.752 -16.402 1.00 97.25 368 GLU A C 1
ATOM 2916 O O . GLU A 1 368 ? -0.367 -1.003 -15.207 1.00 97.25 368 GLU A O 1
ATOM 2921 N N . GLY A 1 369 ? 0.431 -0.994 -17.305 1.00 97.38 369 GLY A N 1
ATOM 2922 C CA . GLY A 1 369 ? 1.736 -1.548 -16.948 1.00 97.38 369 GLY A CA 1
ATOM 2923 C C . GLY A 1 369 ? 2.479 -0.664 -15.943 1.00 97.38 369 GLY A C 1
ATOM 2924 O O . GLY A 1 369 ? 3.010 -1.157 -14.948 1.00 97.38 369 GLY A O 1
ATOM 2925 N N . CYS A 1 370 ? 2.453 0.654 -16.147 1.00 97.62 370 CYS A N 1
ATOM 2926 C CA . CYS A 1 370 ? 3.050 1.618 -15.231 1.00 97.62 370 CYS A CA 1
ATOM 2927 C C . CYS A 1 370 ? 2.310 1.693 -13.889 1.00 97.62 370 CYS A C 1
ATOM 2929 O O . CYS A 1 370 ? 2.962 1.739 -12.847 1.00 97.62 370 CYS A O 1
ATOM 2931 N N . ARG A 1 371 ? 0.970 1.648 -13.884 1.00 97.75 371 ARG A N 1
ATOM 2932 C CA . ARG A 1 371 ? 0.151 1.595 -12.662 1.00 97.75 371 ARG A CA 1
ATOM 2933 C C . ARG A 1 371 ? 0.522 0.381 -11.812 1.00 97.75 371 ARG A C 1
ATOM 2935 O O . ARG A 1 371 ? 0.836 0.541 -10.633 1.00 97.75 371 ARG A O 1
ATOM 2942 N N . ILE A 1 372 ? 0.539 -0.810 -12.414 1.00 98.25 372 ILE A N 1
ATOM 2943 C CA . ILE A 1 372 ? 0.903 -2.049 -11.718 1.00 98.25 372 ILE A CA 1
ATOM 2944 C C . ILE A 1 372 ? 2.370 -2.003 -11.262 1.00 98.25 372 ILE A C 1
ATOM 2946 O O . ILE A 1 372 ? 2.664 -2.329 -10.113 1.00 98.25 372 ILE A O 1
ATOM 2950 N N . GLY A 1 373 ? 3.287 -1.521 -12.107 1.00 97.75 373 GLY A N 1
ATOM 2951 C CA . GLY A 1 373 ? 4.694 -1.329 -11.744 1.00 97.75 373 GLY A CA 1
ATOM 2952 C C . GLY A 1 373 ? 4.884 -0.400 -10.538 1.00 97.75 373 GLY A C 1
ATOM 2953 O O . GLY A 1 373 ? 5.654 -0.717 -9.635 1.00 97.75 373 GLY A O 1
ATOM 2954 N N . SER A 1 374 ? 4.135 0.707 -10.458 1.00 97.94 374 SER A N 1
ATOM 2955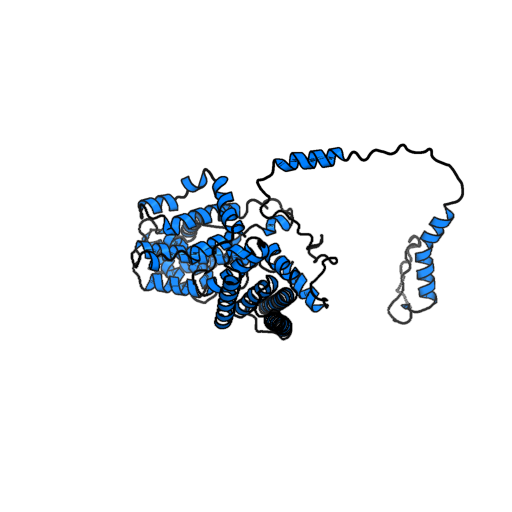 C CA . SER A 1 374 ? 4.127 1.610 -9.295 1.00 97.94 374 SER A CA 1
ATOM 2956 C C . SER A 1 374 ? 3.594 0.950 -8.028 1.00 97.94 374 SER A C 1
ATOM 2958 O O . SER A 1 374 ? 4.142 1.171 -6.949 1.00 97.94 374 SER A O 1
ATOM 2960 N N . ILE A 1 375 ? 2.563 0.115 -8.144 1.00 97.88 375 ILE A N 1
ATOM 2961 C CA . ILE A 1 375 ? 2.026 -0.650 -7.016 1.00 97.88 375 ILE A CA 1
ATOM 2962 C C . ILE A 1 375 ? 3.069 -1.641 -6.476 1.00 97.88 375 ILE A C 1
ATOM 2964 O O . ILE A 1 375 ? 3.258 -1.731 -5.260 1.00 97.88 375 ILE A O 1
ATOM 2968 N N . LEU A 1 376 ? 3.772 -2.339 -7.370 1.00 96.44 376 LEU A N 1
ATOM 2969 C CA . LEU A 1 376 ? 4.835 -3.286 -7.020 1.00 96.44 376 LEU A CA 1
ATOM 2970 C C . LEU A 1 376 ? 6.064 -2.576 -6.438 1.00 96.44 376 LEU A C 1
ATOM 2972 O O . LEU A 1 376 ? 6.638 -3.053 -5.465 1.00 96.44 376 LEU A O 1
ATOM 2976 N N . TYR A 1 377 ? 6.413 -1.394 -6.949 1.00 95.56 377 TYR A N 1
ATOM 2977 C CA . TYR A 1 377 ? 7.444 -0.531 -6.366 1.00 95.56 377 TYR A CA 1
ATOM 2978 C C . TYR A 1 377 ? 7.118 -0.112 -4.923 1.00 95.56 377 TYR A C 1
ATOM 2980 O O . TYR A 1 377 ? 7.995 -0.104 -4.057 1.00 95.56 377 TYR A O 1
ATOM 2988 N N . LEU A 1 378 ? 5.856 0.222 -4.636 1.00 94.31 378 LEU A N 1
ATOM 2989 C CA . LEU A 1 378 ? 5.441 0.641 -3.297 1.00 94.31 378 LEU A CA 1
ATOM 2990 C C . LEU A 1 378 ? 5.399 -0.518 -2.293 1.00 94.31 378 LEU A C 1
ATOM 2992 O O . LEU A 1 378 ? 5.564 -0.267 -1.101 1.00 94.31 378 LEU A O 1
ATOM 2996 N N . ALA A 1 379 ? 5.233 -1.770 -2.731 1.00 93.56 379 ALA A N 1
ATOM 2997 C CA . ALA A 1 379 ? 5.091 -2.915 -1.829 1.00 93.56 379 ALA A CA 1
ATOM 2998 C C . ALA A 1 379 ? 6.288 -3.107 -0.866 1.00 93.56 379 ALA A C 1
ATOM 3000 O O . ALA A 1 379 ? 6.065 -3.126 0.351 1.00 93.56 379 ALA A O 1
ATOM 3001 N N . PRO A 1 380 ? 7.560 -3.175 -1.322 1.00 90.12 380 PRO A N 1
ATOM 3002 C CA . PRO A 1 380 ? 8.723 -3.201 -0.431 1.00 90.12 380 PRO A CA 1
ATOM 3003 C C . PRO A 1 380 ? 8.803 -2.010 0.525 1.00 90.12 380 PRO A C 1
ATOM 3005 O O . PRO A 1 380 ? 9.177 -2.176 1.687 1.00 90.12 380 PRO A O 1
ATOM 3008 N N . ILE A 1 381 ? 8.440 -0.816 0.052 1.00 88.06 381 ILE A N 1
ATOM 3009 C CA . ILE A 1 381 ? 8.468 0.409 0.856 1.00 88.06 381 ILE A CA 1
ATOM 3010 C C . ILE A 1 381 ? 7.417 0.308 1.969 1.00 88.06 381 ILE A C 1
ATOM 3012 O O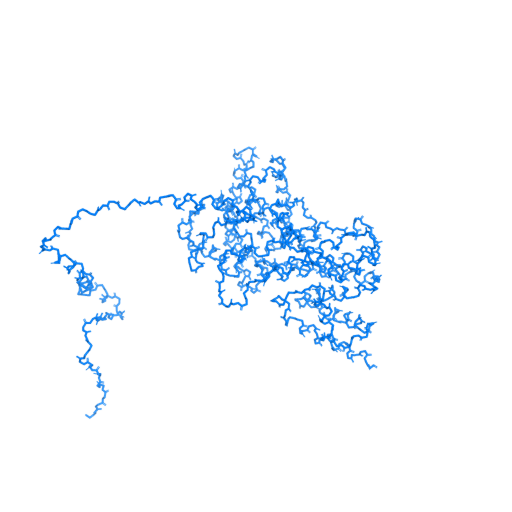 . ILE A 1 381 ? 7.713 0.570 3.133 1.00 88.06 381 ILE A O 1
ATOM 3016 N N . TRP A 1 382 ? 6.211 -0.161 1.649 1.00 87.31 382 TRP A N 1
ATOM 3017 C CA . TRP A 1 382 ? 5.129 -0.346 2.613 1.00 87.31 382 TRP A CA 1
ATOM 3018 C C . TRP A 1 382 ? 5.496 -1.371 3.696 1.00 87.31 382 TRP A C 1
ATOM 3020 O O . TRP A 1 382 ? 5.284 -1.115 4.886 1.00 87.31 382 TRP A O 1
ATOM 3030 N N . ARG A 1 383 ? 6.153 -2.476 3.303 1.00 86.69 383 ARG A N 1
ATOM 3031 C CA . ARG A 1 383 ? 6.720 -3.465 4.238 1.00 86.69 383 ARG A CA 1
ATOM 3032 C C . ARG A 1 383 ? 7.781 -2.852 5.151 1.00 86.6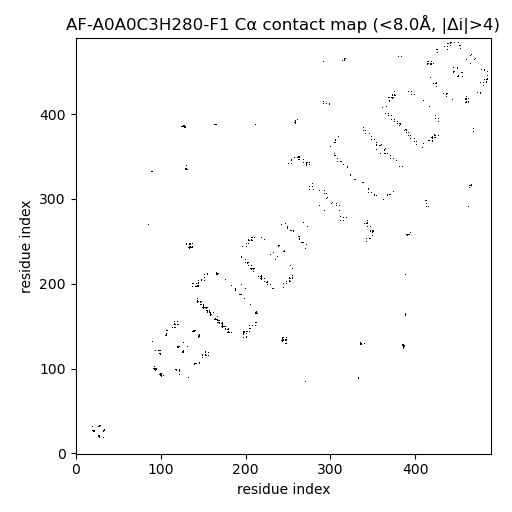9 383 ARG A C 1
ATOM 3034 O O . ARG A 1 383 ? 7.791 -3.142 6.346 1.00 86.69 383 ARG A O 1
ATOM 3041 N N . ALA A 1 384 ? 8.638 -1.971 4.633 1.00 82.88 384 ALA A N 1
ATOM 3042 C CA . ALA A 1 384 ? 9.652 -1.285 5.435 1.00 82.88 384 ALA A CA 1
ATOM 3043 C C . ALA A 1 384 ? 9.047 -0.343 6.492 1.00 82.88 384 ALA A C 1
ATOM 3045 O O . ALA A 1 384 ? 9.639 -0.146 7.554 1.00 82.88 384 ALA A O 1
ATOM 3046 N N . PHE A 1 385 ? 7.842 0.183 6.262 1.00 79.62 385 PHE A N 1
ATOM 3047 C CA . PHE A 1 385 ? 7.078 0.954 7.252 1.00 79.62 385 PHE A CA 1
ATOM 3048 C C . PHE A 1 385 ? 6.203 0.095 8.183 1.00 79.62 385 PHE A C 1
ATOM 3050 O O . PHE A 1 385 ? 5.453 0.640 8.995 1.00 79.62 385 PHE A O 1
ATOM 3057 N N . GLY A 1 386 ? 6.359 -1.232 8.125 1.00 78.06 386 GLY A N 1
ATOM 3058 C CA . GLY A 1 386 ? 5.757 -2.191 9.051 1.00 78.06 386 GLY A CA 1
ATOM 3059 C C . GLY A 1 386 ? 4.364 -2.683 8.649 1.00 78.06 386 GLY A C 1
ATOM 3060 O O . GLY A 1 386 ? 3.676 -3.319 9.447 1.00 78.06 386 GLY A O 1
ATOM 3061 N N . VAL A 1 387 ? 3.935 -2.440 7.404 1.00 83.06 387 VAL A N 1
ATOM 3062 C CA . VAL A 1 387 ? 2.754 -3.124 6.858 1.00 83.06 387 VAL A CA 1
ATOM 3063 C C . VAL A 1 387 ? 3.128 -4.551 6.508 1.00 83.06 387 VAL A C 1
ATOM 3065 O O . VAL A 1 387 ? 3.931 -4.787 5.610 1.00 83.06 387 VAL A O 1
ATOM 3068 N N . GLN A 1 388 ? 2.529 -5.508 7.206 1.00 81.00 388 GLN A N 1
ATOM 3069 C CA . GLN A 1 388 ? 2.613 -6.920 6.865 1.00 81.00 388 GLN A CA 1
ATOM 3070 C C . GLN A 1 388 ? 1.263 -7.611 7.136 1.00 81.00 388 GLN A C 1
ATOM 3072 O O . GLN A 1 388 ? 0.540 -7.190 8.050 1.00 81.00 388 GLN A O 1
ATOM 3077 N N . PRO A 1 389 ? 0.899 -8.637 6.347 1.00 85.75 389 PRO A N 1
ATOM 3078 C CA . PRO A 1 389 ? 1.477 -8.968 5.040 1.00 85.75 389 PRO A CA 1
ATOM 3079 C C . PRO A 1 389 ? 1.153 -7.891 3.981 1.00 85.75 389 PRO A C 1
ATOM 3081 O O . PRO A 1 389 ? 0.288 -7.043 4.186 1.00 85.75 389 PRO A O 1
ATOM 3084 N N . VAL A 1 390 ? 1.886 -7.906 2.863 1.00 89.38 390 VAL A N 1
ATOM 3085 C CA . VAL A 1 390 ? 1.585 -7.122 1.649 1.00 89.38 390 VAL A CA 1
ATOM 3086 C C . VAL A 1 390 ? 1.602 -8.103 0.485 1.00 89.38 390 VAL A C 1
ATOM 3088 O O . VAL A 1 390 ? 2.678 -8.582 0.114 1.00 89.38 390 VAL A O 1
ATOM 3091 N N . TYR A 1 391 ? 0.419 -8.419 -0.034 1.00 91.00 391 TYR A N 1
ATOM 3092 C CA . TYR A 1 391 ? 0.208 -9.412 -1.087 1.00 91.00 391 TYR A CA 1
ATOM 3093 C C . TYR A 1 391 ? 0.377 -8.780 -2.469 1.00 91.00 391 TYR A C 1
ATOM 3095 O O . TYR A 1 391 ? -0.273 -7.782 -2.780 1.00 91.00 391 TYR A O 1
ATOM 3103 N N . THR A 1 392 ? 1.243 -9.348 -3.301 1.00 93.81 392 THR A N 1
ATOM 3104 C CA . THR A 1 392 ? 1.572 -8.820 -4.637 1.00 93.81 392 THR A CA 1
ATOM 3105 C C . THR A 1 392 ? 1.233 -9.784 -5.773 1.00 93.81 392 THR A C 1
ATOM 3107 O O . THR A 1 392 ? 1.356 -9.430 -6.945 1.00 93.81 392 THR A O 1
ATOM 3110 N N . GLU A 1 393 ? 0.722 -10.972 -5.452 1.00 92.25 393 GLU A N 1
ATOM 3111 C CA . GLU A 1 393 ? 0.473 -12.079 -6.376 1.00 92.25 393 GLU A CA 1
ATOM 3112 C C . GLU A 1 393 ? -0.498 -11.697 -7.500 1.00 92.25 393 GLU A C 1
ATOM 3114 O O . GLU A 1 393 ? -0.236 -11.977 -8.671 1.00 92.25 393 GLU A O 1
ATOM 3119 N N . VAL A 1 394 ? -1.587 -10.995 -7.166 1.00 94.69 394 VAL A N 1
ATOM 3120 C CA . VAL A 1 394 ? -2.579 -10.528 -8.150 1.00 94.69 394 VAL A CA 1
ATOM 3121 C C . VAL A 1 394 ? -1.956 -9.557 -9.152 1.00 94.69 394 VAL A C 1
ATOM 3123 O O . VAL A 1 394 ? -2.229 -9.644 -10.347 1.00 94.69 394 VAL A O 1
ATOM 3126 N N . PHE A 1 395 ? -1.082 -8.662 -8.694 1.00 96.56 395 PHE A N 1
ATOM 3127 C CA . PHE A 1 395 ? -0.408 -7.685 -9.548 1.00 96.56 395 PHE A CA 1
ATOM 3128 C C . PHE A 1 395 ? 0.639 -8.336 -10.454 1.00 96.56 395 PHE A C 1
ATOM 3130 O O . PHE A 1 395 ? 0.708 -8.013 -11.639 1.00 96.56 395 PHE A O 1
ATOM 3137 N N . ILE A 1 396 ? 1.409 -9.292 -9.923 1.00 95.19 396 ILE A N 1
ATOM 3138 C CA . ILE A 1 396 ? 2.369 -10.090 -10.700 1.00 95.19 396 ILE A CA 1
ATOM 3139 C C . ILE A 1 396 ? 1.637 -10.841 -11.823 1.00 95.19 396 ILE A C 1
ATOM 3141 O O . ILE A 1 396 ? 2.050 -10.766 -12.983 1.00 95.19 396 ILE A O 1
ATOM 3145 N N . GLY A 1 397 ? 0.528 -11.515 -11.492 1.00 94.25 397 GLY A N 1
ATOM 3146 C CA . GLY A 1 397 ? -0.311 -12.232 -12.455 1.00 94.25 397 GLY A CA 1
ATOM 3147 C C . GLY A 1 397 ? -0.891 -11.308 -13.525 1.00 94.25 397 GLY A C 1
ATOM 3148 O O . GLY A 1 397 ? -0.660 -11.527 -14.712 1.00 94.25 397 GLY A O 1
ATOM 3149 N N . LYS A 1 398 ? -1.546 -10.214 -13.116 1.00 95.81 398 LYS A N 1
ATOM 3150 C CA . LYS A 1 398 ? -2.134 -9.231 -14.041 1.00 95.81 398 LYS A CA 1
ATOM 3151 C C . LYS A 1 398 ? -1.108 -8.632 -14.997 1.00 95.81 398 LYS A C 1
ATOM 3153 O O . LYS A 1 398 ? -1.384 -8.525 -16.188 1.00 95.81 398 LYS A O 1
ATOM 3158 N N . LEU A 1 399 ? 0.078 -8.264 -14.511 1.00 95.25 399 LEU A N 1
ATOM 3159 C CA . LEU A 1 399 ? 1.123 -7.715 -15.375 1.00 95.25 399 LEU A CA 1
ATOM 3160 C C . LEU A 1 399 ? 1.685 -8.772 -16.330 1.00 95.25 399 LEU A C 1
ATOM 3162 O O . LEU A 1 399 ? 1.948 -8.469 -17.492 1.00 95.25 399 LEU A O 1
ATOM 3166 N N . ARG A 1 400 ? 1.834 -10.022 -15.878 1.00 93.56 400 ARG A N 1
ATOM 3167 C CA . ARG A 1 400 ? 2.228 -11.130 -16.757 1.00 93.56 400 ARG A CA 1
ATOM 3168 C C . ARG A 1 400 ? 1.210 -11.340 -17.876 1.00 93.56 400 ARG A C 1
ATOM 3170 O O . ARG A 1 400 ? 1.612 -11.455 -19.034 1.00 93.56 400 ARG A O 1
ATOM 3177 N N . ASP A 1 401 ? -0.077 -11.351 -17.547 1.00 94.62 401 ASP A N 1
ATOM 3178 C CA . ASP A 1 401 ? -1.159 -11.502 -18.521 1.00 94.62 401 ASP A CA 1
ATOM 3179 C C . ASP A 1 401 ? -1.203 -10.313 -19.487 1.00 94.62 401 ASP A C 1
ATOM 3181 O O . ASP A 1 401 ? -1.313 -10.506 -20.698 1.00 94.62 401 ASP A O 1
ATOM 3185 N N . LEU A 1 402 ? -1.032 -9.089 -18.975 1.00 95.44 402 LEU A N 1
ATOM 3186 C CA . LEU A 1 402 ? -0.961 -7.865 -19.772 1.00 95.44 402 LEU A CA 1
ATOM 3187 C C . LEU A 1 402 ? 0.156 -7.947 -20.824 1.00 95.44 402 LEU A C 1
ATOM 3189 O O . LEU A 1 402 ? -0.093 -7.663 -21.994 1.00 95.44 402 LEU A O 1
ATOM 3193 N N . LEU A 1 403 ? 1.358 -8.370 -20.419 1.00 92.25 403 LEU A N 1
ATOM 3194 C CA . LEU A 1 403 ? 2.541 -8.473 -21.282 1.00 92.25 403 LEU A CA 1
ATOM 3195 C C . LEU A 1 403 ? 2.510 -9.681 -22.231 1.00 92.25 403 LEU A C 1
ATOM 3197 O O . LEU A 1 403 ? 3.166 -9.658 -23.270 1.00 92.25 403 LEU A O 1
ATOM 3201 N N . THR A 1 404 ? 1.799 -10.752 -21.872 1.00 92.50 404 THR A N 1
ATOM 3202 C CA . THR A 1 404 ? 1.727 -11.976 -22.690 1.00 92.50 404 THR A CA 1
ATOM 3203 C C . THR A 1 404 ? 0.640 -11.874 -23.753 1.00 92.50 404 THR A C 1
ATOM 3205 O O . THR A 1 404 ? 0.849 -12.291 -24.889 1.00 92.50 404 THR A O 1
ATOM 3208 N N . ASN A 1 405 ? -0.511 -11.306 -23.394 1.00 93.44 405 ASN A N 1
ATOM 3209 C CA . ASN A 1 405 ? -1.690 -11.286 -24.258 1.00 93.44 405 ASN A CA 1
ATOM 3210 C C . ASN A 1 405 ? -1.755 -10.054 -25.170 1.00 93.44 405 ASN A C 1
ATOM 3212 O O . ASN A 1 405 ? -2.596 -10.010 -26.064 1.00 93.44 405 ASN A O 1
ATOM 3216 N N . ASN A 1 406 ? -0.889 -9.055 -24.964 1.00 91.31 406 ASN A N 1
ATOM 3217 C CA . ASN A 1 406 ? -0.881 -7.825 -25.751 1.00 91.31 406 ASN A CA 1
ATOM 3218 C C . ASN A 1 406 ? 0.522 -7.524 -26.287 1.00 91.31 406 ASN A C 1
ATOM 3220 O O . ASN A 1 406 ? 1.507 -7.566 -25.553 1.00 91.31 406 ASN A O 1
ATOM 3224 N N . CYS A 1 407 ? 0.611 -7.130 -27.558 1.00 86.25 407 CYS A N 1
ATOM 3225 C CA . CYS A 1 407 ? 1.838 -6.581 -28.131 1.00 86.25 407 CYS A CA 1
ATOM 3226 C C . CYS A 1 407 ? 1.922 -5.083 -27.809 1.00 86.25 407 CYS A C 1
ATOM 3228 O O . CYS A 1 407 ? 1.322 -4.260 -28.500 1.00 86.25 407 CYS A O 1
ATOM 3230 N N . ILE A 1 408 ? 2.644 -4.727 -26.745 1.00 90.94 408 ILE A N 1
ATOM 3231 C CA . ILE A 1 408 ? 2.798 -3.333 -26.309 1.00 90.94 408 ILE A CA 1
ATOM 3232 C C . ILE A 1 408 ? 4.073 -2.745 -26.918 1.00 90.94 408 ILE A C 1
ATOM 3234 O O . ILE A 1 408 ? 5.174 -3.193 -26.604 1.00 90.94 408 ILE A O 1
ATOM 3238 N N . ASN A 1 409 ? 3.937 -1.716 -27.758 1.00 91.06 409 ASN A N 1
ATOM 3239 C CA . ASN A 1 409 ? 5.084 -0.969 -28.269 1.00 91.06 409 ASN A CA 1
ATOM 3240 C C . ASN A 1 409 ? 5.396 0.218 -27.348 1.00 91.06 409 ASN A C 1
ATOM 3242 O O . ASN A 1 409 ? 4.692 1.227 -27.361 1.00 91.06 409 ASN A O 1
ATOM 3246 N N . TRP A 1 410 ? 6.467 0.096 -26.566 1.00 93.81 410 TRP A N 1
ATOM 3247 C CA . TRP A 1 410 ? 6.903 1.135 -25.631 1.00 93.81 410 TRP A CA 1
ATOM 3248 C C . TRP A 1 410 ? 7.718 2.252 -26.300 1.00 93.81 410 TRP A C 1
ATOM 3250 O O . TRP A 1 410 ? 7.823 3.341 -25.737 1.00 93.81 410 TRP A O 1
ATOM 3260 N N . GLY A 1 411 ? 8.279 2.028 -27.494 1.00 93.19 411 GLY A N 1
ATOM 3261 C CA . GLY A 1 411 ? 9.063 3.021 -28.234 1.00 93.19 411 GLY A CA 1
ATOM 3262 C C . GLY A 1 411 ? 10.130 3.714 -27.375 1.00 93.19 411 GLY A C 1
ATOM 3263 O O . GLY A 1 411 ? 10.974 3.074 -26.753 1.00 93.19 411 GLY A O 1
ATOM 3264 N N . GLN A 1 412 ? 10.076 5.047 -27.292 1.00 93.75 412 GLN A N 1
ATOM 3265 C CA . GLN A 1 412 ? 11.023 5.837 -26.486 1.00 93.75 412 GLN A CA 1
ATOM 3266 C C . GLN A 1 412 ? 10.858 5.648 -24.964 1.00 93.75 412 GLN A C 1
ATOM 3268 O O . GLN A 1 412 ? 11.714 6.087 -24.197 1.00 93.75 412 GLN A O 1
ATOM 3273 N N . LEU A 1 413 ? 9.785 4.991 -24.512 1.00 94.88 413 LEU A N 1
ATOM 3274 C CA . LEU A 1 413 ? 9.521 4.668 -23.107 1.00 94.88 413 LEU A CA 1
ATOM 3275 C C . LEU A 1 413 ? 10.102 3.305 -22.693 1.00 94.88 413 LEU A C 1
ATOM 3277 O O . LEU A 1 413 ? 9.760 2.797 -21.629 1.00 94.88 413 LEU A O 1
ATOM 3281 N N . TRP A 1 414 ? 10.993 2.700 -23.480 1.00 95.44 414 TRP A N 1
ATOM 3282 C CA . TRP A 1 414 ? 11.583 1.395 -23.158 1.00 95.44 414 TRP A CA 1
ATOM 3283 C C . TRP A 1 414 ? 12.298 1.352 -21.793 1.00 95.44 414 TRP A C 1
ATOM 3285 O O . TRP A 1 414 ? 12.237 0.340 -21.105 1.00 95.44 414 TRP A O 1
ATOM 3295 N N . LYS A 1 415 ? 12.905 2.456 -21.328 1.00 95.88 415 LYS A N 1
ATOM 3296 C CA . LYS A 1 415 ? 13.484 2.530 -19.969 1.00 95.88 415 LYS A CA 1
ATOM 3297 C C . LYS A 1 415 ? 12.421 2.372 -18.879 1.00 95.88 415 LYS A C 1
ATOM 3299 O O . LYS A 1 415 ? 12.667 1.771 -17.838 1.00 95.88 415 LYS A O 1
ATOM 3304 N N . LEU A 1 416 ? 11.223 2.901 -19.128 1.00 95.81 416 LEU A N 1
ATOM 3305 C CA . LEU A 1 416 ? 10.076 2.727 -18.245 1.00 95.81 416 LEU A CA 1
ATOM 3306 C C . LEU A 1 416 ? 9.552 1.286 -18.313 1.00 95.81 416 LEU A C 1
ATOM 3308 O O . LEU A 1 416 ? 9.202 0.729 -17.277 1.00 95.81 416 LEU A O 1
ATOM 3312 N N . HIS A 1 417 ? 9.575 0.659 -19.493 1.00 96.81 417 HIS A N 1
ATOM 3313 C CA . HIS A 1 417 ? 9.281 -0.770 -19.643 1.00 96.81 417 HIS A CA 1
ATOM 3314 C C . HIS A 1 417 ? 10.252 -1.635 -18.829 1.00 96.81 417 HIS A C 1
ATOM 3316 O O . HIS A 1 417 ? 9.813 -2.481 -18.050 1.00 96.81 417 HIS A O 1
ATOM 3322 N N . LEU A 1 418 ? 11.557 -1.370 -18.945 1.00 97.38 418 LEU A N 1
ATOM 3323 C CA . LEU A 1 418 ? 12.603 -2.034 -18.169 1.00 97.38 418 LEU A CA 1
ATOM 3324 C C . LEU A 1 418 ? 12.354 -1.882 -16.665 1.00 97.38 418 LEU A C 1
ATOM 3326 O O . LEU A 1 418 ? 12.430 -2.859 -15.926 1.00 97.38 418 LEU A O 1
ATOM 3330 N N . TRP A 1 419 ? 11.997 -0.678 -16.213 1.00 97.50 419 TRP A N 1
ATOM 3331 C CA . TRP A 1 419 ? 11.655 -0.429 -14.814 1.00 97.50 419 TRP A CA 1
ATOM 3332 C C . TRP A 1 419 ? 10.420 -1.219 -14.353 1.00 97.50 419 TRP A C 1
ATOM 3334 O O . TRP A 1 419 ? 10.447 -1.813 -13.278 1.00 97.50 419 TRP A O 1
ATOM 3344 N N . VAL A 1 420 ? 9.360 -1.296 -15.166 1.00 97.62 420 VAL A N 1
ATOM 3345 C CA . VAL A 1 420 ? 8.168 -2.108 -14.857 1.00 97.62 420 VAL A CA 1
ATOM 3346 C C . VAL A 1 420 ? 8.531 -3.592 -14.739 1.00 97.62 420 VAL A C 1
ATOM 3348 O O . VAL A 1 420 ? 8.152 -4.228 -13.755 1.00 97.62 420 VAL A O 1
ATOM 3351 N N . LEU A 1 421 ? 9.300 -4.129 -15.696 1.00 96.38 421 LEU A N 1
ATOM 3352 C CA . LEU A 1 421 ? 9.780 -5.516 -15.680 1.00 96.38 421 LEU A CA 1
ATOM 3353 C C . LEU A 1 421 ? 10.657 -5.805 -14.457 1.00 96.38 421 LEU A C 1
ATOM 3355 O O . LEU A 1 421 ? 10.524 -6.857 -13.834 1.00 96.38 421 LEU A O 1
ATOM 3359 N N . PHE A 1 422 ? 11.516 -4.860 -14.081 1.00 95.75 422 PHE A N 1
ATOM 3360 C CA . PHE A 1 422 ? 12.341 -4.968 -12.886 1.00 95.75 422 PHE A CA 1
ATOM 3361 C C . PHE A 1 422 ? 11.485 -5.049 -11.614 1.00 95.75 422 PHE A C 1
ATOM 3363 O O . PHE A 1 422 ? 11.676 -5.957 -10.807 1.00 95.75 422 PHE A O 1
ATOM 3370 N N . MET A 1 423 ? 10.511 -4.146 -11.441 1.00 95.62 423 MET A N 1
ATOM 3371 C CA . MET A 1 423 ? 9.680 -4.109 -10.228 1.00 95.62 423 MET A CA 1
ATOM 3372 C C . MET A 1 423 ? 8.880 -5.398 -10.030 1.00 95.62 423 MET A C 1
ATOM 3374 O O . MET A 1 423 ? 8.762 -5.885 -8.906 1.00 95.62 423 MET A O 1
ATOM 3378 N N . VAL A 1 424 ? 8.378 -5.992 -11.113 1.00 94.69 424 VAL A N 1
ATOM 3379 C CA . VAL A 1 424 ? 7.688 -7.284 -11.030 1.00 94.69 424 VAL A CA 1
ATOM 3380 C C . VAL A 1 424 ? 8.637 -8.452 -10.815 1.00 94.69 424 VAL A C 1
ATOM 3382 O O . VAL A 1 424 ? 8.313 -9.331 -10.023 1.00 94.69 424 VAL A O 1
ATOM 3385 N N . ALA A 1 425 ? 9.821 -8.451 -11.431 1.00 93.38 425 ALA A N 1
ATOM 3386 C CA . ALA A 1 425 ? 10.823 -9.488 -11.204 1.00 93.38 425 ALA A CA 1
ATOM 3387 C C . ALA A 1 425 ? 11.262 -9.537 -9.731 1.00 93.38 425 ALA A C 1
ATOM 3389 O O . ALA A 1 425 ? 11.359 -10.622 -9.157 1.00 93.38 425 ALA A O 1
ATOM 3390 N N . MET A 1 426 ? 11.442 -8.367 -9.110 1.00 90.88 426 MET A N 1
ATOM 3391 C CA . MET A 1 426 ? 11.807 -8.237 -7.697 1.00 90.88 426 MET A CA 1
ATOM 3392 C C . MET A 1 426 ? 10.760 -8.825 -6.744 1.00 90.88 426 MET A C 1
ATOM 3394 O O . MET A 1 426 ? 11.107 -9.445 -5.740 1.00 90.88 426 MET A O 1
ATOM 3398 N N . GLU A 1 427 ? 9.473 -8.642 -7.038 1.00 90.19 427 GLU A N 1
ATOM 3399 C CA . GLU A 1 427 ? 8.401 -9.222 -6.224 1.00 90.19 427 GLU A CA 1
ATOM 3400 C C . GLU A 1 427 ? 8.168 -10.707 -6.559 1.00 90.19 427 GLU A C 1
ATOM 3402 O O . GLU A 1 427 ? 7.887 -11.504 -5.665 1.00 90.19 427 GLU A O 1
ATOM 3407 N N . ALA A 1 428 ? 8.363 -11.114 -7.817 1.00 86.38 428 ALA A N 1
ATOM 3408 C CA . ALA A 1 428 ? 8.188 -12.491 -8.282 1.00 86.38 428 ALA A CA 1
ATOM 3409 C C . ALA A 1 428 ? 9.290 -13.464 -7.825 1.00 86.38 428 ALA A C 1
ATOM 3411 O O . ALA A 1 428 ? 9.065 -14.680 -7.850 1.00 86.38 428 ALA A O 1
ATOM 3412 N N . GLU A 1 429 ? 10.454 -12.968 -7.384 1.00 73.50 429 GLU A N 1
ATOM 3413 C CA . GLU A 1 429 ? 11.523 -13.781 -6.775 1.00 73.50 429 GLU A CA 1
ATOM 3414 C C . GLU A 1 429 ? 10.986 -14.649 -5.623 1.00 73.50 429 GLU A C 1
ATOM 3416 O O . GLU A 1 429 ? 11.410 -15.788 -5.440 1.00 73.50 429 GLU A O 1
ATOM 3421 N N . GLN A 1 430 ? 9.972 -14.160 -4.907 1.00 65.38 430 GLN A N 1
ATOM 3422 C CA . GLN A 1 430 ? 9.358 -14.855 -3.775 1.00 65.38 430 GLN A CA 1
ATOM 3423 C C . GLN A 1 430 ? 8.471 -16.048 -4.190 1.00 65.38 430 GLN A C 1
ATOM 3425 O O . GLN A 1 430 ? 8.152 -16.884 -3.346 1.00 65.38 430 GLN A O 1
ATOM 3430 N N . PHE A 1 431 ? 8.087 -16.160 -5.472 1.00 59.78 431 PHE A N 1
ATOM 3431 C CA . PHE A 1 431 ? 6.985 -17.023 -5.930 1.00 59.78 431 PHE A CA 1
ATOM 3432 C C . PHE A 1 431 ? 7.320 -17.955 -7.108 1.00 59.78 431 PHE A C 1
ATOM 3434 O O . PHE A 1 431 ? 6.407 -18.569 -7.650 1.00 59.78 431 PHE A O 1
ATOM 3441 N N . THR A 1 432 ? 8.597 -18.113 -7.493 1.00 61.62 432 THR A N 1
ATOM 3442 C CA . THR A 1 432 ? 9.107 -18.990 -8.590 1.00 61.62 432 THR A CA 1
ATOM 3443 C C . THR A 1 432 ? 8.993 -18.467 -10.038 1.00 61.62 432 THR A C 1
ATOM 3445 O O . THR A 1 432 ? 9.117 -19.233 -10.990 1.00 61.62 432 THR A O 1
ATOM 3448 N N . GLY A 1 433 ? 8.844 -17.151 -10.242 1.00 68.44 433 GLY A N 1
ATOM 3449 C CA . GLY A 1 433 ? 8.666 -16.547 -11.578 1.00 68.44 433 GLY A CA 1
ATOM 3450 C C . GLY A 1 433 ? 9.882 -15.843 -12.199 1.00 68.44 433 GLY A C 1
ATOM 3451 O O . GLY A 1 433 ? 9.774 -15.348 -13.320 1.00 68.44 433 GLY A O 1
ATOM 3452 N N . ILE A 1 434 ? 11.020 -15.767 -11.501 1.00 81.25 434 ILE A N 1
ATOM 3453 C CA . ILE A 1 434 ? 12.120 -14.848 -11.855 1.00 81.25 434 ILE A CA 1
ATOM 3454 C C . ILE A 1 434 ? 12.698 -15.075 -13.262 1.00 81.25 434 ILE A C 1
ATOM 3456 O O . ILE A 1 434 ? 12.954 -14.107 -13.971 1.00 81.25 434 ILE A O 1
ATOM 3460 N N . HIS A 1 435 ? 12.820 -16.331 -13.706 1.00 87.19 435 HIS A N 1
ATOM 3461 C CA . HIS A 1 435 ? 13.423 -16.683 -15.000 1.00 87.19 435 HIS A CA 1
ATOM 3462 C C . HIS A 1 435 ? 12.663 -16.104 -16.200 1.00 87.19 435 HIS A C 1
ATOM 3464 O O . HIS A 1 435 ? 13.276 -15.630 -17.151 1.00 87.19 435 HIS A O 1
ATOM 3470 N N . TRP A 1 436 ? 11.324 -16.102 -16.155 1.00 89.69 436 TRP A N 1
ATOM 3471 C CA . TRP A 1 436 ? 10.514 -15.558 -17.251 1.00 89.69 436 TRP A CA 1
ATOM 3472 C C . TRP A 1 436 ? 10.734 -14.050 -17.405 1.00 89.69 436 TRP A C 1
ATOM 3474 O O . TRP A 1 436 ? 10.893 -13.557 -18.521 1.00 89.69 436 TRP A O 1
ATOM 3484 N N . TYR A 1 437 ? 10.793 -13.323 -16.285 1.00 91.94 437 TYR A N 1
ATOM 3485 C CA . TYR A 1 437 ? 11.068 -11.888 -16.303 1.00 91.94 437 TYR A CA 1
ATOM 3486 C C . TYR A 1 437 ? 12.522 -11.591 -16.672 1.00 91.94 437 TYR A C 1
ATOM 3488 O O . TYR A 1 437 ? 12.755 -10.665 -17.440 1.00 91.94 437 TYR A O 1
ATOM 3496 N N . ALA A 1 438 ? 13.484 -12.389 -16.198 1.00 92.69 438 ALA A N 1
ATOM 3497 C CA . ALA A 1 438 ? 14.890 -12.247 -16.565 1.00 92.69 438 ALA A CA 1
ATOM 3498 C C . ALA A 1 438 ? 15.097 -12.395 -18.082 1.00 92.69 438 ALA A C 1
ATOM 3500 O O . ALA A 1 438 ? 15.725 -11.535 -18.690 1.00 92.69 438 ALA A O 1
ATOM 3501 N N . ALA A 1 439 ? 14.481 -13.404 -18.708 1.00 92.69 439 ALA A N 1
ATOM 3502 C CA . ALA A 1 439 ? 14.519 -13.579 -20.160 1.00 92.69 439 ALA A CA 1
ATOM 3503 C C . ALA A 1 439 ? 13.871 -12.398 -20.906 1.00 92.69 439 ALA A C 1
ATOM 3505 O O . ALA A 1 439 ? 14.426 -11.893 -21.876 1.00 92.69 439 ALA A O 1
ATOM 3506 N N . LYS A 1 440 ? 12.717 -11.900 -20.435 1.00 93.75 440 LYS A N 1
ATOM 3507 C CA . LYS A 1 440 ? 12.069 -10.713 -21.025 1.00 93.75 440 LYS A CA 1
ATOM 3508 C C . LYS A 1 440 ? 12.922 -9.451 -20.905 1.00 93.75 440 LYS A C 1
ATOM 3510 O O . LYS A 1 440 ? 12.949 -8.657 -21.839 1.00 93.75 440 LYS A O 1
ATOM 3515 N N . ILE A 1 441 ? 13.603 -9.272 -19.776 1.00 96.06 441 ILE A N 1
ATOM 3516 C CA . ILE A 1 441 ? 14.546 -8.172 -19.576 1.00 96.06 441 ILE A CA 1
ATOM 3517 C C . ILE A 1 441 ? 15.736 -8.327 -20.527 1.00 96.06 441 ILE A C 1
ATOM 3519 O O . ILE A 1 441 ? 16.075 -7.359 -21.193 1.00 96.06 441 ILE A O 1
ATOM 3523 N N . ALA A 1 442 ? 16.326 -9.520 -20.641 1.00 95.88 442 ALA A N 1
ATOM 3524 C CA . ALA A 1 442 ? 17.456 -9.772 -21.535 1.00 95.88 442 ALA A CA 1
ATOM 3525 C C . ALA A 1 442 ? 17.126 -9.433 -22.999 1.00 95.88 442 ALA A C 1
ATOM 3527 O O . ALA A 1 442 ? 17.861 -8.666 -23.613 1.00 95.88 442 ALA A O 1
ATOM 3528 N N . ILE A 1 443 ? 15.971 -9.886 -23.505 1.00 94.38 443 ILE A N 1
ATOM 3529 C CA . ILE A 1 443 ? 15.490 -9.551 -24.858 1.00 94.38 443 ILE A CA 1
ATOM 3530 C C . ILE A 1 443 ? 15.374 -8.029 -25.035 1.00 94.38 443 ILE A C 1
ATOM 3532 O O . ILE A 1 443 ? 15.894 -7.475 -26.000 1.00 94.38 443 ILE A O 1
ATOM 3536 N N . LEU A 1 444 ? 14.739 -7.335 -24.082 1.00 96.00 444 LEU A N 1
ATOM 3537 C CA . LEU A 1 444 ? 14.582 -5.878 -24.138 1.00 96.00 444 LEU A CA 1
ATOM 3538 C C . LEU A 1 444 ? 15.935 -5.149 -24.133 1.00 96.00 444 LEU A C 1
ATOM 3540 O O . LEU A 1 444 ? 16.096 -4.130 -24.798 1.00 96.00 444 LEU A O 1
ATOM 3544 N N . LEU A 1 445 ? 16.904 -5.640 -23.360 1.00 96.62 445 LEU A N 1
ATOM 3545 C CA . LEU A 1 445 ? 18.242 -5.060 -23.297 1.00 96.62 445 LEU A CA 1
ATOM 3546 C C . LEU A 1 445 ? 19.013 -5.284 -24.605 1.00 96.62 445 LEU A C 1
ATOM 3548 O O . LEU A 1 445 ? 19.637 -4.344 -25.097 1.00 96.62 445 LEU A O 1
ATOM 3552 N N . HIS A 1 446 ? 18.908 -6.475 -25.203 1.00 93.94 446 HIS A N 1
ATOM 3553 C CA . HIS A 1 446 ? 19.501 -6.786 -26.504 1.00 93.94 446 HIS A CA 1
ATOM 3554 C C . HIS A 1 446 ? 18.926 -5.899 -27.622 1.00 93.94 446 HIS A C 1
ATOM 3556 O O . HIS A 1 446 ? 19.678 -5.354 -28.424 1.00 93.94 446 HIS A O 1
ATOM 3562 N N . GLU A 1 447 ? 17.606 -5.681 -27.652 1.00 94.56 447 GLU A N 1
ATOM 3563 C CA . GLU A 1 447 ? 16.937 -4.778 -28.610 1.00 94.56 447 GLU A CA 1
ATOM 3564 C C . GLU A 1 447 ? 17.433 -3.320 -28.546 1.00 94.56 447 GLU A C 1
ATOM 3566 O O . GLU A 1 447 ? 17.244 -2.557 -29.496 1.00 94.56 447 GLU A O 1
ATOM 3571 N N . HIS A 1 448 ? 18.064 -2.926 -27.437 1.00 95.44 448 HIS A N 1
ATOM 3572 C CA . HIS A 1 448 ? 18.572 -1.577 -27.190 1.00 95.44 448 HIS A CA 1
ATOM 3573 C C . HIS A 1 448 ? 20.100 -1.514 -27.030 1.00 95.44 448 HIS A C 1
ATOM 3575 O O . HIS A 1 448 ? 20.611 -0.525 -26.500 1.00 95.44 448 HIS A O 1
ATOM 3581 N N . ASP A 1 449 ? 20.823 -2.538 -27.496 1.00 94.69 449 ASP A N 1
ATOM 3582 C CA . ASP A 1 449 ? 22.289 -2.624 -27.469 1.00 94.69 449 ASP A CA 1
ATOM 3583 C C . ASP A 1 449 ? 22.900 -2.500 -26.052 1.00 94.69 449 ASP A C 1
ATOM 3585 O O . ASP A 1 449 ? 23.998 -1.965 -25.861 1.00 94.69 449 ASP A O 1
ATOM 3589 N N . VAL A 1 450 ? 22.194 -2.993 -25.027 1.00 95.00 450 VAL A N 1
ATOM 3590 C CA . VAL A 1 450 ? 22.660 -3.019 -23.633 1.00 95.00 450 VAL A CA 1
ATOM 3591 C C . VAL A 1 450 ? 23.067 -4.440 -23.250 1.00 95.00 450 VAL A C 1
ATOM 3593 O O . VAL A 1 450 ? 22.233 -5.288 -22.964 1.00 95.00 450 VAL A O 1
ATOM 3596 N N . PHE A 1 451 ? 24.371 -4.695 -23.173 1.00 91.69 451 PHE A N 1
ATOM 3597 C CA . PHE A 1 451 ? 24.914 -6.043 -22.930 1.00 91.69 451 PHE A CA 1
ATOM 3598 C C . PHE A 1 451 ? 25.479 -6.243 -21.515 1.00 91.69 451 PHE A C 1
ATOM 3600 O O . PHE A 1 451 ? 26.281 -7.143 -21.284 1.00 91.69 451 PHE A O 1
ATOM 3607 N N . SER A 1 452 ? 25.122 -5.374 -20.568 1.00 90.44 452 SER A N 1
ATOM 3608 C CA . SER A 1 452 ? 25.641 -5.412 -19.198 1.00 90.44 452 SER A CA 1
ATOM 3609 C C . SER A 1 452 ? 24.549 -5.075 -18.192 1.00 90.44 452 SER A C 1
ATOM 3611 O O . SER A 1 452 ? 23.915 -4.017 -18.295 1.00 90.44 452 SER A O 1
ATOM 3613 N N . TRP A 1 453 ? 24.372 -5.937 -17.184 1.00 93.75 453 TRP A N 1
ATOM 3614 C CA . TRP A 1 453 ? 23.462 -5.669 -16.072 1.00 93.75 453 TRP A CA 1
ATOM 3615 C C . TRP A 1 453 ? 23.787 -4.369 -15.328 1.00 93.75 453 TRP A C 1
ATOM 3617 O O . TRP A 1 453 ? 22.877 -3.611 -14.990 1.00 93.75 453 TRP A O 1
ATOM 3627 N N . ASP A 1 454 ? 25.072 -4.061 -15.134 1.00 92.38 454 ASP A N 1
ATOM 3628 C CA . ASP A 1 454 ? 25.506 -2.837 -14.451 1.00 92.38 454 ASP A CA 1
ATOM 3629 C C . ASP A 1 454 ? 25.029 -1.572 -15.181 1.00 92.38 454 ASP A C 1
ATOM 3631 O O . ASP A 1 454 ? 24.673 -0.576 -14.551 1.00 92.38 454 ASP A O 1
ATOM 3635 N N . VAL A 1 455 ? 24.956 -1.611 -16.514 1.00 93.88 455 VAL A N 1
ATOM 3636 C CA . VAL A 1 455 ? 24.387 -0.518 -17.317 1.00 93.88 455 VAL A CA 1
ATOM 3637 C C . VAL A 1 455 ? 22.858 -0.531 -17.239 1.00 93.88 455 VAL A C 1
ATOM 3639 O O . VAL A 1 455 ? 22.235 0.518 -17.065 1.00 93.88 455 VAL A O 1
ATOM 3642 N N . ALA A 1 456 ? 22.235 -1.710 -17.311 1.00 95.00 456 ALA A N 1
ATOM 3643 C CA . ALA A 1 456 ? 20.783 -1.855 -17.222 1.00 95.00 456 ALA A CA 1
ATOM 3644 C C . ALA A 1 456 ? 20.218 -1.296 -15.904 1.00 95.00 456 ALA A C 1
ATOM 3646 O O . ALA A 1 456 ? 19.232 -0.551 -15.912 1.00 95.00 456 ALA A O 1
ATOM 3647 N N . ILE A 1 457 ? 20.864 -1.587 -14.769 1.00 94.94 457 ILE A N 1
ATOM 3648 C CA . ILE A 1 457 ? 20.409 -1.113 -13.459 1.00 94.94 457 ILE A CA 1
ATOM 3649 C C . ILE A 1 457 ? 20.527 0.411 -13.329 1.00 94.94 457 ILE A C 1
ATOM 3651 O O . ILE A 1 457 ? 19.709 1.024 -12.644 1.00 94.94 457 ILE A O 1
ATOM 3655 N N . MET A 1 458 ? 21.470 1.061 -14.025 1.00 93.69 458 MET A N 1
ATOM 3656 C CA . MET A 1 458 ? 21.526 2.528 -14.070 1.00 93.69 458 MET A CA 1
ATOM 3657 C C . MET A 1 458 ? 20.254 3.114 -14.690 1.00 93.69 458 MET A C 1
ATOM 3659 O O . MET A 1 458 ? 19.696 4.063 -14.141 1.00 93.69 458 MET A O 1
ATOM 3663 N N . TYR A 1 459 ? 19.731 2.515 -15.764 1.00 94.56 459 TYR A N 1
ATOM 3664 C CA . TYR A 1 459 ? 18.474 2.963 -16.372 1.00 94.56 459 TYR A CA 1
ATOM 3665 C C . TYR A 1 459 ? 17.260 2.731 -15.474 1.00 94.56 459 TYR A C 1
ATOM 3667 O O . TYR A 1 459 ? 16.377 3.583 -15.418 1.00 94.56 459 TYR A O 1
ATOM 3675 N N . VAL A 1 460 ? 17.223 1.625 -14.726 1.00 95.12 460 VAL A N 1
ATOM 3676 C CA . VAL A 1 460 ? 16.183 1.402 -13.707 1.00 95.12 460 VAL A CA 1
ATOM 3677 C C . VAL A 1 460 ? 16.251 2.497 -12.636 1.00 95.12 460 VAL A C 1
ATOM 3679 O O . VAL A 1 460 ? 15.222 3.075 -12.273 1.00 95.12 460 VAL A O 1
ATOM 3682 N N . LYS A 1 461 ? 17.464 2.829 -12.170 1.00 92.00 461 LYS A N 1
ATOM 3683 C CA . LYS A 1 461 ? 17.701 3.859 -11.150 1.00 92.00 461 LYS A CA 1
ATOM 3684 C C . LYS A 1 461 ? 17.300 5.267 -11.601 1.00 92.00 461 LYS A C 1
ATOM 3686 O O . LYS A 1 461 ? 16.849 6.053 -10.772 1.00 92.00 461 LYS A O 1
ATOM 3691 N N . GLU A 1 462 ? 17.413 5.571 -12.894 1.00 90.00 462 GLU A N 1
ATOM 3692 C CA . GLU A 1 462 ? 16.976 6.847 -13.485 1.00 90.00 462 GLU A CA 1
ATOM 3693 C C . GLU A 1 462 ? 15.453 7.062 -13.429 1.00 90.00 462 GLU A C 1
ATOM 3695 O O . GLU A 1 462 ? 15.005 8.209 -13.467 1.00 90.00 462 GLU A O 1
ATOM 3700 N N . VAL A 1 463 ? 14.650 5.992 -13.365 1.00 91.94 463 VAL A N 1
ATOM 3701 C CA . VAL A 1 463 ? 13.183 6.097 -13.344 1.00 91.94 463 VAL A CA 1
ATOM 3702 C C . VAL A 1 463 ? 12.680 6.403 -11.935 1.00 91.94 463 VAL A C 1
ATOM 3704 O O . VAL A 1 463 ? 12.120 7.476 -11.715 1.00 91.94 463 VAL A O 1
ATOM 3707 N N . LEU A 1 464 ? 12.853 5.469 -10.994 1.00 90.44 464 LEU A N 1
ATOM 3708 C CA . LEU A 1 464 ? 12.507 5.599 -9.573 1.00 90.44 464 LEU A CA 1
ATOM 3709 C C . LEU A 1 464 ? 13.322 4.596 -8.760 1.00 90.44 464 LEU A C 1
ATOM 3711 O O . LEU A 1 464 ? 13.261 3.392 -9.022 1.00 90.44 464 LEU A O 1
ATOM 3715 N N . TRP A 1 465 ? 14.017 5.079 -7.729 1.00 89.62 465 TRP A N 1
ATOM 3716 C CA . TRP A 1 465 ? 14.872 4.243 -6.893 1.00 89.62 465 TRP A CA 1
ATOM 3717 C C . TRP A 1 465 ? 14.997 4.763 -5.466 1.00 89.62 465 TRP A C 1
ATOM 3719 O O . TRP A 1 465 ? 15.059 5.966 -5.230 1.00 89.62 465 TRP A O 1
ATOM 3729 N N . VAL A 1 466 ? 15.067 3.832 -4.515 1.00 86.69 466 VAL A N 1
ATOM 3730 C CA . VAL A 1 466 ? 15.321 4.110 -3.098 1.00 86.69 466 VAL A CA 1
ATOM 3731 C C . VAL A 1 466 ? 16.414 3.160 -2.629 1.00 86.69 466 VAL A C 1
ATOM 3733 O O . VAL A 1 466 ? 16.156 1.980 -2.389 1.00 86.69 466 VAL A O 1
ATOM 3736 N N . GLU A 1 467 ? 17.634 3.676 -2.479 1.00 85.44 467 GLU A N 1
ATOM 3737 C CA . GLU A 1 467 ? 18.827 2.858 -2.207 1.00 85.44 467 GLU A CA 1
ATOM 3738 C C . GLU A 1 467 ? 18.664 1.980 -0.962 1.00 85.44 467 GLU A C 1
ATOM 3740 O O . GLU A 1 467 ? 18.969 0.795 -0.986 1.00 85.44 467 GLU A O 1
ATOM 3745 N N . ARG A 1 468 ? 18.069 2.519 0.106 1.00 82.25 468 ARG A N 1
ATOM 3746 C CA . ARG A 1 468 ? 17.845 1.785 1.360 1.00 82.25 468 ARG A CA 1
ATOM 3747 C C . ARG A 1 468 ? 16.905 0.577 1.223 1.00 82.25 468 ARG A C 1
ATOM 3749 O O . ARG A 1 468 ? 16.946 -0.314 2.065 1.00 82.25 468 ARG A O 1
ATOM 3756 N N . ILE A 1 469 ? 16.030 0.571 0.218 1.00 84.94 469 ILE A N 1
ATOM 3757 C CA . ILE A 1 469 ? 15.002 -0.463 0.030 1.00 84.94 469 ILE A CA 1
ATOM 3758 C C . ILE A 1 469 ? 15.419 -1.477 -1.034 1.00 84.94 469 ILE A C 1
ATOM 3760 O O . ILE A 1 469 ? 15.211 -2.677 -0.850 1.00 84.94 469 ILE A O 1
ATOM 3764 N N . PHE A 1 470 ? 15.991 -0.997 -2.138 1.00 87.31 470 PHE A N 1
ATOM 3765 C CA . PHE A 1 470 ? 16.301 -1.819 -3.307 1.00 87.31 470 PHE A CA 1
ATOM 3766 C C . PHE A 1 470 ? 17.792 -2.155 -3.442 1.00 87.31 470 PHE A C 1
ATOM 3768 O O . PHE A 1 470 ? 18.129 -3.104 -4.147 1.00 87.31 470 PHE A O 1
ATOM 3775 N N . G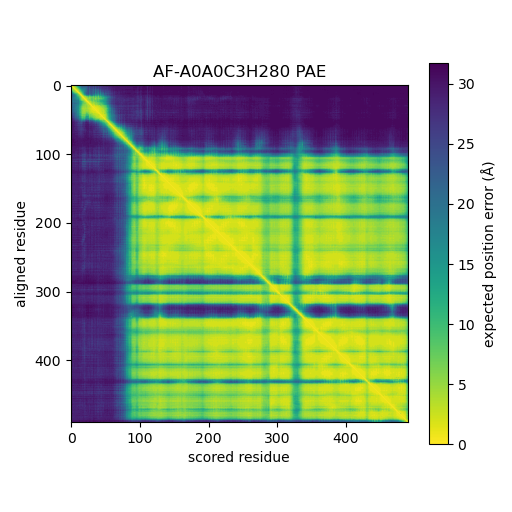LY A 1 471 ? 18.681 -1.430 -2.753 1.00 85.50 471 GLY A N 1
ATOM 3776 C CA . GLY A 1 471 ? 20.129 -1.623 -2.826 1.00 85.50 471 GLY A CA 1
ATOM 3777 C C . GLY A 1 471 ? 20.547 -3.058 -2.507 1.00 85.50 471 GLY A C 1
ATOM 3778 O O . GLY A 1 471 ? 20.191 -3.610 -1.465 1.00 85.50 471 GLY A O 1
ATOM 3779 N N . GLY A 1 472 ? 21.281 -3.678 -3.433 1.00 83.56 472 GLY A N 1
ATOM 3780 C CA . GLY A 1 472 ? 21.822 -5.030 -3.299 1.00 83.56 472 GLY A CA 1
ATOM 3781 C C . GLY A 1 472 ? 20.812 -6.162 -3.501 1.00 83.56 472 GLY A C 1
ATOM 3782 O O . GLY A 1 472 ? 21.222 -7.320 -3.570 1.00 83.56 472 GLY A O 1
ATOM 3783 N N . ARG A 1 473 ? 19.510 -5.866 -3.626 1.00 83.81 473 ARG A N 1
ATOM 3784 C CA . ARG A 1 473 ? 18.476 -6.885 -3.894 1.00 83.81 473 ARG A CA 1
ATOM 3785 C C . ARG A 1 473 ? 18.412 -7.270 -5.374 1.00 83.81 473 ARG A C 1
ATOM 3787 O O . ARG A 1 473 ? 17.913 -8.332 -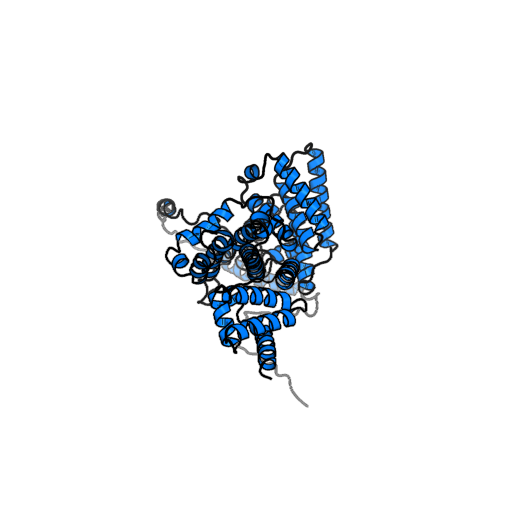5.709 1.00 83.81 473 ARG A O 1
ATOM 3794 N N . ASP A 1 474 ? 18.975 -6.442 -6.246 1.00 87.06 474 ASP A N 1
ATOM 3795 C CA . ASP A 1 474 ? 19.024 -6.624 -7.695 1.00 87.06 474 ASP A CA 1
ATOM 3796 C C . ASP A 1 474 ? 20.022 -7.705 -8.154 1.00 87.06 474 ASP A C 1
ATOM 3798 O O . ASP A 1 474 ? 19.916 -8.211 -9.268 1.00 87.06 474 ASP A O 1
ATOM 3802 N N . GLN A 1 475 ? 20.966 -8.111 -7.297 1.00 87.88 475 GLN A N 1
ATOM 3803 C CA . GLN A 1 475 ? 22.070 -9.005 -7.670 1.00 87.88 475 GLN A CA 1
ATOM 3804 C C . GLN A 1 475 ? 21.620 -10.392 -8.148 1.00 87.88 475 GLN A C 1
ATOM 3806 O O . GLN A 1 475 ? 22.258 -10.983 -9.019 1.00 87.88 475 GLN A O 1
ATOM 3811 N N . ALA A 1 476 ? 20.569 -10.958 -7.544 1.00 87.94 476 ALA A N 1
ATOM 3812 C CA . ALA A 1 476 ? 20.067 -12.276 -7.931 1.00 87.94 476 ALA A CA 1
ATOM 3813 C C . ALA A 1 476 ? 19.446 -12.242 -9.330 1.00 87.94 476 ALA A C 1
ATOM 3815 O O . ALA A 1 476 ? 19.771 -13.091 -10.160 1.00 87.94 476 ALA A O 1
ATOM 3816 N N . LEU A 1 477 ? 18.633 -11.218 -9.596 1.00 90.94 477 LEU A N 1
ATOM 3817 C CA . LEU A 1 477 ? 18.064 -10.957 -10.911 1.00 90.94 477 LEU A CA 1
ATOM 3818 C C . LEU A 1 477 ? 19.158 -10.667 -11.944 1.00 90.94 477 LEU A C 1
ATOM 3820 O O . LEU A 1 477 ? 19.129 -11.250 -13.021 1.00 90.94 477 LEU A O 1
ATOM 3824 N N . GLY A 1 478 ? 20.149 -9.843 -11.597 1.00 91.50 478 GLY A N 1
ATOM 3825 C CA . GLY A 1 478 ? 21.246 -9.492 -12.496 1.00 91.50 478 GLY A CA 1
ATOM 3826 C C . GLY A 1 478 ? 22.042 -10.695 -12.983 1.00 91.50 478 GLY A C 1
ATOM 3827 O O . GLY A 1 478 ? 22.242 -10.846 -14.182 1.00 91.50 478 GLY A O 1
ATOM 3828 N N . ARG A 1 479 ? 22.386 -11.628 -12.082 1.00 90.75 479 ARG A N 1
ATOM 3829 C CA . ARG A 1 479 ? 23.056 -12.883 -12.470 1.00 90.75 479 ARG A CA 1
ATOM 3830 C C . ARG A 1 479 ? 22.238 -13.719 -13.451 1.00 90.75 479 ARG A C 1
ATOM 3832 O O . ARG A 1 479 ? 22.815 -14.392 -14.302 1.00 90.75 479 ARG A O 1
ATOM 3839 N N . GLU A 1 480 ? 20.916 -13.730 -13.302 1.00 90.81 480 GLU A N 1
ATOM 3840 C CA . GLU A 1 480 ? 20.045 -14.476 -14.208 1.00 90.81 480 GLU A CA 1
ATOM 3841 C C . GLU A 1 480 ? 19.914 -13.766 -15.561 1.00 90.81 480 GLU A C 1
ATOM 3843 O O . GLU A 1 480 ? 19.995 -14.418 -16.595 1.00 90.81 480 GLU A O 1
ATOM 3848 N N . VAL A 1 481 ? 19.802 -12.436 -15.571 1.00 92.94 481 VAL A N 1
ATOM 3849 C CA . VAL A 1 481 ? 19.773 -11.639 -16.807 1.00 92.94 481 VAL A CA 1
ATOM 3850 C C . VAL A 1 481 ? 21.087 -11.764 -17.581 1.00 92.94 481 VAL A C 1
ATOM 3852 O O . VAL A 1 481 ? 21.046 -12.046 -18.773 1.00 92.94 481 VAL A O 1
ATOM 3855 N N . ASP A 1 482 ? 22.246 -11.650 -16.926 1.00 91.50 482 ASP A N 1
ATOM 3856 C CA . ASP A 1 482 ? 23.557 -11.829 -17.574 1.00 91.50 482 ASP A CA 1
ATOM 3857 C C . ASP A 1 482 ? 23.711 -13.235 -18.175 1.00 91.50 482 ASP A C 1
ATOM 3859 O O . ASP A 1 482 ? 24.295 -13.413 -19.250 1.00 91.50 482 ASP A O 1
ATOM 3863 N N . ARG A 1 483 ? 23.156 -14.256 -17.505 1.00 90.38 483 ARG A N 1
ATOM 3864 C CA . ARG A 1 483 ? 23.112 -15.622 -18.034 1.00 90.38 483 ARG A CA 1
ATOM 3865 C C . ARG A 1 483 ? 22.265 -15.700 -19.304 1.00 90.38 483 ARG A C 1
ATOM 3867 O O . ARG A 1 483 ? 22.685 -16.382 -20.233 1.00 90.38 483 ARG A O 1
ATOM 3874 N N . GLU A 1 484 ? 21.100 -15.058 -19.346 1.00 90.19 484 GLU A N 1
ATOM 3875 C CA . GLU A 1 484 ? 20.252 -15.033 -20.546 1.00 90.19 484 GLU A CA 1
ATOM 3876 C C . GLU A 1 484 ? 20.904 -14.240 -21.689 1.00 90.19 484 GLU A C 1
ATOM 3878 O O . GLU A 1 484 ? 20.974 -14.748 -22.804 1.00 90.19 484 GLU A O 1
ATOM 3883 N N . LEU A 1 485 ? 21.496 -13.073 -21.408 1.00 88.62 485 LEU A N 1
ATOM 3884 C CA . LEU A 1 485 ? 22.241 -12.280 -22.399 1.00 88.62 485 LEU A CA 1
ATOM 3885 C C . LEU A 1 485 ? 23.403 -13.070 -23.024 1.00 88.62 485 LEU A C 1
ATOM 3887 O O . LEU A 1 485 ? 23.685 -12.947 -24.212 1.00 88.62 485 LEU A O 1
ATOM 3891 N N . SER A 1 486 ? 24.061 -13.926 -22.236 1.00 84.81 486 SER A N 1
ATOM 3892 C CA . SER A 1 486 ? 25.161 -14.770 -22.718 1.00 84.81 486 SER A CA 1
ATOM 3893 C C . SER A 1 486 ? 24.705 -15.912 -23.636 1.00 84.81 486 SER A C 1
ATOM 3895 O O . SER A 1 486 ? 25.523 -16.441 -24.388 1.00 84.81 486 SER A O 1
ATOM 3897 N N . LYS A 1 487 ? 23.431 -16.326 -23.574 1.00 81.56 487 LYS A N 1
ATOM 3898 C CA . LYS A 1 487 ? 22.892 -17.403 -24.423 1.00 81.56 487 LYS A CA 1
ATOM 3899 C C . LYS A 1 487 ? 22.575 -16.937 -25.840 1.00 81.56 487 LYS A C 1
ATOM 3901 O O . LYS A 1 487 ? 22.616 -17.765 -26.735 1.00 81.56 487 LYS A O 1
ATOM 3906 N N . GLU A 1 488 ? 22.266 -15.656 -26.033 1.00 60.22 488 GLU A N 1
ATOM 3907 C CA . GLU A 1 488 ? 21.935 -15.087 -27.351 1.00 60.22 488 GLU A CA 1
ATOM 3908 C C . GLU A 1 488 ? 23.180 -14.702 -28.176 1.00 60.22 488 GLU A C 1
ATOM 3910 O O . GLU A 1 488 ? 23.070 -14.392 -29.359 1.00 60.22 488 GLU A O 1
ATOM 3915 N N . LEU A 1 489 ? 24.377 -14.754 -27.576 1.00 52.62 489 LEU A N 1
ATOM 3916 C CA . LEU A 1 489 ? 25.664 -14.505 -28.245 1.00 52.62 489 LEU A CA 1
ATOM 3917 C C . LEU A 1 489 ? 26.238 -15.737 -28.982 1.00 52.62 489 LEU A C 1
ATOM 3919 O O . LEU A 1 489 ? 27.315 -15.639 -29.577 1.00 52.62 489 LEU A O 1
ATOM 3923 N N . TYR A 1 490 ? 25.535 -16.874 -28.951 1.00 40.50 490 TYR A N 1
ATOM 3924 C CA . TYR A 1 490 ? 25.855 -18.128 -29.646 1.00 40.50 490 TYR A CA 1
ATOM 3925 C C . TYR A 1 490 ? 24.654 -18.604 -30.460 1.00 40.50 490 TYR A C 1
ATOM 3927 O O . TYR A 1 490 ? 24.895 -19.220 -31.526 1.00 40.50 490 TYR A O 1
#

pLDDT: mean 78.79, std 20.39, range [30.23, 98.25]